Protein AF-0000000078393925 (afdb_homodimer)

Structure (mmCIF, N/CA/C/O backbone):
data_AF-0000000078393925-model_v1
#
loop_
_entity.id
_entity.type
_entity.pdbx_description
1 polymer 'Testosterone 17-beta-dehydrogenase 3 isoform B'
#
loop_
_atom_site.group_PDB
_atom_site.id
_atom_site.type_symbol
_atom_site.label_atom_id
_atom_site.label_alt_id
_atom_site.label_comp_id
_atom_site.label_asym_id
_atom_site.label_entity_id
_atom_site.label_seq_id
_atom_site.pdbx_PDB_ins_code
_atom_site.Cartn_x
_atom_site.Cartn_y
_atom_site.Cartn_z
_atom_site.occupancy
_atom_site.B_iso_or_equiv
_atom_site.auth_seq_id
_atom_site.auth_comp_id
_atom_site.auth_asym_id
_atom_site.auth_atom_id
_atom_site.pdbx_PDB_model_num
ATOM 1 N N . MET A 1 1 ? 9.898 -25.359 -15.914 1 74.38 1 MET A N 1
ATOM 2 C CA . MET A 1 1 ? 9.359 -24.562 -14.812 1 74.38 1 MET A CA 1
ATOM 3 C C . MET A 1 1 ? 9.359 -25.359 -13.516 1 74.38 1 MET A C 1
ATOM 5 O O . MET A 1 1 ? 9.523 -26.578 -13.523 1 74.38 1 MET A O 1
ATOM 9 N N . GLY A 1 2 ? 9.953 -25.047 -12.266 1 87.62 2 GLY A N 1
ATOM 10 C CA . GLY A 1 2 ? 9.953 -25.719 -10.969 1 87.62 2 GLY A CA 1
ATOM 11 C C . GLY A 1 2 ? 8.852 -26.75 -10.836 1 87.62 2 GLY A C 1
ATOM 12 O O . GLY A 1 2 ? 7.918 -26.781 -11.641 1 87.62 2 GLY A O 1
ATOM 13 N N . GLU A 1 3 ? 8.836 -27.703 -9.914 1 97 3 GLU A N 1
ATOM 14 C CA . GLU A 1 3 ? 7.914 -28.812 -9.711 1 97 3 GLU A CA 1
ATOM 15 C C . GLU A 1 3 ? 6.734 -28.406 -8.836 1 97 3 GLU A C 1
ATOM 17 O O . GLU A 1 3 ? 5.699 -29.078 -8.82 1 97 3 GLU A O 1
ATOM 22 N N . TRP A 1 4 ? 6.871 -27.328 -8.164 1 98.88 4 TRP A N 1
ATOM 23 C CA . TRP A 1 4 ? 5.867 -26.953 -7.172 1 98.88 4 TRP A CA 1
ATOM 24 C C . TRP A 1 4 ? 5.266 -25.594 -7.48 1 98.88 4 TRP A C 1
ATOM 26 O O . TRP A 1 4 ? 5.941 -24.719 -8.039 1 98.88 4 TRP A O 1
ATOM 36 N N . ALA A 1 5 ? 4.016 -25.406 -7.164 1 98.94 5 ALA A N 1
ATOM 37 C CA . ALA A 1 5 ? 3.334 -24.109 -7.094 1 98.94 5 ALA A CA 1
ATOM 38 C C . ALA A 1 5 ? 2.9 -23.797 -5.664 1 98.94 5 ALA A C 1
ATOM 40 O O . ALA A 1 5 ? 2.379 -24.672 -4.961 1 98.94 5 ALA A O 1
ATOM 41 N N . VAL A 1 6 ? 3.186 -22.641 -5.223 1 98.94 6 VAL A N 1
ATOM 42 C CA . VAL A 1 6 ? 2.766 -22.172 -3.908 1 98.94 6 VAL A CA 1
ATOM 43 C C . VAL A 1 6 ? 1.603 -21.188 -4.066 1 98.94 6 VAL A C 1
ATOM 45 O O . VAL A 1 6 ? 1.687 -20.234 -4.836 1 98.94 6 VAL A O 1
ATOM 48 N N . ILE A 1 7 ? 0.498 -21.422 -3.369 1 98.94 7 ILE A N 1
ATOM 49 C CA . ILE A 1 7 ? -0.679 -20.562 -3.449 1 98.94 7 ILE A CA 1
ATOM 50 C C . ILE A 1 7 ? -1.077 -20.094 -2.049 1 98.94 7 ILE A C 1
ATOM 52 O O . ILE A 1 7 ? -1.29 -20.922 -1.154 1 98.94 7 ILE A O 1
ATOM 56 N N . THR A 1 8 ? -1.124 -18.797 -1.815 1 98.94 8 THR A N 1
ATOM 57 C CA . THR A 1 8 ? -1.648 -18.25 -0.569 1 98.94 8 THR A CA 1
ATOM 58 C C . THR A 1 8 ? -3.154 -18.031 -0.67 1 98.94 8 THR A C 1
ATOM 60 O O . THR A 1 8 ? -3.67 -17.734 -1.749 1 98.94 8 THR A O 1
ATOM 63 N N . GLY A 1 9 ? -3.836 -18.078 0.514 1 98.44 9 GLY A N 1
ATOM 64 C CA . GLY A 1 9 ? -5.289 -18.031 0.451 1 98.44 9 GLY A CA 1
ATOM 65 C C . GLY A 1 9 ? -5.891 -19.156 -0.357 1 98.44 9 GLY A C 1
ATOM 66 O O . GLY A 1 9 ? -6.75 -18.938 -1.21 1 98.44 9 GLY A O 1
ATOM 67 N N . ALA A 1 10 ? -5.441 -20.328 -0.17 1 98.5 10 ALA A N 1
ATOM 68 C CA . ALA A 1 10 ? -5.664 -21.469 -1.066 1 98.5 10 ALA A CA 1
ATOM 69 C C . ALA A 1 10 ? -6.922 -22.234 -0.675 1 98.5 10 ALA A C 1
ATOM 71 O O . ALA A 1 10 ? -7.332 -23.172 -1.376 1 98.5 10 ALA A O 1
ATOM 72 N N . GLY A 1 11 ? -7.594 -21.891 0.364 1 96.56 11 GLY A N 1
ATOM 73 C CA . GLY A 1 11 ? -8.656 -22.719 0.921 1 96.56 11 GLY A CA 1
ATOM 74 C C . GLY A 1 11 ? -9.992 -22.516 0.23 1 96.56 11 GLY A C 1
ATOM 75 O O . GLY A 1 11 ? -10.891 -23.359 0.361 1 96.56 11 GLY A O 1
ATOM 76 N N . ASP A 1 12 ? -10.148 -21.406 -0.505 1 96.06 12 ASP A N 1
ATOM 77 C CA . ASP A 1 12 ? -11.422 -21.109 -1.162 1 96.06 12 ASP A CA 1
ATOM 78 C C . ASP A 1 12 ? -11.219 -20.172 -2.346 1 96.06 12 ASP A C 1
ATOM 80 O O . ASP A 1 12 ? -10.094 -19.734 -2.611 1 96.06 12 ASP A O 1
ATOM 84 N N . GLY A 1 13 ? -12.273 -20.031 -3.104 1 97.81 13 GLY A N 1
ATOM 85 C CA . GLY A 1 13 ? -12.336 -18.984 -4.117 1 97.81 13 GLY A CA 1
ATOM 86 C C . GLY A 1 13 ? -11.266 -19.141 -5.188 1 97.81 13 GLY A C 1
ATOM 87 O O . GLY A 1 13 ? -11.055 -20.234 -5.715 1 97.81 13 GLY A O 1
ATOM 88 N N . ILE A 1 14 ? -10.695 -18.031 -5.527 1 98.75 14 ILE A N 1
ATOM 89 C CA . ILE A 1 14 ? -9.719 -17.953 -6.605 1 98.75 14 ILE A CA 1
ATOM 90 C C . ILE A 1 14 ? -8.492 -18.797 -6.25 1 98.75 14 ILE A C 1
ATOM 92 O O . ILE A 1 14 ? -7.957 -19.516 -7.098 1 98.75 14 ILE A O 1
ATOM 96 N N . GLY A 1 15 ? -8.055 -18.781 -4.977 1 98.81 15 GLY A N 1
ATOM 97 C CA . GLY A 1 15 ? -6.906 -19.562 -4.531 1 98.81 15 GLY A CA 1
ATOM 98 C C . GLY A 1 15 ? -7.09 -21.047 -4.719 1 98.81 15 GLY A C 1
ATOM 99 O O . GLY A 1 15 ? -6.207 -21.734 -5.246 1 98.81 15 GLY A O 1
ATOM 100 N N . LYS A 1 16 ? -8.203 -21.5 -4.297 1 98.75 16 LYS A N 1
ATOM 101 C CA . LYS A 1 16 ? -8.539 -22.906 -4.477 1 98.75 16 LYS A CA 1
ATOM 102 C C . LYS A 1 16 ? -8.555 -23.281 -5.957 1 98.75 16 LYS A C 1
ATOM 104 O O . LYS A 1 16 ? -8.039 -24.344 -6.34 1 98.75 16 LYS A O 1
ATOM 109 N N . ALA A 1 17 ? -9.125 -22.422 -6.777 1 98.88 17 ALA A N 1
ATOM 110 C CA . ALA A 1 17 ? -9.195 -22.672 -8.219 1 98.88 17 ALA A CA 1
ATOM 111 C C . ALA A 1 17 ? -7.797 -22.75 -8.828 1 98.88 17 ALA A C 1
ATOM 113 O O . ALA A 1 17 ? -7.539 -23.578 -9.703 1 98.88 17 ALA A O 1
ATOM 114 N N . TYR A 1 18 ? -6.879 -21.891 -8.406 1 98.94 18 TYR A N 1
ATOM 115 C CA . TYR A 1 18 ? -5.5 -21.953 -8.875 1 98.94 18 TYR A CA 1
ATOM 116 C C . TYR A 1 18 ? -4.855 -23.281 -8.492 1 98.94 18 TYR A C 1
ATOM 118 O O . TYR A 1 18 ? -4.129 -23.875 -9.289 1 98.94 18 TYR A O 1
ATOM 126 N N . CYS A 1 19 ? -5.105 -23.75 -7.258 1 98.88 19 CYS A N 1
ATOM 127 C CA . CYS A 1 19 ? -4.547 -25.016 -6.816 1 98.88 19 CYS A CA 1
ATOM 128 C C . CYS A 1 19 ? -4.961 -26.156 -7.75 1 98.88 19 CYS A C 1
ATOM 130 O O . CYS A 1 19 ? -4.109 -26.906 -8.234 1 98.88 19 CYS A O 1
ATOM 132 N N . PHE A 1 20 ? -6.238 -26.25 -8.023 1 98.88 20 PHE A N 1
ATOM 133 C CA . PHE A 1 20 ? -6.762 -27.312 -8.875 1 98.88 20 PHE A CA 1
ATOM 134 C C . PHE A 1 20 ? -6.184 -27.203 -10.281 1 98.88 20 PHE A C 1
ATOM 136 O O . PHE A 1 20 ? -5.723 -28.203 -10.844 1 98.88 20 PHE A O 1
ATOM 143 N N . GLU A 1 21 ? -6.223 -26 -10.859 1 98.81 21 GLU A N 1
ATOM 144 C CA . GLU A 1 21 ? -5.824 -25.828 -12.25 1 98.81 21 GLU A CA 1
ATOM 145 C C . GLU A 1 21 ? -4.336 -26.094 -12.438 1 98.81 21 GLU A C 1
ATOM 147 O O . GLU A 1 21 ? -3.936 -26.75 -13.414 1 98.81 21 GLU A O 1
ATOM 152 N N . LEU A 1 22 ? -3.488 -25.641 -11.516 1 98.81 22 LEU A N 1
ATOM 153 C CA . LEU A 1 22 ? -2.049 -25.859 -11.633 1 98.81 22 LEU A CA 1
ATOM 154 C C . LEU A 1 22 ? -1.689 -27.312 -11.383 1 98.81 22 LEU A C 1
ATOM 156 O O . LEU A 1 22 ? -0.77 -27.844 -12.008 1 98.81 22 LEU A O 1
ATOM 160 N N . ALA A 1 23 ? -2.398 -27.984 -10.484 1 98.81 23 ALA A N 1
ATOM 161 C CA . ALA A 1 23 ? -2.211 -29.422 -10.289 1 98.81 23 ALA A CA 1
ATOM 162 C C . ALA A 1 23 ? -2.555 -30.188 -11.555 1 98.81 23 ALA A C 1
ATOM 164 O O . ALA A 1 23 ? -1.825 -31.109 -11.953 1 98.81 23 ALA A O 1
ATOM 165 N N . ARG A 1 24 ? -3.646 -29.812 -12.203 1 98.44 24 ARG A N 1
ATOM 166 C CA . ARG A 1 24 ? -4.062 -30.453 -13.445 1 98.44 24 ARG A CA 1
ATOM 167 C C . ARG A 1 24 ? -3.006 -30.281 -14.531 1 98.44 24 ARG A C 1
ATOM 169 O O . ARG A 1 24 ? -2.852 -31.156 -15.391 1 98.44 24 ARG A O 1
ATOM 176 N N . ARG A 1 25 ? -2.283 -29.25 -14.422 1 97.62 25 ARG A N 1
ATOM 177 C CA . ARG A 1 25 ? -1.238 -28.953 -15.406 1 97.62 25 ARG A CA 1
ATOM 178 C C . ARG A 1 25 ? 0.076 -29.625 -15.008 1 97.62 25 ARG A C 1
ATOM 180 O O . ARG A 1 25 ? 1.111 -29.375 -15.633 1 97.62 25 ARG A O 1
ATOM 187 N N . GLY A 1 26 ? 0.105 -30.312 -13.906 1 98 26 GLY A N 1
ATOM 188 C CA . GLY A 1 26 ? 1.214 -31.219 -13.641 1 98 26 GLY A CA 1
ATOM 189 C C . GLY A 1 26 ? 2.088 -30.766 -12.492 1 98 26 GLY A C 1
ATOM 190 O O . GLY A 1 26 ? 3.123 -31.375 -12.211 1 98 26 GLY A O 1
ATOM 191 N N . LEU A 1 27 ? 1.704 -29.703 -11.805 1 98.75 27 LEU A N 1
ATOM 192 C CA . LEU A 1 27 ? 2.529 -29.203 -10.711 1 98.75 27 LEU A CA 1
ATOM 193 C C . LEU A 1 27 ? 2.092 -29.797 -9.383 1 98.75 27 LEU A C 1
ATOM 195 O O . LEU A 1 27 ? 0.903 -30.047 -9.172 1 98.75 27 LEU A O 1
ATOM 199 N N . ASN A 1 28 ? 3.062 -30.031 -8.5 1 98.88 28 ASN A N 1
ATOM 200 C CA . ASN A 1 28 ? 2.734 -30.219 -7.094 1 98.88 28 ASN A CA 1
ATOM 201 C C . ASN A 1 28 ? 2.334 -28.906 -6.434 1 98.88 28 ASN A C 1
ATOM 203 O O . ASN A 1 28 ? 2.707 -27.828 -6.906 1 98.88 28 ASN A O 1
ATOM 207 N N . ILE A 1 29 ? 1.566 -29.031 -5.352 1 98.94 29 ILE A N 1
ATOM 208 C CA . ILE A 1 29 ? 0.944 -27.828 -4.828 1 98.94 29 ILE A CA 1
ATOM 209 C C . ILE A 1 29 ? 1.319 -27.656 -3.357 1 98.94 29 ILE A C 1
ATOM 211 O O . ILE A 1 29 ? 1.287 -28.609 -2.582 1 98.94 29 ILE A O 1
ATOM 215 N N . ALA A 1 30 ? 1.752 -26.5 -2.943 1 98.94 30 ALA A N 1
ATOM 216 C CA . ALA A 1 30 ? 1.816 -26.062 -1.551 1 98.94 30 ALA A CA 1
ATOM 217 C C . ALA A 1 30 ? 0.732 -25.031 -1.244 1 98.94 30 ALA A C 1
ATOM 219 O O . ALA A 1 30 ? 0.745 -23.938 -1.789 1 98.94 30 ALA A O 1
ATOM 220 N N . MET A 1 31 ? -0.218 -25.406 -0.393 1 98.88 31 MET A N 1
ATOM 221 C CA . MET A 1 31 ? -1.365 -24.578 -0.042 1 98.88 31 MET A CA 1
ATOM 222 C C . MET A 1 31 ? -1.141 -23.875 1.294 1 98.88 31 MET A C 1
ATOM 224 O O . MET A 1 31 ? -0.808 -24.516 2.289 1 98.88 31 MET A O 1
ATOM 228 N N . ILE A 1 32 ? -1.365 -22.609 1.315 1 98.94 32 ILE A N 1
ATOM 229 C CA . ILE A 1 32 ? -1.189 -21.859 2.555 1 98.94 32 ILE A CA 1
ATOM 230 C C . ILE A 1 32 ? -2.463 -21.078 2.871 1 98.94 32 ILE A C 1
ATOM 232 O O . ILE A 1 32 ? -2.926 -20.281 2.053 1 98.94 32 ILE A O 1
ATOM 236 N N . SER A 1 33 ? -3.049 -21.25 3.973 1 98.44 33 SER A N 1
ATOM 237 C CA . SER A 1 33 ? -4.195 -20.484 4.465 1 98.44 33 SER A CA 1
ATOM 238 C C . SER A 1 33 ? -4.406 -20.719 5.961 1 98.44 33 SER A C 1
ATOM 240 O O . SER A 1 33 ? -3.637 -21.438 6.598 1 98.44 33 SER A O 1
ATOM 242 N N . ARG A 1 34 ? -5.395 -20.125 6.582 1 97.25 34 ARG A N 1
ATOM 243 C CA . ARG A 1 34 ? -5.512 -20.078 8.039 1 97.25 34 ARG A CA 1
ATOM 244 C C . ARG A 1 34 ? -6.336 -21.266 8.547 1 97.25 34 ARG A C 1
ATOM 246 O O . ARG A 1 34 ? -6.184 -21.688 9.695 1 97.25 34 ARG A O 1
ATOM 253 N N . THR A 1 35 ? -7.223 -21.859 7.727 1 97.69 35 THR A N 1
ATOM 254 C CA . THR A 1 35 ? -8.117 -22.906 8.203 1 97.69 35 THR A CA 1
ATOM 255 C C . THR A 1 35 ? -7.609 -24.281 7.785 1 97.69 35 THR A C 1
ATOM 257 O O . THR A 1 35 ? -7.84 -24.703 6.652 1 97.69 35 THR A O 1
ATOM 260 N N . LEU A 1 36 ? -7.121 -25 8.75 1 97.88 36 LEU A N 1
ATOM 261 C CA . LEU A 1 36 ? -6.441 -26.266 8.477 1 97.88 36 LEU A CA 1
ATOM 262 C C . LEU A 1 36 ? -7.41 -27.281 7.898 1 97.88 36 LEU A C 1
ATOM 264 O O . LEU A 1 36 ? -7.098 -27.953 6.91 1 97.88 36 LEU A O 1
ATOM 268 N N . GLU A 1 37 ? -8.586 -27.375 8.469 1 97.69 37 GLU A N 1
ATOM 269 C CA . GLU A 1 37 ? -9.562 -28.359 8.031 1 97.69 37 GLU A CA 1
ATOM 270 C C . GLU A 1 37 ? -9.969 -28.141 6.578 1 97.69 37 GLU A C 1
ATOM 272 O O . GLU A 1 37 ? -10.102 -29.094 5.812 1 97.69 37 GLU A O 1
ATOM 277 N N . LYS A 1 38 ? -10.156 -26.922 6.234 1 96.88 38 LYS A N 1
ATOM 278 C CA . LYS A 1 38 ? -10.5 -26.578 4.859 1 96.88 38 LYS A CA 1
ATOM 279 C C . LYS A 1 38 ? -9.359 -26.922 3.904 1 96.88 38 LYS A C 1
ATOM 281 O O . LYS A 1 38 ? -9.602 -27.469 2.818 1 96.88 38 LYS A O 1
ATOM 286 N N . LEU A 1 39 ? -8.172 -26.672 4.312 1 98.56 39 LEU A N 1
ATOM 287 C CA . LEU A 1 39 ? -7 -26.969 3.498 1 98.56 39 LEU A CA 1
ATOM 288 C C . LEU A 1 39 ? -6.867 -28.469 3.264 1 98.56 39 LEU A C 1
ATOM 290 O O . LEU A 1 39 ? -6.621 -28.906 2.137 1 98.56 39 LEU A O 1
ATOM 294 N N . GLN A 1 40 ? -7.031 -29.203 4.301 1 98.44 40 GLN A N 1
ATOM 295 C CA . GLN A 1 40 ? -6.887 -30.656 4.215 1 98.44 40 GLN A CA 1
ATOM 296 C C . GLN A 1 40 ? -7.941 -31.25 3.293 1 98.44 40 GLN A C 1
ATOM 298 O O . GLN A 1 40 ? -7.645 -32.156 2.506 1 98.44 40 GLN A O 1
ATOM 303 N N . LYS A 1 41 ? -9.117 -30.75 3.439 1 98.31 41 LYS A N 1
ATOM 304 C CA . LYS A 1 41 ? -10.195 -31.219 2.568 1 98.31 41 LYS A CA 1
ATOM 305 C C . LYS A 1 41 ? -9.867 -30.953 1.103 1 98.31 41 LYS A C 1
ATOM 307 O O . LYS A 1 41 ? -9.969 -31.844 0.261 1 98.31 41 LYS A O 1
ATOM 312 N N . VAL A 1 42 ? -9.477 -29.719 0.785 1 98.44 42 VAL A N 1
ATOM 313 C CA . VAL A 1 42 ? -9.148 -29.328 -0.581 1 98.44 42 VAL A CA 1
ATOM 314 C C . VAL A 1 42 ? -7.934 -30.109 -1.072 1 98.44 42 VAL A C 1
ATOM 316 O O . VAL A 1 42 ? -7.887 -30.531 -2.229 1 98.44 42 VAL A O 1
ATOM 319 N N . ALA A 1 43 ? -6.961 -30.312 -0.186 1 98.81 43 ALA A N 1
ATOM 320 C CA . ALA A 1 43 ? -5.754 -31.062 -0.529 1 98.81 43 ALA A CA 1
ATOM 321 C C . ALA A 1 43 ? -6.094 -32.469 -0.966 1 98.81 43 ALA A C 1
ATOM 323 O O . ALA A 1 43 ? -5.59 -32.969 -1.982 1 98.81 43 ALA A O 1
ATOM 324 N N . THR A 1 44 ? -6.941 -33.125 -0.239 1 98.62 44 THR A N 1
ATOM 325 C CA . THR A 1 44 ? -7.367 -34.469 -0.551 1 98.62 44 THR A CA 1
ATOM 326 C C . THR A 1 44 ? -8.07 -34.531 -1.902 1 98.62 44 THR A C 1
ATOM 328 O O . THR A 1 44 ? -7.82 -35.438 -2.707 1 98.62 44 THR A O 1
ATOM 331 N N . GLU A 1 45 ? -8.906 -33.562 -2.109 1 98.56 45 GLU A N 1
ATOM 332 C CA . GLU A 1 45 ? -9.633 -33.5 -3.373 1 98.56 45 GLU A CA 1
ATOM 333 C C . GLU A 1 45 ? -8.68 -33.312 -4.551 1 98.56 45 GLU A C 1
ATOM 335 O O . GLU A 1 45 ? -8.852 -33.938 -5.598 1 98.56 45 GLU A O 1
ATOM 340 N N . ILE A 1 46 ? -7.676 -32.531 -4.414 1 98.69 46 ILE A N 1
ATOM 341 C CA . ILE A 1 46 ? -6.703 -32.25 -5.473 1 98.69 46 ILE A CA 1
ATOM 342 C C . ILE A 1 46 ? -5.887 -33.531 -5.75 1 98.69 46 ILE A C 1
ATOM 344 O O . ILE A 1 46 ? -5.703 -33.906 -6.91 1 98.69 46 ILE A O 1
ATOM 348 N N . GLU A 1 47 ? -5.406 -34.156 -4.707 1 98.75 47 GLU A N 1
ATOM 349 C CA . GLU A 1 47 ? -4.609 -35.375 -4.867 1 98.75 47 GLU A CA 1
ATOM 350 C C . GLU A 1 47 ? -5.402 -36.469 -5.57 1 98.75 47 GLU A C 1
ATOM 352 O O . GLU A 1 47 ? -4.879 -37.125 -6.457 1 98.75 47 GLU A O 1
ATOM 357 N N . GLN A 1 48 ? -6.633 -36.594 -5.184 1 98.56 48 GLN A N 1
ATOM 358 C CA . GLN A 1 48 ? -7.488 -37.594 -5.781 1 98.56 48 GLN A CA 1
ATOM 359 C C . GLN A 1 48 ? -7.781 -37.281 -7.242 1 98.56 48 GLN A C 1
ATOM 361 O O . GLN A 1 48 ? -7.801 -38.188 -8.086 1 98.56 48 GLN A O 1
ATOM 366 N N . ALA A 1 49 ? -7.949 -36.031 -7.523 1 98.19 49 ALA A N 1
ATOM 367 C CA . ALA A 1 49 ? -8.383 -35.625 -8.852 1 98.19 49 ALA A CA 1
ATOM 368 C C . ALA A 1 49 ? -7.207 -35.562 -9.82 1 98.19 49 ALA A C 1
ATOM 370 O O . ALA A 1 49 ? -7.383 -35.781 -11.031 1 98.19 49 ALA A O 1
ATOM 371 N N . THR A 1 50 ? -5.992 -35.344 -9.352 1 98.25 50 THR A N 1
ATOM 372 C CA . THR A 1 50 ? -4.914 -35.031 -10.289 1 98.25 50 THR A CA 1
ATOM 373 C C . THR A 1 50 ? -3.729 -35.969 -10.07 1 98.25 50 THR A C 1
ATOM 375 O O . THR A 1 50 ? -2.844 -36.062 -10.922 1 98.25 50 THR A O 1
ATOM 378 N N . GLY A 1 51 ? -3.613 -36.656 -8.906 1 98.31 51 GLY A N 1
ATOM 379 C CA . GLY A 1 51 ? -2.492 -37.531 -8.578 1 98.31 51 GLY A CA 1
ATOM 380 C C . GLY A 1 51 ? -1.254 -36.75 -8.141 1 98.31 51 GLY A C 1
ATOM 381 O O . GLY A 1 51 ? -0.219 -37.375 -7.852 1 98.31 51 GLY A O 1
ATOM 382 N N . ARG A 1 52 ? -1.295 -35.469 -8.094 1 98.56 52 ARG A N 1
ATOM 383 C CA . ARG A 1 52 ? -0.157 -34.625 -7.703 1 98.56 52 ARG A CA 1
ATOM 384 C C . ARG A 1 52 ? -0.035 -34.562 -6.188 1 98.56 52 ARG A C 1
ATOM 386 O O . ARG A 1 52 ? -1.006 -34.781 -5.469 1 98.56 52 ARG A O 1
ATOM 393 N N . LYS A 1 53 ? 1.104 -34.219 -5.688 1 98.69 53 LYS A N 1
ATOM 394 C CA . LYS A 1 53 ? 1.331 -34.062 -4.254 1 98.69 53 LYS A CA 1
ATOM 395 C C . LYS A 1 53 ? 0.858 -32.688 -3.785 1 98.69 53 LYS A C 1
ATOM 397 O O . LYS A 1 53 ? 1.022 -31.688 -4.496 1 98.69 53 LYS A O 1
ATOM 402 N N . VAL A 1 54 ? 0.273 -32.688 -2.633 1 98.88 54 VAL A N 1
ATOM 403 C CA . VAL A 1 54 ? -0.16 -31.422 -2.045 1 98.88 54 VAL A CA 1
ATOM 404 C C . VAL A 1 54 ? 0.435 -31.281 -0.646 1 98.88 54 VAL A C 1
ATOM 406 O O . VAL A 1 54 ? 0.334 -32.188 0.179 1 98.88 54 VAL A O 1
ATOM 409 N N . LYS A 1 55 ? 1.117 -30.219 -0.405 1 98.81 55 LYS A N 1
ATOM 410 C CA . LYS A 1 55 ? 1.604 -29.828 0.916 1 98.81 55 LYS A CA 1
ATOM 411 C C . LYS A 1 55 ? 0.727 -28.75 1.529 1 98.81 55 LYS A C 1
ATOM 413 O O . LYS A 1 55 ? 0.393 -27.766 0.866 1 98.81 55 LYS A O 1
ATOM 418 N N . VAL A 1 56 ? 0.364 -28.953 2.783 1 98.75 56 VAL A N 1
ATOM 419 C CA . VAL A 1 56 ? -0.499 -28 3.479 1 98.75 56 VAL A CA 1
ATOM 420 C C . VAL A 1 56 ? 0.312 -27.234 4.52 1 98.75 56 VAL A C 1
ATOM 422 O O . VAL A 1 56 ? 1.021 -27.828 5.328 1 98.75 56 VAL A O 1
ATOM 425 N N . ILE A 1 57 ? 0.215 -25.906 4.5 1 98.81 57 ILE A N 1
ATOM 426 C CA . ILE A 1 57 ? 0.855 -25.031 5.469 1 98.81 57 ILE A CA 1
ATOM 427 C C . ILE A 1 57 ? -0.187 -24.094 6.09 1 98.81 57 ILE A C 1
ATOM 429 O O . ILE A 1 57 ? -0.79 -23.281 5.391 1 98.81 57 ILE A O 1
ATOM 433 N N . GLN A 1 58 ? -0.426 -24.266 7.359 1 98.69 58 GLN A N 1
ATOM 434 C CA . GLN A 1 58 ? -1.369 -23.391 8.055 1 98.69 58 GLN A CA 1
ATOM 435 C C . GLN A 1 58 ? -0.709 -22.078 8.461 1 98.69 58 GLN A C 1
ATOM 437 O O . GLN A 1 58 ? 0.321 -22.078 9.141 1 98.69 58 GLN A O 1
ATOM 442 N N . ALA A 1 59 ? -1.241 -20.969 8.023 1 98.62 59 ALA A N 1
ATOM 443 C CA . ALA A 1 59 ? -0.723 -19.656 8.391 1 98.62 59 ALA A CA 1
ATOM 444 C C . ALA A 1 59 ? -1.816 -18.594 8.32 1 98.62 59 ALA A C 1
ATOM 446 O O . ALA A 1 59 ? -2.627 -18.594 7.391 1 98.62 59 ALA A O 1
ATOM 447 N N . ASP A 1 60 ? -1.934 -17.766 9.289 1 98.56 60 ASP A N 1
ATOM 448 C CA . ASP A 1 60 ? -2.805 -16.594 9.312 1 98.56 60 ASP A CA 1
ATOM 449 C C . ASP A 1 60 ? -2.047 -15.328 8.906 1 98.56 60 ASP A C 1
ATOM 451 O O . ASP A 1 60 ? -1.326 -14.742 9.711 1 98.56 60 ASP A O 1
ATOM 455 N N . PHE A 1 61 ? -2.314 -14.82 7.742 1 98.56 61 PHE A N 1
ATOM 456 C CA . PHE A 1 61 ? -1.522 -13.742 7.168 1 98.56 61 PHE A CA 1
ATOM 457 C C . PHE A 1 61 ? -1.899 -12.398 7.789 1 98.56 61 PHE A C 1
ATOM 459 O O . PHE A 1 61 ? -1.291 -11.375 7.48 1 98.56 61 PHE A O 1
ATOM 466 N N . THR A 1 62 ? -2.914 -12.383 8.641 1 98 62 THR A N 1
ATOM 467 C CA . THR A 1 62 ? -3.17 -11.164 9.398 1 98 62 THR A CA 1
ATOM 468 C C . THR A 1 62 ? -2.131 -10.984 10.5 1 98 62 THR A C 1
ATOM 470 O O . THR A 1 62 ? -2.035 -9.906 11.102 1 98 62 THR A O 1
ATOM 473 N N . LYS A 1 63 ? -1.356 -12.016 10.703 1 95.94 63 LYS A N 1
ATOM 474 C CA . LYS A 1 63 ? -0.279 -11.969 11.688 1 95.94 63 LYS A CA 1
ATOM 475 C C . LYS A 1 63 ? 1.069 -11.727 11.016 1 95.94 63 LYS A C 1
ATOM 477 O O . LYS A 1 63 ? 1.284 -12.148 9.875 1 95.94 63 LYS A O 1
ATOM 482 N N . ASP A 1 64 ? 1.983 -11.133 11.695 1 89.5 64 ASP A N 1
ATOM 483 C CA . ASP A 1 64 ? 3.242 -10.742 11.07 1 89.5 64 ASP A CA 1
ATOM 484 C C . ASP A 1 64 ? 4.363 -11.711 11.438 1 89.5 64 ASP A C 1
ATOM 486 O O . ASP A 1 64 ? 5.508 -11.531 11.023 1 89.5 64 ASP A O 1
ATOM 490 N N . TYR A 1 65 ? 4.109 -12.766 12.078 1 92.94 65 TYR A N 1
ATOM 491 C CA . TYR A 1 65 ? 5.172 -13.648 12.555 1 92.94 65 TYR A CA 1
ATOM 492 C C . TYR A 1 65 ? 5.145 -14.984 11.828 1 92.94 65 TYR A C 1
ATOM 494 O O . TYR A 1 65 ? 5.848 -15.922 12.211 1 92.94 65 TYR A O 1
ATOM 502 N N . VAL A 1 66 ? 4.445 -15.164 10.781 1 97.44 66 VAL A N 1
ATOM 503 C CA . VAL A 1 66 ? 4.156 -16.469 10.203 1 97.44 66 VAL A CA 1
ATOM 504 C C . VAL A 1 66 ? 5.227 -16.828 9.172 1 97.44 66 VAL A C 1
ATOM 506 O O . VAL A 1 66 ? 5.359 -17.984 8.789 1 97.44 66 VAL A O 1
ATOM 509 N N . TYR A 1 67 ? 6.102 -15.977 8.734 1 98.25 67 TYR A N 1
ATOM 510 C CA . TYR A 1 67 ? 6.871 -16.109 7.5 1 98.25 67 TYR A CA 1
ATOM 511 C C . TYR A 1 67 ? 8.086 -17.016 7.715 1 98.25 67 TYR A C 1
ATOM 513 O O . TYR A 1 67 ? 8.492 -17.75 6.812 1 98.25 67 TYR A O 1
ATOM 521 N N . GLU A 1 68 ? 8.68 -16.969 8.867 1 97.81 68 GLU A N 1
ATOM 522 C CA . GLU A 1 68 ? 9.789 -17.859 9.141 1 97.81 68 GLU A CA 1
ATOM 523 C C . GLU A 1 68 ? 9.359 -19.328 9.039 1 97.81 68 GLU A C 1
ATOM 525 O O . GLU A 1 68 ? 10.055 -20.141 8.43 1 97.81 68 GLU A O 1
ATOM 530 N N . ALA A 1 69 ? 8.281 -19.641 9.617 1 98.31 69 ALA A N 1
ATOM 531 C CA . ALA A 1 69 ? 7.75 -21 9.578 1 98.31 69 ALA A CA 1
ATOM 532 C C . ALA A 1 69 ? 7.371 -21.406 8.156 1 98.31 69 ALA A C 1
ATOM 534 O O . ALA A 1 69 ? 7.566 -22.562 7.754 1 98.31 69 ALA A O 1
ATOM 535 N N . ILE A 1 70 ? 6.816 -20.484 7.383 1 98.75 70 ILE A N 1
ATOM 536 C CA . ILE A 1 70 ? 6.461 -20.75 5.996 1 98.75 70 ILE A CA 1
ATOM 537 C C . ILE A 1 70 ? 7.719 -21.062 5.188 1 98.75 70 ILE A C 1
ATOM 539 O O . ILE A 1 70 ? 7.766 -22.047 4.449 1 98.75 70 ILE A O 1
ATOM 543 N N . GLU A 1 71 ? 8.711 -20.203 5.34 1 98.56 71 GLU A N 1
ATOM 544 C CA . GLU A 1 71 ? 9.961 -20.391 4.613 1 98.56 71 GLU A CA 1
ATOM 545 C C . GLU A 1 71 ? 10.594 -21.734 4.93 1 98.56 71 GLU A C 1
ATOM 547 O O . GLU A 1 71 ? 11.062 -22.438 4.031 1 98.56 71 GLU A O 1
ATOM 552 N N . GLU A 1 72 ? 10.555 -22.094 6.203 1 98.5 72 GLU A N 1
ATOM 553 C CA . GLU A 1 72 ? 11.094 -23.375 6.629 1 98.5 72 GLU A CA 1
ATOM 554 C C . GLU A 1 72 ? 10.312 -24.531 6 1 98.5 72 GLU A C 1
ATOM 556 O O . GLU A 1 72 ? 10.906 -25.516 5.551 1 98.5 72 GLU A O 1
ATOM 561 N N . SER A 1 73 ? 9.039 -24.422 5.938 1 98.56 73 SER A N 1
ATOM 562 C CA . SER A 1 73 ? 8.172 -25.469 5.398 1 98.56 73 SER A CA 1
ATOM 563 C C . SER A 1 73 ? 8.398 -25.656 3.898 1 98.56 73 SER A C 1
ATOM 565 O O . SER A 1 73 ? 8.164 -26.734 3.359 1 98.56 73 SER A O 1
ATOM 567 N N . LEU A 1 74 ? 8.836 -24.625 3.213 1 98.62 74 LEU A N 1
ATOM 568 C CA . LEU A 1 74 ? 8.977 -24.641 1.762 1 98.62 74 LEU A CA 1
ATOM 569 C C . LEU A 1 74 ? 10.398 -25.047 1.364 1 98.62 74 LEU A C 1
ATOM 571 O O . LEU A 1 74 ? 10.703 -25.172 0.175 1 98.62 74 LEU A O 1
ATOM 575 N N . GLN A 1 75 ? 11.234 -25.234 2.371 1 97.44 75 GLN A N 1
ATOM 576 C CA . GLN A 1 75 ? 12.625 -25.578 2.09 1 97.44 75 GLN A CA 1
ATOM 577 C C . GLN A 1 75 ? 12.727 -26.875 1.294 1 97.44 75 GLN A C 1
ATOM 579 O O . GLN A 1 75 ? 12.008 -27.828 1.571 1 97.44 75 GLN A O 1
ATOM 584 N N . GLY A 1 76 ? 13.578 -26.859 0.263 1 95.94 76 GLY A N 1
ATOM 585 C CA . GLY A 1 76 ? 13.852 -28.062 -0.52 1 95.94 76 GLY A CA 1
ATOM 586 C C . GLY A 1 76 ? 12.922 -28.219 -1.708 1 95.94 76 GLY A C 1
ATOM 587 O O . GLY A 1 76 ? 13.18 -29.031 -2.596 1 95.94 76 GLY A O 1
ATOM 588 N N . LEU A 1 77 ? 11.836 -27.516 -1.745 1 98.25 77 LEU A N 1
ATOM 589 C CA . LEU A 1 77 ? 10.922 -27.578 -2.877 1 98.25 77 LEU A CA 1
ATOM 590 C C . LEU A 1 77 ? 11.391 -26.672 -4.008 1 98.25 77 LEU A C 1
ATOM 592 O O . LEU A 1 77 ? 11.773 -25.516 -3.771 1 98.25 77 LEU A O 1
ATOM 596 N N . GLU A 1 78 ? 11.484 -27.141 -5.129 1 98.44 78 GLU A N 1
ATOM 597 C CA . GLU A 1 78 ? 11.734 -26.297 -6.293 1 98.44 78 GLU A CA 1
ATOM 598 C C . GLU A 1 78 ? 10.453 -25.625 -6.773 1 98.44 78 GLU A C 1
ATOM 600 O O . GLU A 1 78 ? 9.656 -26.234 -7.5 1 98.44 78 GLU A O 1
ATOM 605 N N . ILE A 1 79 ? 10.32 -24.406 -6.465 1 98.75 79 ILE A N 1
ATOM 606 C CA . ILE A 1 79 ? 9.07 -23.703 -6.691 1 98.75 79 ILE A CA 1
ATOM 607 C C . ILE A 1 79 ? 9.133 -22.969 -8.023 1 98.75 79 ILE A C 1
ATOM 609 O O . ILE A 1 79 ? 9.938 -22.047 -8.195 1 98.75 79 ILE A O 1
ATOM 613 N N . GLY A 1 80 ? 8.258 -23.312 -8.891 1 98.56 80 GLY A N 1
ATOM 614 C CA . GLY A 1 80 ? 8.203 -22.672 -10.195 1 98.56 80 GLY A CA 1
ATOM 615 C C . GLY A 1 80 ? 7.191 -21.547 -10.266 1 98.56 80 GLY A C 1
ATOM 616 O O . GLY A 1 80 ? 7.344 -20.625 -11.062 1 98.56 80 GLY A O 1
ATOM 617 N N . ILE A 1 81 ? 6.105 -21.672 -9.484 1 98.88 81 ILE A N 1
ATOM 618 C CA . ILE A 1 81 ? 5.027 -20.688 -9.555 1 98.88 81 ILE A CA 1
ATOM 619 C C . ILE A 1 81 ? 4.629 -20.25 -8.148 1 98.88 81 ILE A C 1
ATOM 621 O O . ILE A 1 81 ? 4.484 -21.078 -7.254 1 98.88 81 ILE A O 1
ATOM 625 N N . LEU A 1 82 ? 4.59 -19 -7.895 1 98.94 82 LEU A N 1
ATOM 626 C CA . LEU A 1 82 ? 3.992 -18.406 -6.703 1 98.94 82 LEU A CA 1
ATOM 627 C C . LEU A 1 82 ? 2.734 -17.625 -7.055 1 98.94 82 LEU A C 1
ATOM 629 O O . LEU A 1 82 ? 2.766 -16.766 -7.934 1 98.94 82 LEU A O 1
ATOM 633 N N . VAL A 1 83 ? 1.612 -17.969 -6.465 1 98.94 83 VAL A N 1
ATOM 634 C CA . VAL A 1 83 ? 0.378 -17.203 -6.582 1 98.94 83 VAL A CA 1
ATOM 635 C C . VAL A 1 83 ? 0.073 -16.516 -5.254 1 98.94 83 VAL A C 1
ATOM 637 O O . VAL A 1 83 ? -0.421 -17.156 -4.316 1 98.94 83 VAL A O 1
ATOM 640 N N . ASN A 1 84 ? 0.413 -15.266 -5.195 1 98.94 84 ASN A N 1
ATOM 641 C CA . ASN A 1 84 ? -0.019 -14.438 -4.07 1 98.94 84 ASN A CA 1
ATOM 642 C C . ASN A 1 84 ? -1.481 -14.023 -4.207 1 98.94 84 ASN A C 1
ATOM 644 O O . ASN A 1 84 ? -1.79 -13.023 -4.852 1 98.94 84 ASN A O 1
ATOM 648 N N . ASN A 1 85 ? -2.322 -14.734 -3.523 1 98.88 85 ASN A N 1
ATOM 649 C CA . ASN A 1 85 ? -3.76 -14.578 -3.717 1 98.88 85 ASN A CA 1
ATOM 650 C C . ASN A 1 85 ? -4.453 -14.125 -2.436 1 98.88 85 ASN A C 1
ATOM 652 O O . ASN A 1 85 ? -5.555 -13.57 -2.484 1 98.88 85 ASN A O 1
ATOM 656 N N . VAL A 1 86 ? -3.799 -14.359 -1.294 1 98.56 86 VAL A N 1
ATOM 657 C CA . VAL A 1 86 ? -4.469 -14.07 -0.03 1 98.56 86 VAL A CA 1
ATOM 658 C C . VAL A 1 86 ? -4.836 -12.586 0.031 1 98.56 86 VAL A C 1
ATOM 660 O O . VAL A 1 86 ? -4.07 -11.734 -0.423 1 98.56 86 VAL A O 1
ATOM 663 N N . GLY A 1 87 ? -5.949 -12.312 0.517 1 98 87 GLY A N 1
ATOM 664 C CA . GLY A 1 87 ? -6.438 -10.953 0.658 1 98 87 GLY A CA 1
ATOM 665 C C . GLY A 1 87 ? -7.754 -10.859 1.404 1 98 87 GLY A C 1
ATOM 666 O O . GLY A 1 87 ? -8.484 -11.852 1.508 1 98 87 GLY A O 1
ATOM 667 N N . MET A 1 88 ? -8.039 -9.688 1.902 1 98 88 MET A N 1
ATOM 668 C CA . MET A 1 88 ? -9.297 -9.477 2.607 1 98 88 MET A CA 1
ATOM 669 C C . MET A 1 88 ? -9.805 -8.055 2.395 1 98 88 MET A C 1
ATOM 671 O O . MET A 1 88 ? -9.039 -7.156 2.047 1 98 88 MET A O 1
ATOM 675 N N . LEU A 1 89 ? -11.109 -7.922 2.494 1 97.5 89 LEU A N 1
ATOM 676 C CA . LEU A 1 89 ? -11.773 -6.625 2.557 1 97.5 89 LEU A CA 1
ATOM 677 C C . LEU A 1 89 ? -11.773 -6.086 3.984 1 97.5 89 LEU A C 1
ATOM 679 O O . LEU A 1 89 ? -11.719 -6.859 4.945 1 97.5 89 LEU A O 1
ATOM 683 N N . HIS A 1 90 ? -11.781 -4.785 4.117 1 96.06 90 HIS A N 1
ATOM 684 C CA . HIS A 1 90 ? -11.914 -4.199 5.445 1 96.06 90 HIS A CA 1
ATOM 685 C C . HIS A 1 90 ? -13.312 -4.422 6.012 1 96.06 90 HIS A C 1
ATOM 687 O O . HIS A 1 90 ? -13.5 -4.457 7.23 1 96.06 90 HIS A O 1
ATOM 693 N N . ASN A 1 91 ? -14.281 -4.492 5.121 1 94.81 91 ASN A N 1
ATOM 694 C CA . ASN A 1 91 ? -15.695 -4.715 5.41 1 94.81 91 ASN A CA 1
ATOM 695 C C . ASN A 1 91 ? -16.406 -5.418 4.254 1 94.81 91 ASN A C 1
ATOM 697 O O . ASN A 1 91 ? -16.156 -5.109 3.088 1 94.81 91 ASN A O 1
ATOM 701 N N . PRO A 1 92 ? -17.234 -6.395 4.535 1 90.75 92 PRO A N 1
ATOM 702 C CA . PRO A 1 92 ? -17.891 -7.145 3.457 1 90.75 92 PRO A CA 1
ATOM 703 C C . PRO A 1 92 ? -18.734 -6.258 2.551 1 90.75 92 PRO A C 1
ATOM 705 O O . PRO A 1 92 ? -18.906 -6.559 1.364 1 90.75 92 PRO A O 1
ATOM 708 N N . VAL A 1 93 ? -19.328 -5.18 3.119 1 93.25 93 VAL A N 1
ATOM 709 C CA . VAL A 1 93 ? -20.141 -4.254 2.346 1 93.25 93 VAL A CA 1
ATOM 710 C C . VAL A 1 93 ? -19.469 -2.889 2.277 1 93.25 93 VAL A C 1
ATOM 712 O O . VAL A 1 93 ? -18.688 -2.533 3.162 1 93.25 93 VAL A O 1
ATOM 715 N N . PRO A 1 94 ? -19.75 -2.15 1.177 1 95.69 94 PRO A N 1
ATOM 716 C CA . PRO A 1 94 ? -19.141 -0.816 1.079 1 95.69 94 PRO A CA 1
ATOM 717 C C . PRO A 1 94 ? -19.469 0.069 2.279 1 95.69 94 PRO A C 1
ATOM 719 O O . PRO A 1 94 ? -20.594 0.019 2.797 1 95.69 94 PRO A O 1
ATOM 722 N N . CYS A 1 95 ? -18.531 0.807 2.766 1 96.75 95 CYS A N 1
ATOM 723 C CA . CYS A 1 95 ? -18.734 1.745 3.863 1 96.75 95 CYS A CA 1
ATOM 724 C C . CYS A 1 95 ? -17.656 2.818 3.873 1 96.75 95 CYS A C 1
ATOM 726 O O . CYS A 1 95 ? -16.562 2.617 3.328 1 96.75 95 CYS A O 1
ATOM 728 N N . ARG A 1 96 ? -17.953 3.936 4.43 1 97.5 96 ARG A N 1
ATOM 729 C CA . ARG A 1 96 ? -16.953 4.977 4.625 1 97.5 96 ARG A CA 1
ATOM 730 C C . ARG A 1 96 ? -15.898 4.535 5.633 1 97.5 96 ARG A C 1
ATOM 732 O O . ARG A 1 96 ? -16.172 3.703 6.5 1 97.5 96 ARG A O 1
ATOM 739 N N . PHE A 1 97 ? -14.789 5.137 5.625 1 98.38 97 PHE A N 1
ATOM 740 C CA . PHE A 1 97 ? -13.57 4.738 6.324 1 98.38 97 PHE A CA 1
ATOM 741 C C . PHE A 1 97 ? -13.812 4.641 7.824 1 98.38 97 PHE A C 1
ATOM 743 O O . PHE A 1 97 ? -13.5 3.619 8.445 1 98.38 97 PHE A O 1
ATOM 750 N N . LEU A 1 98 ? -14.453 5.609 8.445 1 98.12 98 LEU A N 1
ATOM 751 C CA . LEU A 1 98 ? -14.656 5.641 9.891 1 98.12 98 LEU A CA 1
ATOM 752 C C . LEU A 1 98 ? -15.836 4.762 10.289 1 98.12 98 LEU A C 1
ATOM 754 O O . LEU A 1 98 ? -15.984 4.41 11.461 1 98.12 98 LEU A O 1
ATOM 758 N N . ASN A 1 99 ? -16.672 4.426 9.328 1 96.69 99 ASN A N 1
ATOM 759 C CA . ASN A 1 99 ? -17.859 3.633 9.633 1 96.69 99 ASN A CA 1
ATOM 760 C C . ASN A 1 99 ? -17.547 2.139 9.617 1 96.69 99 ASN A C 1
ATOM 762 O O . ASN A 1 99 ? -18.359 1.329 10.055 1 96.69 99 ASN A O 1
ATOM 766 N N . GLY A 1 100 ? -16.422 1.765 9.102 1 96.25 100 GLY A N 1
ATOM 767 C CA . GLY A 1 100 ? -16.016 0.371 9.094 1 96.25 100 GLY A CA 1
ATOM 768 C C . GLY A 1 100 ? -15.242 -0.033 10.336 1 96.25 100 GLY A C 1
ATOM 769 O O . GLY A 1 100 ? -14.875 0.819 11.148 1 96.25 100 GLY A O 1
ATOM 770 N N . PRO A 1 101 ? -15.039 -1.357 10.469 1 96.44 101 PRO A N 1
ATOM 771 C CA . PRO A 1 101 ? -14.266 -1.831 11.625 1 96.44 101 PRO A CA 1
ATOM 772 C C . PRO A 1 101 ? -12.82 -1.329 11.609 1 96.44 101 PRO A C 1
ATOM 774 O O . PRO A 1 101 ? -12.289 -0.998 10.547 1 96.44 101 PRO A O 1
ATOM 777 N N . ASP A 1 102 ? -12.25 -1.219 12.797 1 95.88 102 ASP A N 1
ATOM 778 C CA . ASP A 1 102 ? -10.852 -0.827 12.922 1 95.88 102 ASP A CA 1
ATOM 779 C C . ASP A 1 102 ? -9.93 -2.033 12.766 1 95.88 102 ASP A C 1
ATOM 781 O O . ASP A 1 102 ? -9.32 -2.488 13.734 1 95.88 102 ASP A O 1
ATOM 785 N N . ILE A 1 103 ? -9.742 -2.492 11.5 1 96.94 103 ILE A N 1
ATOM 786 C CA . ILE A 1 103 ? -8.953 -3.695 11.234 1 96.94 103 ILE A CA 1
ATOM 787 C C . ILE A 1 103 ? -7.898 -3.398 10.18 1 96.94 103 ILE A C 1
ATOM 789 O O . ILE A 1 103 ? -7.543 -4.277 9.391 1 96.94 103 ILE A O 1
ATOM 793 N N . ALA A 1 104 ? -7.504 -2.152 10.086 1 97.19 104 ALA A N 1
ATOM 794 C CA . ALA A 1 104 ? -6.547 -1.727 9.062 1 97.19 104 ALA A CA 1
ATOM 795 C C . ALA A 1 104 ? -5.266 -2.551 9.133 1 97.19 104 ALA A C 1
ATOM 797 O O . ALA A 1 104 ? -4.723 -2.955 8.102 1 97.19 104 ALA A O 1
ATOM 798 N N . GLU A 1 105 ? -4.777 -2.781 10.336 1 97.38 1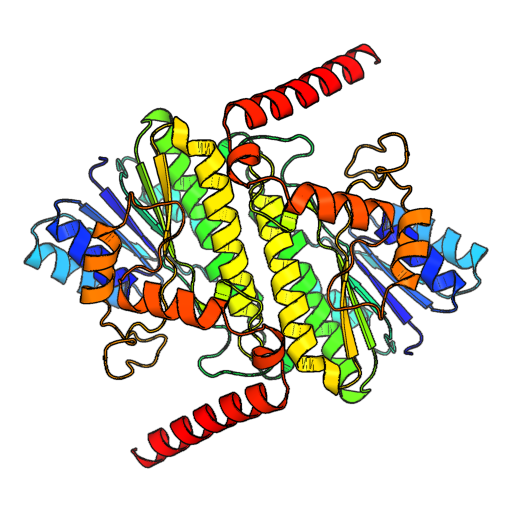05 GLU A N 1
ATOM 799 C CA . GLU A 1 105 ? -3.549 -3.551 10.5 1 97.38 105 GLU A CA 1
ATOM 800 C C . GLU A 1 105 ? -3.705 -4.965 9.945 1 97.38 105 GLU A C 1
ATOM 802 O O . GLU A 1 105 ? -2.814 -5.473 9.266 1 97.38 105 GLU A O 1
ATOM 807 N N . ASN A 1 106 ? -4.809 -5.605 10.297 1 98.12 106 ASN A N 1
ATOM 808 C CA . ASN A 1 106 ? -5.086 -6.938 9.766 1 98.12 106 ASN A CA 1
ATOM 809 C C . ASN A 1 106 ? -5.102 -6.941 8.242 1 98.12 106 ASN A C 1
ATOM 811 O O . ASN A 1 106 ? -4.512 -7.824 7.609 1 98.12 106 ASN A O 1
ATOM 815 N N . LEU A 1 107 ? -5.785 -5.973 7.652 1 98.56 107 LEU A N 1
ATOM 816 C CA . LEU A 1 107 ? -5.898 -5.902 6.199 1 98.56 107 LEU A CA 1
ATOM 817 C C . LEU A 1 107 ? -4.539 -5.656 5.559 1 98.56 107 LEU A C 1
ATOM 819 O O . LEU A 1 107 ? -4.184 -6.305 4.57 1 98.56 107 LEU A O 1
ATOM 823 N N . ILE A 1 108 ? -3.766 -4.723 6.094 1 98.69 108 ILE A N 1
ATOM 824 C CA . ILE A 1 108 ? -2.473 -4.379 5.512 1 98.69 108 ILE A CA 1
ATOM 825 C C . ILE A 1 108 ? -1.511 -5.555 5.664 1 98.69 108 ILE A C 1
ATOM 827 O O . ILE A 1 108 ? -0.723 -5.844 4.758 1 98.69 108 ILE A O 1
ATOM 831 N N . ASN A 1 109 ? -1.548 -6.238 6.797 1 98.5 109 ASN A N 1
ATOM 832 C CA . ASN A 1 109 ? -0.76 -7.457 6.938 1 98.5 109 ASN A CA 1
ATOM 833 C C . ASN A 1 109 ? -1.142 -8.492 5.887 1 98.5 109 ASN A C 1
ATOM 835 O O . ASN A 1 109 ? -0.274 -9.031 5.195 1 98.5 109 ASN A O 1
ATOM 839 N N . CYS A 1 110 ? -2.375 -8.672 5.754 1 98.69 110 CYS A N 1
ATOM 840 C CA . CYS A 1 110 ? -2.906 -9.734 4.902 1 98.69 110 CYS A CA 1
ATOM 841 C C . CYS A 1 110 ? -2.695 -9.398 3.428 1 98.69 110 CYS A C 1
ATOM 843 O O . CYS A 1 110 ? -2.338 -10.273 2.637 1 98.69 110 CYS A O 1
ATOM 845 N N . ASN A 1 111 ? -2.926 -8.164 3.045 1 98.88 111 ASN A N 1
ATOM 846 C CA . ASN A 1 111 ? -2.926 -7.801 1.631 1 98.88 111 ASN A CA 1
ATOM 847 C C . ASN A 1 111 ? -1.555 -7.305 1.179 1 98.88 111 ASN A C 1
ATOM 849 O O . ASN A 1 111 ? -1.187 -7.465 0.013 1 98.88 111 ASN A O 1
ATOM 853 N N . VAL A 1 112 ? -0.83 -6.648 2.057 1 98.88 112 VAL A N 1
ATOM 854 C CA . VAL A 1 112 ? 0.354 -5.914 1.627 1 98.88 112 VAL A CA 1
ATOM 855 C C . VAL A 1 112 ? 1.613 -6.648 2.082 1 98.88 112 VAL A C 1
ATOM 857 O O . VAL A 1 112 ? 2.428 -7.066 1.256 1 98.88 112 VAL A O 1
ATOM 860 N N . ILE A 1 113 ? 1.682 -6.902 3.385 1 98.75 113 ILE A N 1
ATOM 861 C CA . ILE A 1 113 ? 2.887 -7.539 3.908 1 98.75 113 ILE A CA 1
ATOM 862 C C . ILE A 1 113 ? 3.02 -8.945 3.326 1 98.75 113 ILE A C 1
ATOM 864 O O . ILE A 1 113 ? 4.117 -9.375 2.959 1 98.75 113 ILE A O 1
ATOM 868 N N . SER A 1 114 ? 1.948 -9.641 3.189 1 98.81 114 SER A N 1
ATOM 869 C CA . SER A 1 114 ? 1.959 -11.023 2.723 1 98.81 114 SER A CA 1
ATOM 870 C C . SER A 1 114 ? 2.586 -11.133 1.337 1 98.81 114 SER A C 1
ATOM 872 O O . SER A 1 114 ? 3.506 -11.93 1.127 1 98.81 114 SER A O 1
ATOM 874 N N . VAL A 1 115 ? 2.121 -10.312 0.359 1 98.88 115 VAL A N 1
ATOM 875 C CA . VAL A 1 115 ? 2.625 -10.398 -1.009 1 98.88 115 VAL A CA 1
ATOM 876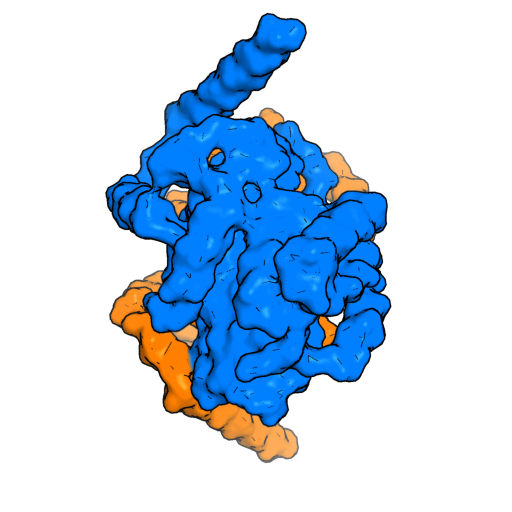 C C . VAL A 1 115 ? 4.109 -10.047 -1.035 1 98.88 115 VAL A C 1
ATOM 878 O O . VAL A 1 115 ? 4.887 -10.664 -1.772 1 98.88 115 VAL A O 1
ATOM 881 N N . THR A 1 116 ? 4.523 -9.094 -0.257 1 98.88 116 THR A N 1
ATOM 882 C CA . THR A 1 116 ? 5.906 -8.625 -0.236 1 98.88 116 THR A CA 1
ATOM 883 C C . THR A 1 116 ? 6.828 -9.711 0.322 1 98.88 116 THR A C 1
ATOM 885 O O . THR A 1 116 ? 7.84 -10.047 -0.296 1 98.88 116 THR A O 1
ATOM 888 N N . LYS A 1 117 ? 6.434 -10.266 1.464 1 98.75 117 LYS A N 1
ATOM 889 C CA . LYS A 1 117 ? 7.273 -11.242 2.148 1 98.75 117 LYS A CA 1
ATOM 890 C C . LYS A 1 117 ? 7.301 -12.562 1.396 1 98.75 117 LYS A C 1
ATOM 892 O O . LYS A 1 117 ? 8.359 -13.18 1.242 1 98.75 117 LYS A O 1
ATOM 897 N N . MET A 1 118 ? 6.16 -13.023 0.931 1 98.88 118 MET A N 1
ATOM 898 C CA . MET A 1 118 ? 6.105 -14.281 0.182 1 98.88 118 MET A CA 1
ATOM 899 C C . MET A 1 118 ? 6.918 -14.18 -1.104 1 98.88 118 MET A C 1
ATOM 901 O O . MET A 1 118 ? 7.605 -15.133 -1.483 1 98.88 118 MET A O 1
ATOM 905 N N . THR A 1 119 ? 6.805 -13.055 -1.788 1 98.94 119 THR A N 1
ATOM 906 C CA . THR A 1 119 ? 7.578 -12.828 -3.006 1 98.94 119 THR A CA 1
ATOM 907 C C . THR A 1 119 ? 9.078 -12.914 -2.719 1 98.94 119 THR A C 1
ATOM 909 O O . THR A 1 119 ? 9.82 -13.562 -3.461 1 98.94 119 THR A O 1
ATOM 912 N N . ARG A 1 120 ? 9.516 -12.266 -1.613 1 98.75 120 ARG A N 1
ATOM 913 C CA . ARG A 1 120 ? 10.93 -12.305 -1.263 1 98.75 120 ARG A CA 1
ATOM 914 C C . ARG A 1 120 ? 11.391 -13.742 -1.021 1 98.75 120 ARG A C 1
ATOM 916 O O . ARG A 1 120 ? 12.438 -14.156 -1.527 1 98.75 120 ARG A O 1
ATOM 923 N N . ILE A 1 121 ? 10.609 -14.508 -0.265 1 98.62 121 ILE A N 1
ATOM 924 C CA . ILE A 1 121 ? 10.938 -15.883 0.107 1 98.62 121 ILE A CA 1
ATOM 925 C C . ILE A 1 121 ? 11.133 -16.719 -1.151 1 98.62 121 ILE A C 1
ATOM 927 O O . ILE A 1 121 ? 12.117 -17.453 -1.264 1 98.62 121 ILE A O 1
ATOM 931 N N . ILE A 1 122 ? 10.281 -16.562 -2.123 1 98.81 122 ILE A N 1
ATOM 932 C CA . ILE A 1 122 ? 10.273 -17.453 -3.281 1 98.81 122 ILE A CA 1
ATOM 933 C C . ILE A 1 122 ? 11.273 -16.938 -4.32 1 98.81 122 ILE A C 1
ATOM 935 O O . ILE A 1 122 ? 11.938 -17.734 -4.988 1 98.81 122 ILE A O 1
ATOM 939 N N . LEU A 1 123 ? 11.367 -15.633 -4.469 1 98.5 123 LEU A N 1
ATOM 940 C CA . LEU A 1 123 ? 12.258 -15.023 -5.453 1 98.5 123 LEU A CA 1
ATOM 941 C C . LEU A 1 123 ? 13.703 -15.414 -5.199 1 98.5 123 LEU A C 1
ATOM 943 O O . LEU A 1 123 ? 14.492 -15.547 -6.141 1 98.5 123 LEU A O 1
ATOM 947 N N . LYS A 1 124 ? 14.055 -15.664 -3.92 1 98 124 LYS A N 1
ATOM 948 C CA . LYS A 1 124 ? 15.414 -16.031 -3.535 1 98 124 LYS A CA 1
ATOM 949 C C . LYS A 1 124 ? 15.875 -17.281 -4.281 1 98 124 LYS A C 1
ATOM 951 O O . LYS A 1 124 ? 17.047 -17.391 -4.648 1 98 124 LYS A O 1
ATOM 956 N N . GLN A 1 125 ? 14.969 -18.172 -4.469 1 97.69 125 GLN A N 1
ATOM 957 C CA . GLN A 1 125 ? 15.367 -19.406 -5.133 1 97.69 125 GLN A CA 1
ATOM 958 C C . GLN A 1 125 ? 15.102 -19.328 -6.633 1 97.69 125 GLN A C 1
ATOM 960 O O . GLN A 1 125 ? 15.734 -20.047 -7.414 1 97.69 125 GLN A O 1
ATOM 965 N N . MET A 1 126 ? 14.203 -18.5 -7.078 1 98.31 126 MET A N 1
ATOM 966 C CA . MET A 1 126 ? 13.922 -18.344 -8.5 1 98.31 126 MET A CA 1
ATOM 967 C C . MET A 1 126 ? 15.062 -17.625 -9.203 1 98.31 126 MET A C 1
ATOM 969 O O . MET A 1 126 ? 15.414 -17.953 -10.336 1 98.31 126 MET A O 1
ATOM 973 N N . GLU A 1 127 ? 15.602 -16.625 -8.539 1 97.88 127 GLU A N 1
ATOM 974 C CA . GLU A 1 127 ? 16.578 -15.758 -9.18 1 97.88 127 GLU A CA 1
ATOM 975 C C . GLU A 1 127 ? 17.797 -16.547 -9.648 1 97.88 127 GLU A C 1
ATOM 977 O O . GLU A 1 127 ? 18.188 -16.469 -10.812 1 97.88 127 GLU A O 1
ATOM 982 N N . PRO A 1 128 ? 18.391 -17.391 -8.758 1 97.31 128 PRO A N 1
ATOM 983 C CA . PRO A 1 128 ? 19.531 -18.156 -9.242 1 97.31 128 PRO A CA 1
ATOM 984 C C . PRO A 1 128 ? 19.156 -19.141 -10.344 1 97.31 128 PRO A C 1
ATOM 986 O O . PRO A 1 128 ? 19.984 -19.469 -11.203 1 97.31 128 PRO A O 1
ATOM 989 N N . ARG A 1 129 ? 17.938 -19.609 -10.398 1 97.25 129 ARG A N 1
ATOM 990 C CA . ARG A 1 129 ? 17.484 -20.562 -11.398 1 97.25 129 ARG A CA 1
ATOM 991 C C . ARG A 1 129 ? 17.109 -19.844 -12.695 1 97.25 129 ARG A C 1
ATOM 993 O O . ARG A 1 129 ? 16.984 -20.484 -13.742 1 97.25 129 ARG A O 1
ATOM 1000 N N . GLN A 1 130 ? 16.875 -18.562 -12.633 1 97.69 130 GLN A N 1
ATOM 1001 C CA . GLN A 1 130 ? 16.531 -17.703 -13.758 1 97.69 130 GLN A CA 1
ATOM 1002 C C . GLN A 1 130 ? 15.258 -18.172 -14.445 1 97.69 130 GLN A C 1
ATOM 1004 O O . GLN A 1 130 ? 15.203 -18.25 -15.672 1 97.69 130 GLN A O 1
ATOM 1009 N N . LYS A 1 131 ? 14.391 -18.547 -13.695 1 97.62 131 LYS A N 1
ATOM 1010 C CA . LYS A 1 131 ? 13.078 -18.969 -14.164 1 97.62 131 LYS A CA 1
ATOM 1011 C C . LYS A 1 131 ? 12.055 -18.922 -13.039 1 97.62 131 LYS A C 1
ATOM 1013 O O . LYS A 1 131 ? 12.367 -19.234 -11.891 1 97.62 131 LYS A O 1
ATOM 1018 N N . GLY A 1 132 ? 10.891 -18.594 -13.367 1 97.94 132 GLY A N 1
ATOM 1019 C CA . GLY A 1 132 ? 9.82 -18.547 -12.383 1 97.94 132 GLY A CA 1
ATOM 1020 C C . GLY A 1 132 ? 8.672 -17.641 -12.781 1 97.94 132 GLY A C 1
ATOM 1021 O O . GLY A 1 132 ? 8.836 -16.766 -13.641 1 97.94 132 GLY A O 1
ATOM 1022 N N . LEU A 1 133 ? 7.508 -17.938 -12.25 1 98.62 133 LEU A N 1
ATOM 1023 C CA . LEU A 1 133 ? 6.293 -17.156 -12.461 1 98.62 133 LEU A CA 1
ATOM 1024 C C . LEU A 1 133 ? 5.676 -16.75 -11.133 1 98.62 133 LEU A C 1
ATOM 1026 O O . LEU A 1 133 ? 5.426 -17.594 -10.273 1 98.62 133 LEU A O 1
ATOM 1030 N N . ILE A 1 134 ? 5.555 -15.508 -10.93 1 98.81 134 ILE A N 1
ATOM 1031 C CA . ILE A 1 134 ? 4.867 -14.977 -9.758 1 98.81 134 ILE A CA 1
ATOM 1032 C C . ILE A 1 134 ? 3.611 -14.227 -10.195 1 98.81 134 ILE A C 1
ATOM 1034 O O . ILE A 1 134 ? 3.686 -13.297 -11 1 98.81 134 ILE A O 1
ATOM 1038 N N . LEU A 1 135 ? 2.467 -14.664 -9.75 1 98.94 135 LEU A N 1
ATOM 1039 C CA . LEU A 1 135 ? 1.187 -14.008 -9.984 1 98.94 135 LEU A CA 1
ATOM 1040 C C . LEU A 1 135 ? 0.698 -13.305 -8.719 1 98.94 135 LEU A C 1
ATOM 1042 O O . LEU A 1 135 ? 0.452 -13.953 -7.699 1 98.94 135 LEU A O 1
ATOM 1046 N N . ASN A 1 136 ? 0.652 -12.023 -8.734 1 98.94 136 ASN A N 1
ATOM 1047 C CA . ASN A 1 136 ? 0.137 -11.234 -7.625 1 98.94 136 ASN A CA 1
ATOM 1048 C C . ASN A 1 136 ? -1.289 -10.758 -7.887 1 98.94 136 ASN A C 1
ATOM 1050 O O . ASN A 1 136 ? -1.527 -9.984 -8.812 1 98.94 136 ASN A O 1
ATOM 1054 N N . LEU A 1 137 ? -2.207 -11.219 -7.066 1 98.88 137 LEU A N 1
ATOM 1055 C CA . LEU A 1 137 ? -3.609 -10.867 -7.266 1 98.88 137 LEU A CA 1
ATOM 1056 C C . LEU A 1 137 ? -3.914 -9.492 -6.691 1 98.88 137 LEU A C 1
ATOM 1058 O O . LEU A 1 137 ? -3.773 -9.273 -5.484 1 98.88 137 LEU A O 1
ATOM 1062 N N . SER A 1 138 ? -4.242 -8.625 -7.512 1 98.69 138 SER A N 1
ATOM 1063 C CA . SER A 1 138 ? -4.785 -7.32 -7.145 1 98.69 138 SER A CA 1
ATOM 1064 C C . SER A 1 138 ? -6.301 -7.289 -7.301 1 98.69 138 SER A C 1
ATOM 1066 O O . SER A 1 138 ? -6.988 -8.25 -6.938 1 98.69 138 SER A O 1
ATOM 1068 N N . SER A 1 139 ? -6.844 -6.207 -7.754 1 98.44 139 SER A N 1
ATOM 1069 C CA . SER A 1 139 ? -8.273 -6.016 -7.965 1 98.44 139 SER A CA 1
ATOM 1070 C C . SER A 1 139 ? -8.547 -4.836 -8.898 1 98.44 139 SER A C 1
ATOM 1072 O O . SER A 1 139 ? -7.762 -3.887 -8.945 1 98.44 139 SER A O 1
ATOM 1074 N N . GLY A 1 140 ? -9.672 -4.938 -9.633 1 97.62 140 GLY A N 1
ATOM 1075 C CA . GLY A 1 140 ? -10.117 -3.779 -10.391 1 97.62 140 GLY A CA 1
ATOM 1076 C C . GLY A 1 140 ? -10.297 -2.543 -9.531 1 97.62 140 GLY A C 1
ATOM 1077 O O . GLY A 1 140 ? -10.109 -1.419 -10 1 97.62 140 GLY A O 1
ATOM 1078 N N . LEU A 1 141 ? -10.594 -2.713 -8.273 1 97.12 141 LEU A N 1
ATOM 1079 C CA . LEU A 1 141 ? -10.797 -1.613 -7.336 1 97.12 141 LEU A CA 1
ATOM 1080 C C . LEU A 1 141 ? -9.477 -0.966 -6.957 1 97.12 141 LEU A C 1
ATOM 1082 O O . LEU A 1 141 ? -9.453 0.1 -6.336 1 97.12 141 LEU A O 1
ATOM 1086 N N . GLY A 1 142 ? -8.383 -1.568 -7.332 1 97.5 142 GLY A N 1
ATOM 1087 C CA . GLY A 1 142 ? -7.062 -1.014 -7.055 1 97.5 142 GLY A CA 1
ATOM 1088 C C . GLY A 1 142 ? -6.527 -0.162 -8.188 1 97.5 142 GLY A C 1
ATOM 1089 O O . GLY A 1 142 ? -5.48 0.477 -8.055 1 97.5 142 GLY A O 1
ATOM 1090 N N . THR A 1 143 ? -7.238 -0.09 -9.32 1 96.38 143 THR A N 1
ATOM 1091 C CA . THR A 1 143 ? -6.75 0.608 -10.508 1 96.38 143 THR A CA 1
ATOM 1092 C C . THR A 1 143 ? -7.027 2.105 -10.406 1 96.38 143 THR A C 1
ATOM 1094 O O . THR A 1 143 ? -6.543 2.889 -11.219 1 96.38 143 THR A O 1
ATOM 1097 N N . PHE A 1 144 ? -7.77 2.545 -9.5 1 96.56 144 PHE A N 1
ATOM 1098 C CA . PHE A 1 144 ? -8.078 3.936 -9.188 1 96.56 144 PHE A CA 1
ATOM 1099 C C . PHE A 1 144 ? -8.453 4.09 -7.719 1 96.56 144 PHE A C 1
ATOM 1101 O O . PHE A 1 144 ? -8.828 3.113 -7.062 1 96.56 144 PHE A O 1
ATOM 1108 N N . PRO A 1 145 ? -8.258 5.316 -7.176 1 98.12 145 PRO A N 1
ATOM 1109 C CA . PRO A 1 145 ? -8.766 5.512 -5.812 1 98.12 145 PRO A CA 1
ATOM 1110 C C . PRO A 1 145 ? -10.266 5.285 -5.703 1 98.12 145 PRO A C 1
ATOM 1112 O O . PRO A 1 145 ? -11.055 6.02 -6.305 1 98.12 145 PRO A O 1
ATOM 1115 N N . CYS A 1 146 ? -10.68 4.285 -4.902 1 98.19 146 CYS A N 1
ATOM 1116 C CA . CYS A 1 146 ? -12.078 3.865 -4.852 1 98.19 146 CYS A CA 1
ATOM 1117 C C . CYS A 1 146 ? -12.68 4.141 -3.477 1 98.19 146 CYS A C 1
ATOM 1119 O O . CYS A 1 146 ? -12.516 3.344 -2.551 1 98.19 146 CYS A O 1
ATOM 1121 N N . PRO A 1 147 ? -13.484 5.266 -3.324 1 98.38 147 PRO A N 1
ATOM 1122 C CA . PRO A 1 147 ? -14.172 5.492 -2.051 1 98.38 147 PRO A CA 1
ATOM 1123 C C . PRO A 1 147 ? -15.086 4.332 -1.655 1 98.38 147 PRO A C 1
ATOM 1125 O O . PRO A 1 147 ? -15.531 3.572 -2.518 1 98.38 147 PRO A O 1
ATOM 1128 N N . LEU A 1 148 ? -15.367 4.164 -0.323 1 98.25 148 LEU A N 1
ATOM 1129 C CA . LEU A 1 148 ? -16.188 3.113 0.269 1 98.25 148 LEU A CA 1
ATOM 1130 C C . LEU A 1 148 ? -15.422 1.796 0.329 1 98.25 148 LEU A C 1
ATOM 1132 O O . LEU A 1 148 ? -15.828 0.866 1.027 1 98.25 148 LEU A O 1
ATOM 1136 N N . TYR A 1 149 ? -14.328 1.677 -0.396 1 98.19 149 TYR A N 1
ATOM 1137 C CA . TYR A 1 149 ? -13.359 0.589 -0.336 1 98.19 149 TYR A CA 1
ATOM 1138 C C . TYR A 1 149 ? -11.945 1.131 -0.198 1 98.19 149 TYR A C 1
ATOM 1140 O O . TYR A 1 149 ? -11 0.581 -0.776 1 98.19 149 TYR A O 1
ATOM 1148 N N . THR A 1 150 ? -11.836 2.186 0.5 1 98.62 150 THR A N 1
ATOM 1149 C CA . THR A 1 150 ? -10.648 3.025 0.55 1 98.62 150 THR A CA 1
ATOM 1150 C C . THR A 1 150 ? -9.422 2.197 0.922 1 98.62 150 THR A C 1
ATOM 1152 O O . THR A 1 150 ? -8.414 2.211 0.205 1 98.62 150 THR A O 1
ATOM 1155 N N . LEU A 1 151 ? -9.484 1.397 2.049 1 98.69 151 LEU A N 1
ATOM 1156 C CA . LEU A 1 151 ? -8.344 0.611 2.504 1 98.69 151 LEU A CA 1
ATOM 1157 C C . LEU A 1 151 ? -8.008 -0.491 1.505 1 98.69 151 LEU A C 1
ATOM 1159 O O . LEU A 1 151 ? -6.84 -0.701 1.176 1 98.69 151 LEU A O 1
ATOM 1163 N N . TYR A 1 152 ? -9.023 -1.167 1.059 1 98.75 152 TYR A N 1
ATOM 1164 C CA . TYR A 1 152 ? -8.852 -2.252 0.098 1 98.75 152 TYR A CA 1
ATOM 1165 C C . TYR A 1 152 ? -8.258 -1.736 -1.206 1 98.75 152 TYR A C 1
ATOM 1167 O O . TYR A 1 152 ? -7.289 -2.301 -1.719 1 98.75 152 TYR A O 1
ATOM 1175 N N . SER A 1 153 ? -8.836 -0.644 -1.737 1 98.75 153 SER A N 1
ATOM 1176 C CA . SER A 1 153 ? -8.359 -0.017 -2.965 1 98.75 153 SER A CA 1
ATOM 1177 C C . SER A 1 153 ? -6.891 0.369 -2.85 1 98.75 153 SER A C 1
ATOM 1179 O O . SER A 1 153 ? -6.098 0.097 -3.756 1 98.75 153 SER A O 1
ATOM 1181 N N . ALA A 1 154 ? -6.523 0.984 -1.766 1 98.94 154 ALA A N 1
ATOM 1182 C CA . ALA A 1 154 ? -5.145 1.402 -1.541 1 98.94 154 ALA A CA 1
ATOM 1183 C C . ALA A 1 154 ? -4.207 0.199 -1.487 1 98.94 154 ALA A C 1
ATOM 1185 O O . ALA A 1 154 ? -3.121 0.222 -2.072 1 98.94 154 ALA A O 1
ATOM 1186 N N . SER A 1 155 ? -4.59 -0.878 -0.798 1 98.94 155 SER A N 1
ATOM 1187 C CA . SER A 1 155 ? -3.762 -2.074 -0.684 1 98.94 155 SER A CA 1
ATOM 1188 C C . SER A 1 155 ? -3.533 -2.721 -2.045 1 98.94 155 SER A C 1
ATOM 1190 O O . SER A 1 155 ? -2.443 -3.221 -2.328 1 98.94 155 SER A O 1
ATOM 1192 N N . LYS A 1 156 ? -4.543 -2.709 -2.875 1 98.94 156 LYS A N 1
ATOM 1193 C CA . LYS A 1 156 ? -4.426 -3.338 -4.188 1 98.94 156 LYS A CA 1
ATOM 1194 C C . LYS A 1 156 ? -3.631 -2.461 -5.148 1 98.94 156 LYS A C 1
ATOM 1196 O O . LYS A 1 156 ? -2.928 -2.967 -6.027 1 98.94 156 LYS A O 1
ATOM 1201 N N . ALA A 1 157 ? -3.695 -1.15 -4.934 1 98.88 157 ALA A N 1
ATOM 1202 C CA . ALA A 1 157 ? -2.801 -0.26 -5.668 1 98.88 157 ALA A CA 1
ATOM 1203 C C . ALA A 1 157 ? -1.343 -0.532 -5.312 1 98.88 157 ALA A C 1
ATOM 1205 O O . ALA A 1 157 ? -0.467 -0.485 -6.18 1 98.88 157 ALA A O 1
ATOM 1206 N N . TYR A 1 158 ? -1.059 -0.765 -4.051 1 98.94 158 TYR A N 1
ATOM 1207 C CA . TYR A 1 158 ? 0.272 -1.177 -3.621 1 98.94 158 TYR A CA 1
ATOM 1208 C C . TYR A 1 158 ? 0.739 -2.406 -4.391 1 98.94 158 TYR A C 1
ATOM 1210 O O . TYR A 1 158 ? 1.846 -2.422 -4.938 1 98.94 158 TYR A O 1
ATOM 1218 N N . ILE A 1 159 ? -0.112 -3.414 -4.449 1 98.94 159 ILE A N 1
ATOM 1219 C CA . ILE A 1 159 ? 0.222 -4.688 -5.078 1 98.94 159 ILE A CA 1
ATOM 1220 C C . ILE A 1 159 ? 0.55 -4.461 -6.555 1 98.94 159 ILE A C 1
ATOM 1222 O O . ILE A 1 159 ? 1.527 -5.012 -7.07 1 98.94 159 ILE A O 1
ATOM 1226 N N . CYS A 1 160 ? -0.259 -3.668 -7.203 1 98.81 160 CYS A N 1
ATOM 1227 C CA . CYS A 1 160 ? -0.057 -3.387 -8.625 1 98.81 160 CYS A CA 1
ATOM 1228 C C . CYS A 1 160 ? 1.288 -2.709 -8.859 1 98.81 160 CYS A C 1
ATOM 1230 O O . CYS A 1 160 ? 2.08 -3.164 -9.688 1 98.81 160 CYS A O 1
ATOM 1232 N N . THR A 1 161 ? 1.592 -1.655 -8.102 1 98.88 161 THR A N 1
ATOM 1233 C CA . THR A 1 161 ? 2.83 -0.898 -8.25 1 98.88 161 THR A CA 1
ATOM 1234 C C . THR A 1 161 ? 4.039 -1.768 -7.91 1 98.88 161 THR A C 1
ATOM 1236 O O . THR A 1 161 ? 5.023 -1.786 -8.656 1 98.88 161 THR A O 1
ATOM 1239 N N . PHE A 1 162 ? 3.957 -2.551 -6.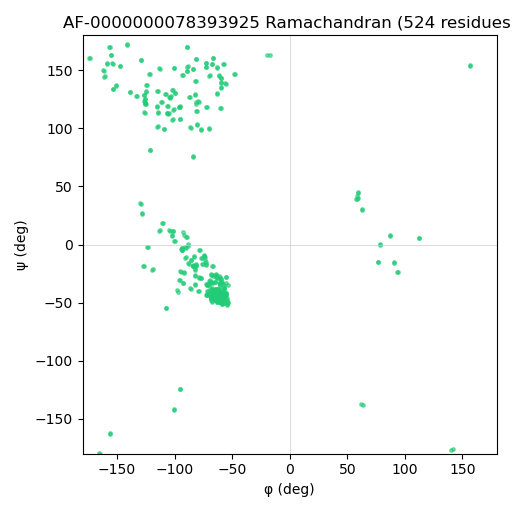809 1 98.94 162 PHE A N 1
ATOM 1240 C CA . PHE A 1 162 ? 5 -3.471 -6.371 1 98.94 162 PHE A CA 1
ATOM 1241 C C . PHE A 1 162 ? 5.34 -4.469 -7.469 1 98.94 162 PHE A C 1
ATOM 1243 O O . PHE A 1 162 ? 6.512 -4.664 -7.797 1 98.94 162 PHE A O 1
ATOM 1250 N N . SER A 1 163 ? 4.297 -5.02 -8.055 1 98.88 163 SER A N 1
ATOM 1251 C CA . SER A 1 163 ? 4.445 -6.086 -9.031 1 98.88 163 SER A CA 1
ATOM 1252 C C . SER A 1 163 ? 5.094 -5.57 -10.312 1 98.88 163 SER A C 1
ATOM 1254 O O . SER A 1 163 ? 6.031 -6.188 -10.828 1 98.88 163 SER A O 1
ATOM 1256 N N . LYS A 1 164 ? 4.625 -4.457 -10.789 1 98.62 164 LYS A N 1
ATOM 1257 C CA . LYS A 1 164 ? 5.141 -3.912 -12.047 1 98.62 164 LYS A CA 1
ATOM 1258 C C . LYS A 1 164 ? 6.59 -3.453 -11.891 1 98.62 164 LYS A C 1
ATOM 1260 O O . LYS A 1 164 ? 7.406 -3.645 -12.789 1 98.62 164 LYS A O 1
ATOM 1265 N N . ALA A 1 165 ? 6.906 -2.795 -10.734 1 98.69 165 ALA A N 1
ATOM 1266 C CA . ALA A 1 165 ? 8.289 -2.395 -10.477 1 98.69 165 ALA A CA 1
ATOM 1267 C C . ALA A 1 165 ? 9.203 -3.611 -10.383 1 98.69 165 ALA A C 1
ATOM 1269 O O . ALA A 1 165 ? 10.32 -3.602 -10.922 1 98.69 165 ALA A O 1
ATOM 1270 N N . LEU A 1 166 ? 8.711 -4.633 -9.734 1 98.62 166 LEU A N 1
ATOM 1271 C CA . LEU A 1 166 ? 9.492 -5.855 -9.57 1 98.62 166 LEU A CA 1
ATOM 1272 C C . LEU A 1 166 ? 9.719 -6.543 -10.914 1 98.62 166 LEU A C 1
ATOM 1274 O O . LEU A 1 166 ? 10.797 -7.082 -11.172 1 98.62 166 LEU A O 1
ATOM 1278 N N . GLN A 1 167 ? 8.664 -6.605 -11.719 1 98.62 167 GLN A N 1
ATOM 1279 C CA . GLN A 1 167 ? 8.805 -7.176 -13.055 1 98.62 167 GLN A CA 1
ATOM 1280 C C . GLN A 1 167 ? 9.906 -6.473 -13.844 1 98.62 167 GLN A C 1
ATOM 1282 O O . GLN A 1 167 ? 10.695 -7.121 -14.531 1 98.62 167 GLN A O 1
ATOM 1287 N N . ALA A 1 168 ? 9.984 -5.16 -13.75 1 98.38 168 ALA A N 1
ATOM 1288 C CA . ALA A 1 168 ? 11.023 -4.395 -14.438 1 98.38 168 ALA A CA 1
ATOM 1289 C C . ALA A 1 168 ? 12.414 -4.812 -13.961 1 98.38 168 ALA A C 1
ATOM 1291 O O . ALA A 1 168 ? 13.359 -4.824 -14.75 1 98.38 168 ALA A O 1
ATOM 1292 N N . GLU A 1 169 ? 12.547 -5.188 -12.703 1 98.19 169 GLU A N 1
ATOM 1293 C CA . GLU A 1 169 ? 13.836 -5.535 -12.117 1 98.19 169 GLU A CA 1
ATOM 1294 C C . GLU A 1 169 ? 14.258 -6.945 -12.516 1 98.19 169 GLU A C 1
ATOM 1296 O O . GLU A 1 169 ? 15.453 -7.23 -12.656 1 98.19 169 GLU A O 1
ATOM 1301 N N . TYR A 1 170 ? 13.242 -7.855 -12.781 1 97.88 170 TYR A N 1
ATOM 1302 C CA . TYR A 1 170 ? 13.633 -9.258 -12.805 1 97.88 170 TYR A CA 1
ATOM 1303 C C . TYR A 1 170 ? 13.258 -9.906 -14.133 1 97.88 170 TYR A C 1
ATOM 1305 O O . TYR A 1 170 ? 13.57 -11.07 -14.383 1 97.88 170 TYR A O 1
ATOM 1313 N N . LYS A 1 171 ? 12.625 -9.156 -15 1 96.31 171 LYS A N 1
ATOM 1314 C CA . LYS A 1 171 ? 12.211 -9.703 -16.297 1 96.31 171 LYS A CA 1
ATOM 1315 C C . LYS A 1 171 ? 13.398 -10.281 -17.047 1 96.31 171 LYS A C 1
ATOM 1317 O O . LYS A 1 171 ? 13.305 -11.375 -17.625 1 96.31 171 LYS A O 1
ATOM 1322 N N . LYS A 1 172 ? 14.5 -9.648 -17.047 1 95.5 172 LYS A N 1
ATOM 1323 C CA . LYS A 1 172 ? 15.672 -10.07 -17.812 1 95.5 172 LYS A CA 1
ATOM 1324 C C . LYS A 1 172 ? 16.328 -11.297 -17.188 1 95.5 172 LYS A C 1
ATOM 1326 O O . LYS A 1 172 ? 17.172 -11.938 -17.812 1 95.5 172 LYS A O 1
ATOM 1331 N N . LYS A 1 173 ? 15.945 -11.562 -15.977 1 95.44 173 LYS A N 1
ATOM 1332 C CA . LYS A 1 173 ? 16.484 -12.734 -15.289 1 95.44 173 LYS A CA 1
ATOM 1333 C C . LYS A 1 173 ? 15.625 -13.969 -15.547 1 95.44 173 LYS A C 1
ATOM 1335 O O . LYS A 1 173 ? 15.766 -14.984 -14.852 1 95.44 173 LYS A O 1
ATOM 1340 N N . GLY A 1 174 ? 14.664 -13.828 -16.422 1 96 174 GLY A N 1
ATOM 1341 C CA . GLY A 1 174 ? 13.867 -14.977 -16.812 1 96 174 GLY A CA 1
ATOM 1342 C C . GLY A 1 174 ? 12.672 -15.219 -15.906 1 96 174 GLY A C 1
ATOM 1343 O O . GLY A 1 174 ? 12.047 -16.281 -15.969 1 96 174 GLY A O 1
ATOM 1344 N N . ILE A 1 175 ? 12.414 -14.336 -15.016 1 97.75 175 ILE A N 1
ATOM 1345 C CA . ILE A 1 175 ? 11.305 -14.477 -14.086 1 97.75 175 ILE A CA 1
ATOM 1346 C C . ILE A 1 175 ? 10.148 -13.57 -14.523 1 97.75 175 ILE A C 1
ATOM 1348 O O . ILE A 1 175 ? 10.352 -12.383 -14.797 1 97.75 175 ILE A O 1
ATOM 1352 N N . ILE A 1 176 ? 8.953 -14.102 -14.648 1 98.12 176 ILE A N 1
ATOM 1353 C CA . ILE A 1 176 ? 7.762 -13.336 -14.984 1 98.12 176 ILE A CA 1
ATOM 1354 C C . ILE A 1 176 ? 7.004 -12.977 -13.703 1 98.12 176 ILE A C 1
ATOM 1356 O O . ILE A 1 176 ? 6.648 -13.852 -12.922 1 98.12 176 ILE A O 1
ATOM 1360 N N . ILE A 1 177 ? 6.855 -11.766 -13.422 1 98.69 177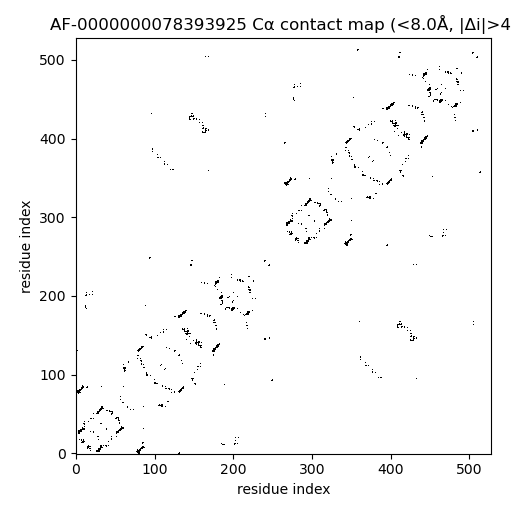 ILE A N 1
ATOM 1361 C CA . ILE A 1 177 ? 6.027 -11.258 -12.336 1 98.69 177 ILE A CA 1
ATOM 1362 C C . ILE A 1 177 ? 4.852 -10.461 -12.914 1 98.69 177 ILE A C 1
ATOM 1364 O O . ILE A 1 177 ? 5.051 -9.43 -13.555 1 98.69 177 ILE A O 1
ATOM 1368 N N . GLN A 1 178 ? 3.65 -10.969 -12.727 1 98.75 178 GLN A N 1
ATOM 1369 C CA . GLN A 1 178 ? 2.463 -10.398 -13.352 1 98.75 178 GLN A CA 1
ATOM 1370 C C . GLN A 1 178 ? 1.404 -10.055 -12.305 1 98.75 178 GLN A C 1
ATOM 1372 O O . GLN A 1 178 ? 1.193 -10.812 -11.359 1 98.75 178 GLN A O 1
ATOM 1377 N N . VAL A 1 179 ? 0.795 -8.922 -12.461 1 98.69 179 VAL A N 1
ATOM 1378 C CA . VAL A 1 179 ? -0.372 -8.562 -11.656 1 98.69 179 VAL A CA 1
ATOM 1379 C C . VAL A 1 179 ? -1.639 -9.094 -12.328 1 98.69 179 VAL A C 1
ATOM 1381 O O . VAL A 1 179 ? -1.846 -8.891 -13.523 1 98.69 179 VAL A O 1
ATOM 1384 N N . VAL A 1 180 ? -2.42 -9.805 -11.609 1 98.81 180 VAL A N 1
ATOM 1385 C CA . VAL A 1 180 ? -3.729 -10.273 -12.055 1 98.81 180 VAL A CA 1
ATOM 1386 C C . VAL A 1 180 ? -4.828 -9.484 -11.352 1 98.81 180 VAL A C 1
ATOM 1388 O O . VAL A 1 180 ? -4.93 -9.508 -10.117 1 98.81 180 VAL A O 1
ATOM 1391 N N . THR A 1 181 ? -5.629 -8.797 -12.078 1 98.56 181 THR A N 1
ATOM 1392 C CA . THR A 1 181 ? -6.531 -7.773 -11.547 1 98.56 181 THR A CA 1
ATOM 1393 C C . THR A 1 181 ? -7.98 -8.117 -11.875 1 98.56 181 THR A C 1
ATOM 1395 O O . THR A 1 181 ? -8.586 -7.504 -12.758 1 98.56 181 THR A O 1
ATOM 1398 N N . PRO A 1 182 ? -8.562 -8.969 -11.102 1 98.38 182 PRO A N 1
ATOM 1399 C CA . PRO A 1 182 ? -9.945 -9.367 -11.367 1 98.38 182 PRO A CA 1
ATOM 1400 C C . PRO A 1 182 ? -10.953 -8.273 -11.023 1 98.38 182 PRO A C 1
ATOM 1402 O O . PRO A 1 182 ? -10.656 -7.395 -10.211 1 98.38 182 PRO A O 1
ATOM 1405 N N . TYR A 1 183 ? -12.086 -8.297 -11.719 1 97.81 183 TYR A N 1
ATOM 1406 C CA . TYR A 1 183 ? -13.32 -7.688 -11.227 1 97.81 183 TYR A CA 1
ATOM 1407 C C . TYR A 1 183 ? -14.195 -8.719 -10.523 1 97.81 183 TYR A C 1
ATOM 1409 O O . TYR A 1 183 ? -13.766 -9.352 -9.555 1 97.81 183 TYR A O 1
ATOM 1417 N N . GLY A 1 184 ? -15.422 -8.891 -10.93 1 96.69 184 GLY A N 1
ATOM 1418 C CA . GLY A 1 184 ? -16.312 -9.789 -10.211 1 96.69 184 GLY A CA 1
ATOM 1419 C C . GLY A 1 184 ? -15.977 -11.25 -10.422 1 96.69 184 GLY A C 1
ATOM 1420 O O . GLY A 1 184 ? -15.977 -11.742 -11.555 1 96.69 184 GLY A O 1
ATOM 1421 N N . VAL A 1 185 ? -15.633 -11.992 -9.359 1 98.19 185 VAL A N 1
ATOM 1422 C CA . VAL A 1 185 ? -15.5 -13.445 -9.328 1 98.19 185 VAL A CA 1
ATOM 1423 C C . VAL A 1 185 ? -16.344 -14.023 -8.195 1 98.19 185 VAL A C 1
ATOM 1425 O O . VAL A 1 185 ? -16.312 -13.523 -7.07 1 98.19 185 VAL A O 1
ATOM 1428 N N . SER A 1 186 ? -17.156 -14.992 -8.516 1 97.75 186 SER A N 1
ATOM 1429 C CA . SER A 1 186 ? -18.062 -15.594 -7.531 1 97.75 186 SER A CA 1
ATOM 1430 C C . SER A 1 186 ? -17.281 -16.422 -6.512 1 97.75 186 SER A C 1
ATOM 1432 O O . SER A 1 186 ? -16.922 -17.562 -6.785 1 97.75 186 SER A O 1
ATOM 1434 N N . THR A 1 187 ? -17.031 -15.898 -5.379 1 97.31 187 THR A N 1
ATOM 1435 C CA . THR A 1 187 ? -16.266 -16.453 -4.266 1 97.31 187 THR A CA 1
ATOM 1436 C C . THR A 1 187 ? -16.922 -16.094 -2.934 1 97.31 187 THR A C 1
ATOM 1438 O O . THR A 1 187 ? -17.875 -15.32 -2.893 1 97.31 187 THR A O 1
ATOM 1441 N N . PRO A 1 188 ? -16.422 -16.672 -1.816 1 94.31 188 PRO A N 1
ATOM 1442 C CA . PRO A 1 188 ? -16.938 -16.219 -0.52 1 94.31 188 PRO A CA 1
ATOM 1443 C C . PRO A 1 188 ? -16.797 -14.711 -0.323 1 94.31 188 PRO A C 1
ATOM 1445 O O . PRO A 1 188 ? -17.672 -14.086 0.281 1 94.31 188 PRO A O 1
ATOM 1448 N N . MET A 1 189 ? -15.781 -14.016 -0.83 1 93.25 189 MET A N 1
ATOM 1449 C CA . MET A 1 189 ? -15.531 -12.586 -0.691 1 93.25 189 MET A CA 1
ATOM 1450 C C . MET A 1 189 ? -16.688 -11.781 -1.295 1 93.25 189 MET A C 1
ATOM 1452 O O . MET A 1 189 ? -17.031 -10.719 -0.781 1 93.25 189 MET A O 1
ATOM 1456 N N . THR A 1 190 ? -17.266 -12.297 -2.383 1 93.38 190 THR A N 1
ATOM 1457 C CA . THR A 1 190 ? -18.359 -11.609 -3.061 1 93.38 190 THR A CA 1
ATOM 1458 C C . THR A 1 190 ? -19.703 -12.242 -2.699 1 93.38 190 THR A C 1
ATOM 1460 O O . THR A 1 190 ? -20.672 -12.094 -3.432 1 93.38 190 THR A O 1
ATOM 1463 N N . LYS A 1 191 ? -19.719 -13.117 -1.685 1 91.38 191 LYS A N 1
ATOM 1464 C CA . LYS A 1 191 ? -20.922 -13.781 -1.178 1 91.38 191 LYS A CA 1
ATOM 1465 C C . LYS A 1 191 ? -21.562 -14.664 -2.248 1 91.38 191 LYS A C 1
ATOM 1467 O O . LYS A 1 191 ? -22.781 -14.695 -2.381 1 91.38 191 LYS A O 1
ATOM 1472 N N . TYR A 1 192 ? -20.734 -15.18 -3.117 1 94.12 192 TYR A N 1
ATOM 1473 C CA . TYR A 1 192 ? -21.125 -16.125 -4.156 1 94.12 192 TYR A CA 1
ATOM 1474 C C . TYR A 1 192 ? -22.219 -15.531 -5.047 1 94.12 192 TYR A C 1
ATOM 1476 O O . TYR A 1 192 ? -23.203 -16.203 -5.359 1 94.12 192 TYR A O 1
ATOM 1484 N N . GLN A 1 193 ? -22.062 -14.266 -5.324 1 91.62 193 GLN A N 1
ATOM 1485 C CA . GLN A 1 193 ? -22.969 -13.656 -6.289 1 91.62 193 GLN A CA 1
ATOM 1486 C C . GLN A 1 193 ? -23.109 -14.523 -7.539 1 91.62 193 GLN A C 1
ATOM 1488 O O . GLN A 1 193 ? -22.125 -15.141 -7.973 1 91.62 193 GLN A O 1
ATOM 1493 N N . LYS A 1 194 ? -24.25 -14.523 -8.125 1 94.81 194 LYS A N 1
ATOM 1494 C CA . LYS A 1 194 ? -24.562 -15.398 -9.258 1 94.81 194 LYS A CA 1
ATOM 1495 C C . LYS A 1 194 ? -23.672 -15.07 -10.453 1 94.81 194 LYS A C 1
ATOM 1497 O O . LYS A 1 194 ? -23.562 -13.914 -10.852 1 94.81 194 LYS A O 1
ATOM 1502 N N . PRO A 1 195 ? -23.062 -16.094 -11.023 1 96.56 195 PRO A N 1
ATOM 1503 C CA . PRO A 1 195 ? -22.188 -15.875 -12.172 1 96.56 195 PRO A CA 1
ATOM 1504 C C . PRO A 1 195 ? -22.906 -15.289 -13.375 1 96.56 195 PRO A C 1
ATOM 1506 O O . PRO A 1 195 ? -24.078 -15.594 -13.602 1 96.56 195 PRO A O 1
ATOM 1509 N N . ASN A 1 196 ? -22.281 -14.477 -14.117 1 95.75 196 ASN A N 1
ATOM 1510 C CA . ASN A 1 196 ? -22.703 -13.883 -15.383 1 95.75 196 ASN A CA 1
ATOM 1511 C C . ASN A 1 196 ? -21.5 -13.445 -16.219 1 95.75 196 ASN A C 1
ATOM 1513 O O . ASN A 1 196 ? -20.406 -13.984 -16.062 1 95.75 196 ASN A O 1
ATOM 1517 N N . VAL A 1 197 ? -21.688 -12.602 -17.188 1 93.62 197 VAL A N 1
ATOM 1518 C CA . VAL A 1 197 ? -20.609 -12.227 -18.109 1 93.62 197 VAL A CA 1
ATOM 1519 C C . VAL A 1 197 ? -19.516 -11.484 -17.359 1 93.62 197 VAL A C 1
ATOM 1521 O O . VAL A 1 197 ? -18.328 -11.633 -17.672 1 93.62 197 VAL A O 1
ATOM 1524 N N . ILE A 1 198 ? -19.859 -10.773 -16.375 1 94.62 198 ILE A N 1
ATOM 1525 C CA . ILE A 1 198 ? -18.906 -9.977 -15.602 1 94.62 198 ILE A CA 1
ATOM 1526 C C . ILE A 1 198 ? -18.5 -10.734 -14.336 1 94.62 198 ILE A C 1
ATOM 1528 O O . ILE A 1 198 ? -17.328 -10.742 -13.961 1 94.62 198 ILE A O 1
ATOM 1532 N N . MET A 1 199 ? -19.484 -11.406 -13.711 1 97.12 199 MET A N 1
ATOM 1533 C CA . MET A 1 199 ? -19.219 -12.234 -12.531 1 97.12 199 MET A CA 1
ATOM 1534 C C . MET A 1 199 ? -18.812 -13.648 -12.945 1 97.12 199 MET A C 1
ATOM 1536 O O . MET A 1 199 ? -19.656 -14.5 -13.195 1 97.12 199 MET A O 1
ATOM 1540 N N . LYS A 1 200 ? -17.531 -13.93 -12.914 1 98.19 200 LYS A N 1
ATOM 1541 C CA . LYS A 1 200 ? -17.016 -15.227 -13.344 1 98.19 200 LYS A CA 1
ATOM 1542 C C . LYS A 1 200 ? -16.969 -16.219 -12.188 1 98.19 200 LYS A C 1
ATOM 1544 O O . LYS A 1 200 ? -16.906 -15.82 -11.023 1 98.19 200 LYS A O 1
ATOM 1549 N N . THR A 1 201 ? -17.141 -17.484 -12.516 1 98.31 201 THR A N 1
ATOM 1550 C CA . THR A 1 201 ? -16.766 -18.469 -11.5 1 98.31 201 THR A CA 1
ATOM 1551 C C . THR A 1 201 ? -15.258 -18.469 -11.273 1 98.31 201 THR A C 1
ATOM 1553 O O . THR A 1 201 ? -14.484 -18.094 -12.164 1 98.31 201 THR A O 1
ATOM 1556 N N . ALA A 1 202 ? -14.828 -18.891 -10.141 1 98.56 202 ALA A N 1
ATOM 1557 C CA . ALA A 1 202 ? -13.406 -18.938 -9.836 1 98.56 202 ALA A CA 1
ATOM 1558 C C . ALA A 1 202 ? -12.656 -19.844 -10.812 1 98.56 202 ALA A C 1
ATOM 1560 O O . ALA A 1 202 ? -11.57 -19.484 -11.281 1 98.56 202 ALA A O 1
ATOM 1561 N N . GLU A 1 203 ? -13.195 -20.984 -11.156 1 98.25 203 GLU A N 1
ATOM 1562 C CA . GLU A 1 203 ? -12.57 -21.953 -12.047 1 98.25 203 GLU A CA 1
ATOM 1563 C C . GLU A 1 203 ? -12.383 -21.391 -13.453 1 98.25 203 GLU A C 1
ATOM 1565 O O . GLU A 1 203 ? -11.297 -21.484 -14.031 1 98.25 203 GLU A O 1
ATOM 1570 N N . GLU A 1 204 ? -13.445 -20.766 -13.969 1 98.19 204 GLU A N 1
ATOM 1571 C CA . GLU A 1 204 ? -13.375 -20.188 -15.305 1 98.19 204 GLU A CA 1
ATOM 1572 C C . GLU A 1 204 ? -12.375 -19.031 -15.352 1 98.19 204 GLU A C 1
ATOM 1574 O O . GLU A 1 204 ? -11.609 -18.906 -16.312 1 98.19 204 GLU A O 1
ATOM 1579 N N . TYR A 1 205 ? -12.422 -18.234 -14.352 1 98.69 205 TYR A N 1
ATOM 1580 C CA . TYR A 1 205 ? -11.531 -17.078 -14.289 1 98.69 205 TYR A CA 1
ATOM 1581 C C . TYR A 1 205 ? -10.07 -17.516 -14.289 1 98.69 205 TYR A C 1
ATOM 1583 O O . TYR A 1 205 ? -9.258 -16.984 -15.062 1 98.69 205 TYR A O 1
ATOM 1591 N N . VAL A 1 206 ? -9.727 -18.484 -13.453 1 98.81 206 VAL A N 1
ATOM 1592 C CA . VAL A 1 206 ? -8.344 -18.938 -13.281 1 98.81 206 VAL A CA 1
ATOM 1593 C C . VAL A 1 206 ? -7.859 -19.594 -14.57 1 98.81 206 VAL A C 1
ATOM 1595 O O . VAL A 1 206 ? -6.75 -19.328 -15.039 1 98.81 206 VAL A O 1
ATOM 1598 N N . LYS A 1 207 ? -8.664 -20.469 -15.133 1 98.38 207 LYS A N 1
ATOM 1599 C CA . LYS A 1 207 ? -8.297 -21.125 -16.375 1 98.38 207 LYS A CA 1
ATOM 1600 C C . LYS A 1 207 ? -7.949 -20.109 -17.469 1 98.38 207 LYS A C 1
ATOM 1602 O O . LYS A 1 207 ? -6.918 -20.234 -18.125 1 98.38 207 LYS A O 1
ATOM 1607 N N . GLU A 1 208 ? -8.773 -19.109 -17.609 1 98.19 208 GLU A N 1
ATOM 1608 C CA . GLU A 1 208 ? -8.539 -18.078 -18.625 1 98.19 208 GLU A CA 1
ATOM 1609 C C . GLU A 1 208 ? -7.328 -17.219 -18.266 1 98.19 208 GLU A C 1
ATOM 1611 O O . GLU A 1 208 ? -6.535 -16.859 -19.141 1 98.19 208 GLU A O 1
ATOM 1616 N N . SER A 1 209 ? -7.215 -16.812 -16.984 1 98.56 209 SER A N 1
ATOM 1617 C CA . SER A 1 209 ? -6.117 -15.953 -16.578 1 98.56 209 SER A CA 1
ATOM 1618 C C . SER A 1 209 ? -4.766 -16.594 -16.875 1 98.56 209 SER A C 1
ATOM 1620 O O . SER A 1 209 ? -3.814 -15.891 -17.25 1 98.56 209 SER A O 1
ATOM 1622 N N . LEU A 1 210 ? -4.652 -17.906 -16.766 1 98.12 210 LEU A N 1
ATOM 1623 C CA . LEU A 1 210 ? -3.393 -18.609 -16.984 1 98.12 210 LEU A CA 1
ATOM 1624 C C . LEU A 1 210 ? -3.031 -18.641 -18.469 1 98.12 210 LEU A C 1
ATOM 1626 O O . LEU A 1 210 ? -1.87 -18.859 -18.828 1 98.12 210 LEU A O 1
ATOM 1630 N N . GLU A 1 211 ? -3.996 -18.391 -19.312 1 96.94 211 GLU A N 1
ATOM 1631 C CA . GLU A 1 211 ? -3.725 -18.281 -20.75 1 96.94 211 GLU A CA 1
ATOM 1632 C C . GLU A 1 211 ? -3.062 -16.953 -21.078 1 96.94 211 GLU A C 1
ATOM 1634 O O . GLU A 1 211 ? -2.467 -16.797 -22.156 1 96.94 211 GLU A O 1
ATOM 1639 N N . TYR A 1 212 ? -3.133 -15.984 -20.172 1 95.62 212 TYR A N 1
ATOM 1640 C CA . TYR A 1 212 ? -2.672 -14.633 -20.469 1 95.62 212 TYR A CA 1
ATOM 1641 C C . TYR A 1 212 ? -1.407 -14.305 -19.688 1 95.62 212 TYR A C 1
ATOM 1643 O O . TYR A 1 212 ? -1.028 -13.133 -19.578 1 95.62 212 TYR A O 1
ATOM 1651 N N . VAL A 1 213 ? -0.681 -15.234 -19.172 1 93.38 213 VAL A N 1
ATOM 1652 C CA . VAL A 1 213 ? 0.454 -15.047 -18.281 1 93.38 213 VAL A CA 1
ATOM 1653 C C . VAL A 1 213 ? 1.562 -14.281 -19 1 93.38 213 VAL A C 1
ATOM 1655 O O . VAL A 1 213 ? 2.291 -13.508 -18.375 1 93.38 213 VAL A O 1
ATOM 1658 N N . THR A 1 214 ? 1.679 -14.398 -20.328 1 89.88 214 THR A N 1
ATOM 1659 C CA . THR A 1 214 ? 2.775 -13.773 -21.047 1 89.88 214 THR A CA 1
ATOM 1660 C C . THR A 1 214 ? 2.297 -12.516 -21.781 1 89.88 214 THR A C 1
ATOM 1662 O O . THR A 1 214 ? 3.006 -11.984 -22.641 1 89.88 214 THR A O 1
ATOM 1665 N N . PHE A 1 215 ? 1.098 -12.023 -21.5 1 90.69 215 PHE A N 1
ATOM 1666 C CA . PHE A 1 215 ? 0.497 -10.953 -22.281 1 90.69 215 PHE A CA 1
ATOM 1667 C C . PHE A 1 215 ? 0.824 -9.594 -21.688 1 90.69 215 PHE A C 1
ATOM 1669 O O . PHE A 1 215 ? 0.363 -8.562 -22.188 1 90.69 215 PHE A O 1
ATOM 1676 N N . GLY A 1 216 ? 1.687 -9.5 -20.719 1 90.94 216 GLY A N 1
ATOM 1677 C CA . GLY A 1 216 ? 2.029 -8.203 -20.156 1 90.94 216 GLY A CA 1
ATOM 1678 C C . GLY A 1 216 ? 2.227 -8.242 -18.656 1 90.94 216 GLY A C 1
ATOM 1679 O O . GLY A 1 216 ? 2.043 -9.281 -18.016 1 90.94 216 GLY A O 1
ATOM 1680 N N . ASP A 1 217 ? 2.459 -7.035 -18.109 1 95.38 217 ASP A N 1
ATOM 1681 C CA . ASP A 1 217 ? 2.783 -6.93 -16.688 1 95.38 217 ASP A CA 1
ATOM 1682 C C . ASP A 1 217 ? 1.518 -6.949 -15.836 1 95.38 217 ASP A C 1
ATOM 1684 O O . ASP A 1 217 ? 1.578 -7.219 -14.641 1 95.38 217 ASP A O 1
ATOM 1688 N N . GLU A 1 218 ? 0.44 -6.602 -16.469 1 97.25 218 GLU A N 1
ATOM 1689 C CA . GLU A 1 218 ? -0.862 -6.605 -15.812 1 97.25 218 GLU A CA 1
ATOM 1690 C C . GLU A 1 218 ? -1.945 -7.16 -16.734 1 97.25 218 GLU A C 1
ATOM 1692 O O . GLU A 1 218 ? -2.033 -6.773 -17.906 1 97.25 218 GLU A O 1
ATOM 1697 N N . ILE A 1 219 ? -2.721 -8.062 -16.219 1 98.19 219 ILE A N 1
ATOM 1698 C CA . ILE A 1 219 ? -3.883 -8.57 -16.938 1 98.19 219 ILE A CA 1
ATOM 1699 C C . ILE A 1 219 ? -5.117 -8.508 -16.047 1 98.19 219 ILE A C 1
ATOM 1701 O O . ILE A 1 219 ? -5 -8.531 -14.82 1 98.19 219 ILE A O 1
ATOM 1705 N N . PHE A 1 220 ? -6.246 -8.523 -16.703 1 98.31 220 PHE A N 1
ATOM 1706 C CA . PHE A 1 220 ? -7.484 -8.531 -15.93 1 98.31 220 PHE A CA 1
ATOM 1707 C C . PHE A 1 220 ? -8.062 -9.938 -15.852 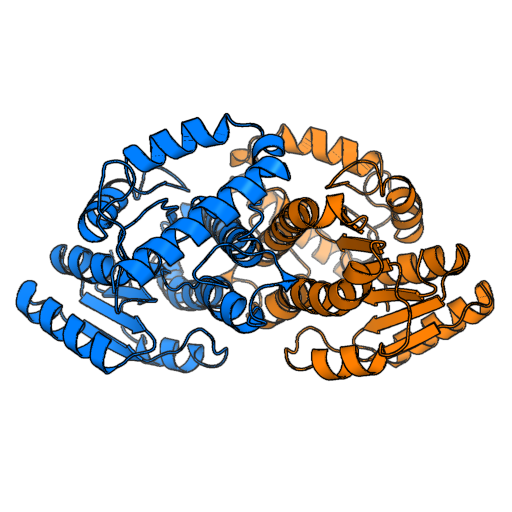1 98.31 220 PHE A C 1
ATOM 1709 O O . PHE A 1 220 ? -9.133 -10.148 -15.281 1 98.31 220 PHE A O 1
ATOM 1716 N N . GLY A 1 221 ? -7.434 -10.922 -16.375 1 97.56 221 GLY A N 1
ATOM 1717 C CA . GLY A 1 221 ? -7.625 -12.336 -16.125 1 97.56 221 GLY A CA 1
ATOM 1718 C C . GLY A 1 221 ? -8.578 -12.992 -17.109 1 97.56 221 GLY A C 1
ATOM 1719 O O . GLY A 1 221 ? -8.547 -14.211 -17.297 1 97.56 221 GLY A O 1
ATOM 1720 N N . CYS A 1 222 ? -9.469 -12.219 -17.734 1 97.62 222 CYS A N 1
ATOM 1721 C CA . CYS A 1 222 ? -10.391 -12.719 -18.734 1 97.62 222 CYS A CA 1
ATOM 1722 C C . CYS A 1 222 ? -10.836 -11.602 -19.672 1 97.62 222 CYS A C 1
ATOM 1724 O O . CYS A 1 222 ? -10.68 -10.422 -19.359 1 97.62 222 CYS A O 1
ATOM 1726 N N . LEU A 1 223 ? -11.367 -11.938 -20.781 1 96.88 223 LEU A N 1
ATOM 1727 C CA . LEU A 1 223 ? -11.727 -10.977 -21.828 1 96.88 223 LEU A CA 1
ATOM 1728 C C . LEU A 1 223 ? -12.797 -10.008 -21.328 1 96.88 223 LEU A C 1
ATOM 1730 O O . LEU A 1 223 ? -12.711 -8.805 -21.562 1 96.88 223 LEU A O 1
ATOM 1734 N N . SER A 1 224 ? -13.82 -10.531 -20.625 1 97.81 224 SER A N 1
ATOM 1735 C CA . SER A 1 224 ? -14.891 -9.68 -20.125 1 97.81 224 SER A CA 1
ATOM 1736 C C . SER A 1 224 ? -14.359 -8.625 -19.172 1 97.81 224 SER A C 1
ATOM 1738 O O . SER A 1 224 ? -14.789 -7.473 -19.203 1 97.81 224 SER A O 1
ATOM 1740 N N . HIS A 1 225 ? -13.461 -9.039 -18.25 1 98.38 225 HIS A N 1
ATOM 1741 C CA . HIS A 1 225 ? -12.875 -8.086 -17.312 1 98.38 225 HIS A CA 1
ATOM 1742 C C . HIS A 1 225 ? -11.984 -7.082 -18.047 1 98.38 225 HIS A C 1
ATOM 1744 O O . HIS A 1 225 ? -11.898 -5.922 -17.641 1 98.38 225 HIS A O 1
ATOM 1750 N N . GLU A 1 226 ? -11.297 -7.508 -19.172 1 97.81 226 GLU A N 1
ATOM 1751 C CA . GLU A 1 226 ? -10.5 -6.586 -19.969 1 97.81 226 GLU A CA 1
ATOM 1752 C C . GLU A 1 226 ? -11.383 -5.508 -20.594 1 97.81 226 GLU A C 1
ATOM 1754 O O . GLU A 1 226 ? -11.031 -4.328 -20.578 1 97.81 226 GLU A O 1
ATOM 1759 N N . ILE A 1 227 ? -12.492 -5.898 -21.156 1 97.94 227 ILE A N 1
ATOM 1760 C CA . ILE A 1 227 ? -13.422 -4.969 -21.781 1 97.94 227 ILE A CA 1
ATOM 1761 C C . ILE A 1 227 ? -13.984 -4.02 -20.719 1 97.94 227 ILE A C 1
ATOM 1763 O O . ILE A 1 227 ? -14.055 -2.807 -20.938 1 97.94 227 ILE A O 1
ATOM 1767 N N . LEU A 1 228 ? -14.391 -4.637 -19.562 1 97.75 228 LEU A N 1
ATOM 1768 C CA . LEU A 1 228 ? -14.914 -3.83 -18.453 1 97.75 228 LEU A CA 1
ATOM 1769 C C . LEU A 1 228 ? -13.891 -2.785 -18.016 1 97.75 228 LEU A C 1
ATOM 1771 O O . LEU A 1 228 ? -14.242 -1.624 -17.797 1 97.75 228 LEU A O 1
ATOM 1775 N N . ALA A 1 229 ? -12.664 -3.191 -17.875 1 97.62 229 ALA A N 1
ATOM 1776 C CA . ALA A 1 229 ? -11.594 -2.277 -17.484 1 97.62 229 ALA A CA 1
ATOM 1777 C C . ALA A 1 229 ? -11.477 -1.118 -18.469 1 97.62 229 ALA A C 1
ATOM 1779 O O . ALA A 1 229 ? -11.344 0.039 -18.062 1 97.62 229 ALA A O 1
ATOM 1780 N N . CYS A 1 230 ? -11.539 -1.39 -19.812 1 97.19 230 CYS A N 1
ATOM 1781 C CA . CYS A 1 230 ? -11.469 -0.372 -20.859 1 97.19 230 CYS A CA 1
ATOM 1782 C C . CYS A 1 230 ? -12.602 0.634 -20.719 1 97.19 230 CYS A C 1
ATOM 1784 O O . CYS A 1 230 ? -12.391 1.842 -20.828 1 97.19 230 CYS A O 1
ATOM 1786 N N . VAL A 1 231 ? -13.789 0.154 -20.438 1 96.69 231 VAL A N 1
ATOM 1787 C CA . VAL A 1 231 ? -14.977 0.997 -20.312 1 96.69 231 VAL A CA 1
ATOM 1788 C C . VAL A 1 231 ? -14.852 1.873 -19.062 1 96.69 231 VAL A C 1
ATOM 1790 O O . VAL A 1 231 ? -15.094 3.08 -19.125 1 96.69 231 VAL A O 1
ATOM 1793 N N . LEU A 1 232 ? -14.438 1.25 -17.984 1 95.5 232 LEU A N 1
ATOM 1794 C CA . LEU A 1 232 ? -14.367 1.967 -16.719 1 95.5 232 LEU A CA 1
ATOM 1795 C C . LEU A 1 232 ? -13.266 3.016 -16.734 1 95.5 232 LEU A C 1
ATOM 1797 O O . LEU A 1 232 ? -13.375 4.055 -16.094 1 95.5 232 LEU A O 1
ATOM 1801 N N . GLN A 1 233 ? -12.195 2.719 -17.469 1 93.38 233 GLN A N 1
ATOM 1802 C CA . GLN A 1 233 ? -11.086 3.652 -17.562 1 93.38 233 GLN A CA 1
ATOM 1803 C C . GLN A 1 233 ? -11.484 4.918 -18.312 1 93.38 233 GLN A C 1
ATOM 1805 O O . GLN A 1 233 ? -10.82 5.949 -18.203 1 93.38 233 GLN A O 1
ATOM 1810 N N . LEU A 1 234 ? -12.562 4.875 -19.062 1 95.44 234 LEU A N 1
ATOM 1811 C CA . LEU A 1 234 ? -13.047 6.023 -19.828 1 95.44 234 LEU A CA 1
ATOM 1812 C C . LEU A 1 234 ? -13.906 6.93 -18.953 1 95.44 234 LEU A C 1
ATOM 1814 O O . LEU A 1 234 ? -14.172 8.078 -19.312 1 95.44 234 LEU A O 1
ATOM 1818 N N . ILE A 1 235 ? -14.398 6.461 -17.859 1 95.12 235 ILE A N 1
ATOM 1819 C CA . ILE A 1 235 ? -15.234 7.23 -16.953 1 95.12 235 ILE A CA 1
ATOM 1820 C C . ILE A 1 235 ? -14.367 8.141 -16.094 1 95.12 235 ILE A C 1
ATOM 1822 O O . ILE A 1 235 ? -13.484 7.66 -15.367 1 95.12 235 ILE A O 1
ATOM 1826 N N . PRO A 1 236 ? -14.625 9.414 -16.156 1 95.69 236 PRO A N 1
ATOM 1827 C CA . PRO A 1 236 ? -13.828 10.32 -15.32 1 95.69 236 PRO A CA 1
ATOM 1828 C C . PRO A 1 236 ? -13.945 10.008 -13.828 1 95.69 236 PRO A C 1
ATOM 1830 O O . PRO A 1 236 ? -15.023 9.664 -13.344 1 95.69 236 PRO A O 1
ATOM 1833 N N . LEU A 1 237 ? -12.867 10.164 -13.148 1 94.69 237 LEU A N 1
ATOM 1834 C CA . LEU A 1 237 ? -12.75 9.805 -11.742 1 94.69 237 LEU A CA 1
ATOM 1835 C C . LEU A 1 237 ? -13.758 10.578 -10.891 1 94.69 237 LEU A C 1
ATOM 1837 O O . LEU A 1 237 ? -14.266 10.062 -9.898 1 94.69 237 LEU A O 1
ATOM 1841 N N . TRP A 1 238 ? -14.078 11.828 -11.266 1 95.19 238 TRP A N 1
ATOM 1842 C CA . TRP A 1 238 ? -14.953 12.68 -10.453 1 95.19 238 TRP A CA 1
ATOM 1843 C C . TRP A 1 238 ? -16.359 12.086 -10.367 1 95.19 238 TRP A C 1
ATOM 1845 O O . TRP A 1 238 ? -17.109 12.383 -9.438 1 95.19 238 TRP A O 1
ATOM 1855 N N . ILE A 1 239 ? -16.734 11.281 -11.359 1 95.62 239 ILE A N 1
ATOM 1856 C CA . ILE A 1 239 ? -18.031 10.633 -11.328 1 95.62 239 ILE A CA 1
ATOM 1857 C C . ILE A 1 239 ? -18.078 9.617 -10.188 1 95.62 239 ILE A C 1
ATOM 1859 O O . ILE A 1 239 ? -19 9.617 -9.375 1 95.62 239 ILE A O 1
ATOM 1863 N N . PHE A 1 240 ? -16.969 8.797 -10.047 1 94.38 240 PHE A N 1
ATOM 1864 C CA . PHE A 1 240 ? -16.875 7.793 -8.984 1 94.38 240 PHE A CA 1
ATOM 1865 C C . PHE A 1 240 ? -16.75 8.461 -7.621 1 94.38 240 PHE A C 1
ATOM 1867 O O . PHE A 1 240 ? -17.172 7.902 -6.609 1 94.38 240 PHE A O 1
ATOM 1874 N N . HIS A 1 241 ? -16.219 9.672 -7.648 1 97.06 241 HIS A N 1
ATOM 1875 C CA . HIS A 1 241 ? -15.898 10.352 -6.402 1 97.06 241 HIS A CA 1
ATOM 1876 C C . HIS A 1 241 ? -17.047 11.25 -5.957 1 97.06 241 HIS A C 1
ATOM 1878 O O . HIS A 1 241 ? -17 11.812 -4.855 1 97.06 241 HIS A O 1
ATOM 1884 N N . SER A 1 242 ? -18.094 11.336 -6.82 1 96.75 242 SER A N 1
ATOM 1885 C CA . SER A 1 242 ? -19.219 12.195 -6.465 1 96.75 242 SER A CA 1
ATOM 1886 C C . SER A 1 242 ? -20 11.617 -5.293 1 96.75 242 SER A C 1
ATOM 1888 O O . SER A 1 242 ? -20.125 10.398 -5.156 1 96.75 242 SER A O 1
ATOM 1890 N N . GLU A 1 243 ? -20.516 12.5 -4.477 1 95.69 243 GLU A N 1
ATOM 1891 C CA . GLU A 1 243 ? -21.312 12.086 -3.33 1 95.69 243 GLU A CA 1
ATOM 1892 C C . GLU A 1 243 ? -22.562 11.312 -3.775 1 95.69 243 GLU A C 1
ATOM 1894 O O . GLU A 1 243 ? -22.953 10.336 -3.129 1 95.69 243 GLU A O 1
ATOM 1899 N N . ARG A 1 244 ? -23.156 11.781 -4.812 1 96 244 ARG A N 1
ATOM 1900 C CA . ARG A 1 244 ? -24.359 11.133 -5.332 1 96 244 ARG A CA 1
ATOM 1901 C C . ARG A 1 244 ? -24.078 9.68 -5.703 1 96 244 ARG A C 1
ATOM 1903 O O . ARG A 1 244 ? -24.844 8.781 -5.34 1 96 244 ARG A O 1
ATOM 1910 N N . PHE A 1 245 ? -23.016 9.484 -6.402 1 96.31 245 PHE A N 1
ATOM 1911 C CA . PHE A 1 245 ? -22.656 8.125 -6.801 1 96.31 245 PHE A CA 1
ATOM 1912 C C . PHE A 1 245 ? -22.406 7.25 -5.582 1 96.31 245 PHE A C 1
ATOM 1914 O O . PHE A 1 245 ? -22.844 6.102 -5.527 1 96.31 245 PHE A O 1
ATOM 1921 N N . GLN A 1 246 ? -21.656 7.766 -4.613 1 96.69 246 GLN A N 1
ATOM 1922 C CA . GLN A 1 246 ? -21.359 7.02 -3.396 1 96.69 246 GLN A CA 1
ATOM 1923 C C . GLN A 1 246 ? -22.641 6.625 -2.666 1 96.69 246 GLN A C 1
ATOM 1925 O O . GLN A 1 246 ? -22.766 5.492 -2.193 1 96.69 246 GLN A O 1
ATOM 1930 N N . GLU A 1 247 ? -23.547 7.543 -2.619 1 95.88 247 GLU A N 1
ATOM 1931 C CA . GLU A 1 247 ? -24.812 7.273 -1.954 1 95.88 247 GLU A CA 1
ATOM 1932 C C . GLU A 1 247 ? -25.609 6.199 -2.693 1 95.88 247 GLU A C 1
ATOM 1934 O O . GLU A 1 247 ? -26.266 5.367 -2.068 1 95.88 247 GLU A O 1
ATOM 1939 N N . VAL A 1 248 ? -25.578 6.25 -3.969 1 95.19 248 VAL A N 1
ATOM 1940 C CA . VAL A 1 248 ? -26.266 5.246 -4.777 1 95.19 248 VAL A CA 1
ATOM 1941 C C . VAL A 1 248 ? -25.688 3.863 -4.48 1 95.19 248 VAL A C 1
ATOM 1943 O O . VAL A 1 248 ? -26.438 2.895 -4.316 1 95.19 248 VAL A O 1
ATOM 1946 N N . VAL A 1 249 ? -24.391 3.789 -4.402 1 94.38 249 VAL A N 1
ATOM 1947 C CA . VAL A 1 249 ? -23.719 2.525 -4.117 1 94.38 249 VAL A CA 1
ATOM 1948 C C . VAL A 1 249 ? -24.109 2.039 -2.723 1 94.38 249 VAL A C 1
ATOM 1950 O O . VAL A 1 249 ? -24.453 0.87 -2.543 1 94.38 249 VAL A O 1
ATOM 1953 N N . LEU A 1 250 ? -24.062 2.875 -1.744 1 94.19 250 LEU A N 1
ATOM 1954 C CA . LEU A 1 250 ? -24.391 2.521 -0.368 1 94.19 250 LEU A CA 1
ATOM 1955 C C . LEU A 1 250 ? -25.828 2.037 -0.263 1 94.19 250 LEU A C 1
ATOM 1957 O O . LEU A 1 250 ? -26.109 1.044 0.414 1 94.19 250 LEU A O 1
ATOM 1961 N N . HIS A 1 251 ? -26.672 2.674 -0.982 1 91.75 251 HIS A N 1
ATOM 1962 C CA . HIS A 1 251 ? -28.094 2.318 -0.947 1 91.75 251 HIS A CA 1
ATOM 1963 C C . HIS A 1 251 ? -28.344 0.992 -1.657 1 91.75 251 HIS A C 1
ATOM 1965 O O . HIS A 1 251 ? -29.188 0.199 -1.222 1 91.75 251 HIS A O 1
ATOM 1971 N N . ALA A 1 252 ? -27.703 0.854 -2.779 1 88.62 252 ALA A N 1
ATOM 1972 C CA . ALA A 1 252 ? -27.859 -0.389 -3.531 1 88.62 252 ALA A CA 1
ATOM 1973 C C . ALA A 1 252 ? -27.469 -1.596 -2.684 1 88.62 252 ALA A C 1
ATOM 1975 O O . ALA A 1 252 ? -28.109 -2.645 -2.748 1 88.62 252 ALA A O 1
ATOM 1976 N N . PHE A 1 253 ? -26.469 -1.468 -1.908 1 85.38 253 PHE A N 1
ATOM 1977 C CA . PHE A 1 253 ? -25.984 -2.59 -1.106 1 85.38 253 PHE A CA 1
ATOM 1978 C C . PHE A 1 253 ? -26.859 -2.77 0.136 1 85.38 253 PHE A C 1
ATOM 1980 O O . PHE A 1 253 ? -27.094 -3.896 0.574 1 85.38 253 PHE A O 1
ATOM 1987 N N . THR A 1 254 ? -27.25 -1.729 0.732 1 78.5 254 THR A N 1
ATOM 1988 C CA . THR A 1 254 ? -28.172 -1.832 1.862 1 78.5 254 THR A CA 1
ATOM 1989 C C . THR A 1 254 ? -29.469 -2.527 1.448 1 78.5 254 THR A C 1
ATOM 1991 O O . THR A 1 254 ? -29.969 -3.379 2.178 1 78.5 254 THR A O 1
ATOM 1994 N N . SER A 1 255 ? -29.906 -2.152 0.337 1 75.56 255 SER A N 1
ATOM 1995 C CA . SER A 1 255 ? -31.141 -2.762 -0.176 1 75.56 255 SER A CA 1
ATOM 1996 C C . SER A 1 255 ? -30.938 -4.242 -0.475 1 75.56 255 SER A C 1
ATOM 1998 O O . SER A 1 255 ? -31.812 -5.062 -0.202 1 75.56 255 SER A O 1
ATOM 2000 N N . TYR A 1 256 ? -29.844 -4.48 -0.985 1 67.69 256 TYR A N 1
ATOM 2001 C CA . TYR A 1 256 ? -29.5 -5.867 -1.289 1 67.69 256 TYR A CA 1
ATOM 2002 C C . TYR A 1 256 ? -29.453 -6.711 -0.021 1 67.69 256 TYR A C 1
ATOM 2004 O O . TYR A 1 256 ? -29.984 -7.82 0.011 1 67.69 256 TYR A O 1
ATOM 2012 N N . LEU A 1 257 ? -28.828 -6.184 1.026 1 66.06 257 LEU A N 1
ATOM 2013 C CA . LEU A 1 257 ? -28.719 -6.875 2.307 1 66.06 257 LEU A CA 1
ATOM 2014 C C . LEU A 1 257 ? -30.109 -7.051 2.938 1 66.06 257 LEU A C 1
ATOM 2016 O O . LEU A 1 257 ? -30.406 -8.102 3.508 1 66.06 257 LEU A O 1
ATOM 2020 N N . LYS A 1 258 ? -30.891 -6.027 2.834 1 64.44 258 LYS A N 1
ATOM 2021 C CA . LYS A 1 258 ? -32.25 -6.109 3.357 1 64.44 258 LYS A CA 1
ATOM 2022 C C . LYS A 1 258 ? -33.062 -7.184 2.631 1 64.44 258 LYS A C 1
ATOM 2024 O O . LYS A 1 258 ? -33.812 -7.93 3.256 1 64.44 258 LYS A O 1
ATOM 2029 N N . ASN A 1 259 ? -32.844 -7.23 1.392 1 63.91 259 ASN A N 1
ATOM 2030 C CA . ASN A 1 259 ? -33.562 -8.219 0.593 1 63.91 259 ASN A CA 1
ATOM 2031 C C . ASN A 1 259 ? -33.031 -9.633 0.844 1 63.91 259 ASN A C 1
ATOM 2033 O O . ASN A 1 259 ? -33.781 -10.602 0.787 1 63.91 259 ASN A O 1
ATOM 2037 N N . SER A 1 260 ? -31.781 -9.656 1.074 1 57.56 260 SER A N 1
ATOM 2038 C CA . SER A 1 260 ? -31.203 -10.969 1.377 1 57.56 260 SER A CA 1
ATOM 2039 C C . SER A 1 260 ? -31.656 -11.453 2.75 1 57.56 260 SER A C 1
ATOM 2041 O O . SER A 1 260 ? -31.781 -12.664 2.975 1 57.56 260 SER A O 1
ATOM 2043 N N . TRP A 1 261 ? -31.812 -10.57 3.736 1 50.88 261 TRP A N 1
ATOM 2044 C CA . TRP A 1 261 ? -32.344 -10.922 5.051 1 50.88 261 TRP A CA 1
ATOM 2045 C C . TRP A 1 261 ? -33.812 -11.312 4.965 1 50.88 261 TRP A C 1
ATOM 2047 O O . TRP A 1 261 ? -34.25 -12.219 5.664 1 50.88 261 TRP A O 1
ATOM 2057 N N . ARG A 1 262 ? -34.594 -10.539 4.102 1 47.81 262 ARG A N 1
ATOM 2058 C CA . ARG A 1 262 ? -36 -10.906 3.945 1 47.81 262 ARG A CA 1
ATOM 2059 C C . ARG A 1 262 ? -36.125 -12.312 3.363 1 47.81 262 ARG A C 1
ATOM 2061 O O . ARG A 1 262 ? -37.188 -12.922 3.438 1 47.81 262 ARG A O 1
ATOM 2068 N N . SER A 1 263 ? -35.125 -12.578 2.631 1 42.22 263 SER A N 1
ATOM 2069 C CA . SER A 1 263 ? -35.188 -13.898 2.021 1 42.22 263 SER A CA 1
ATOM 2070 C C . SER A 1 263 ? -34.844 -14.992 3.029 1 42.22 263 SER A C 1
ATOM 2072 O O . SER A 1 263 ? -34.875 -16.188 2.695 1 42.22 263 SER A O 1
ATOM 2074 N N . TYR A 1 264 ? -34.312 -14.57 4.215 1 36.66 264 TYR A N 1
ATOM 2075 C CA . TYR A 1 264 ? -34.281 -15.578 5.27 1 36.66 264 TYR A CA 1
ATOM 2076 C C . TYR A 1 264 ? -35.438 -15.375 6.25 1 36.66 264 TYR A C 1
ATOM 2078 O O . TYR A 1 264 ? -35.781 -14.242 6.578 1 36.66 264 TYR A O 1
ATOM 2086 N N . MET B 1 1 ? -10.047 26.859 12.133 1 74.69 1 MET B N 1
ATOM 2087 C CA . MET B 1 1 ? -9.289 25.625 12.039 1 74.69 1 MET B CA 1
ATOM 2088 C C . MET B 1 1 ? -8.75 25.203 13.406 1 74.69 1 MET B C 1
ATOM 2090 O O . MET B 1 1 ? -8.742 26 14.344 1 74.69 1 MET B O 1
ATOM 2094 N N . GLY B 1 2 ? -8.922 23.969 14.102 1 87.56 2 GLY B N 1
ATOM 2095 C CA . GLY B 1 2 ? -8.406 23.469 15.367 1 87.56 2 GLY B CA 1
ATOM 2096 C C . GLY B 1 2 ? -7.176 24.219 15.844 1 87.56 2 GLY B C 1
ATOM 2097 O O . GLY B 1 2 ? -6.562 24.969 15.078 1 87.56 2 GLY B O 1
ATOM 2098 N N . GLU B 1 3 ? -6.715 24.188 17.078 1 97 3 GLU B N 1
ATOM 2099 C CA . GLU B 1 3 ? -5.621 24.906 17.719 1 97 3 GLU B CA 1
ATOM 2100 C C . GLU B 1 3 ? -4.297 24.172 17.562 1 97 3 GLU B C 1
ATOM 2102 O O . GLU B 1 3 ? -3.227 24.766 17.719 1 97 3 GLU B O 1
ATOM 2107 N N . TRP B 1 4 ? -4.363 22.953 17.219 1 98.81 4 TRP B N 1
ATOM 2108 C CA . TRP B 1 4 ? -3.16 22.125 17.203 1 98.81 4 TRP B CA 1
ATOM 2109 C C . TRP B 1 4 ? -2.908 21.531 15.82 1 98.81 4 TRP B C 1
ATOM 2111 O O . TRP B 1 4 ? -3.852 21.266 15.07 1 98.81 4 TRP B O 1
ATOM 2121 N N . ALA B 1 5 ? -1.664 21.375 15.461 1 98.94 5 ALA B N 1
ATOM 2122 C CA . ALA B 1 5 ? -1.198 20.562 14.336 1 98.94 5 ALA B CA 1
ATOM 2123 C C . ALA B 1 5 ? -0.375 19.375 14.82 1 98.94 5 ALA B C 1
ATOM 2125 O O . ALA B 1 5 ? 0.469 19.516 15.703 1 98.94 5 ALA B O 1
ATOM 2126 N N . VAL B 1 6 ? -0.667 18.234 14.328 1 98.94 6 VAL B N 1
ATOM 2127 C CA . VAL B 1 6 ? 0.079 17.016 14.617 1 98.94 6 VAL B CA 1
ATOM 2128 C C . VAL B 1 6 ? 0.965 16.656 13.43 1 98.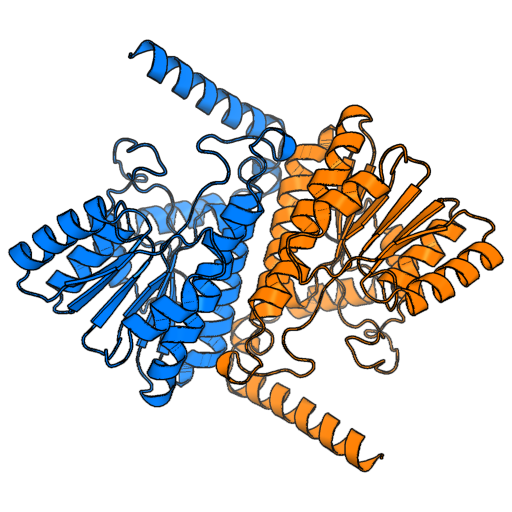94 6 VAL B C 1
ATOM 2130 O O . VAL B 1 6 ? 0.489 16.578 12.297 1 98.94 6 VAL B O 1
ATOM 2133 N N . ILE B 1 7 ? 2.252 16.469 13.648 1 98.94 7 ILE B N 1
ATOM 2134 C CA . ILE B 1 7 ? 3.193 16.125 12.586 1 98.94 7 ILE B CA 1
ATOM 2135 C C . ILE B 1 7 ? 3.953 14.852 12.953 1 98.94 7 ILE B C 1
ATOM 2137 O O . ILE B 1 7 ? 4.57 14.781 14.016 1 98.94 7 ILE B O 1
ATOM 2141 N N . THR B 1 8 ? 3.877 13.836 12.133 1 98.94 8 THR B N 1
ATOM 2142 C CA . THR B 1 8 ? 4.691 12.633 12.305 1 98.94 8 THR B CA 1
ATOM 2143 C C . THR B 1 8 ? 6.027 12.781 11.578 1 98.94 8 THR B C 1
ATOM 2145 O O . THR B 1 8 ? 6.109 13.453 10.547 1 98.94 8 THR B O 1
ATOM 2148 N N . GLY B 1 9 ? 7.055 12.055 12.102 1 98.5 9 GLY B N 1
ATOM 2149 C CA . GLY B 1 9 ? 8.383 12.289 11.547 1 98.5 9 GLY B CA 1
ATOM 2150 C C . GLY B 1 9 ? 8.844 13.727 11.695 1 98.5 9 GLY B C 1
ATOM 2151 O O . GLY B 1 9 ? 9.336 14.328 10.734 1 98.5 9 GLY B O 1
ATOM 2152 N N . ALA B 1 10 ? 8.664 14.289 12.812 1 98.5 10 ALA B N 1
ATOM 2153 C CA . ALA B 1 10 ? 8.75 15.734 13.031 1 98.5 10 ALA B CA 1
ATOM 2154 C C . ALA B 1 10 ? 10.172 16.141 13.422 1 98.5 10 ALA B C 1
ATOM 2156 O O . ALA B 1 10 ? 10.461 17.344 13.539 1 98.5 10 ALA B O 1
ATOM 2157 N N . GLY B 1 11 ? 11.094 15.25 13.562 1 96.56 11 GLY B N 1
ATOM 2158 C CA . GLY B 1 11 ? 12.383 15.547 14.148 1 96.56 11 GLY B CA 1
ATOM 2159 C C . GLY B 1 11 ? 13.375 16.125 13.156 1 96.56 11 GLY B C 1
ATOM 2160 O O . GLY B 1 11 ? 14.383 16.719 13.555 1 96.56 11 GLY B O 1
ATOM 2161 N N . ASP B 1 12 ? 13.117 15.945 11.852 1 96.12 12 ASP B N 1
ATOM 2162 C CA . ASP B 1 12 ? 14.047 16.422 10.828 1 96.12 12 ASP B CA 1
ATOM 2163 C C . ASP B 1 12 ? 13.328 16.641 9.5 1 96.12 12 ASP B C 1
ATOM 2165 O O . ASP B 1 12 ? 12.133 16.359 9.383 1 96.12 12 ASP B O 1
ATOM 2169 N N . GLY B 1 13 ? 14.039 17.266 8.594 1 97.81 13 GLY B N 1
ATOM 2170 C CA . GLY B 1 13 ? 13.609 17.312 7.211 1 97.81 13 GLY B CA 1
ATOM 2171 C C . GLY B 1 13 ? 12.289 18.047 7.027 1 97.81 13 GLY B C 1
ATOM 2172 O O . GLY B 1 13 ? 12.086 19.125 7.582 1 97.81 13 GLY B O 1
ATOM 2173 N N . ILE B 1 14 ? 11.477 17.469 6.199 1 98.75 14 ILE B N 1
ATOM 2174 C CA . ILE B 1 14 ? 10.195 18.062 5.824 1 98.75 14 ILE B CA 1
ATOM 2175 C C . ILE B 1 14 ? 9.297 18.188 7.055 1 98.75 14 ILE B C 1
ATOM 2177 O O . ILE B 1 14 ? 8.625 19.188 7.246 1 98.75 14 ILE B O 1
ATOM 2181 N N . GLY B 1 15 ? 9.297 17.172 7.949 1 98.81 15 GLY B N 1
ATOM 2182 C CA . GLY B 1 15 ? 8.492 17.188 9.164 1 98.81 15 GLY B CA 1
ATOM 2183 C C . GLY B 1 15 ? 8.828 18.344 10.078 1 98.81 15 GLY B C 1
ATOM 2184 O O . GLY B 1 15 ? 7.938 19.062 10.555 1 98.81 15 GLY B O 1
ATOM 2185 N N . LYS B 1 16 ? 10.078 18.5 10.297 1 98.75 16 LYS B N 1
ATOM 2186 C CA . LYS B 1 16 ? 10.539 19.625 11.109 1 98.75 16 LYS B CA 1
ATOM 2187 C C . LYS B 1 16 ? 10.125 20.953 10.5 1 98.75 16 LYS B C 1
ATOM 2189 O O . LYS B 1 16 ? 9.688 21.859 11.211 1 98.75 16 LYS B O 1
ATOM 2194 N N . ALA B 1 17 ? 10.266 21.078 9.195 1 98.88 17 ALA B N 1
ATOM 2195 C CA . ALA B 1 17 ? 9.891 22.297 8.492 1 98.88 17 ALA B CA 1
ATOM 2196 C C . ALA B 1 17 ? 8.398 22.594 8.641 1 98.88 17 ALA B C 1
ATOM 2198 O O . ALA B 1 17 ? 7.992 23.75 8.805 1 98.88 17 ALA B O 1
ATOM 2199 N N . TYR B 1 18 ? 7.551 21.562 8.562 1 98.94 18 TYR B N 1
ATOM 2200 C CA . TYR B 1 18 ? 6.121 21.75 8.789 1 98.94 18 TYR B CA 1
ATOM 2201 C C . TYR B 1 18 ? 5.848 22.25 10.203 1 98.94 18 TYR B C 1
ATOM 2203 O O . TYR B 1 18 ? 5 23.125 10.406 1 98.94 18 TYR B O 1
ATOM 2211 N N . CYS B 1 19 ? 6.559 21.703 11.195 1 98.88 19 CYS B N 1
ATOM 2212 C CA . CYS B 1 19 ? 6.375 22.141 12.578 1 98.88 19 CYS B CA 1
ATOM 2213 C C . CYS B 1 19 ? 6.621 23.641 12.711 1 98.88 19 CYS B C 1
ATOM 2215 O O . CYS B 1 19 ? 5.785 24.359 13.25 1 98.88 19 CYS B O 1
ATOM 2217 N N . PHE B 1 20 ? 7.738 24.094 12.195 1 98.88 20 PHE B N 1
ATOM 2218 C CA . PHE B 1 20 ? 8.102 25.5 12.297 1 98.88 20 PHE B CA 1
ATOM 2219 C C . PHE B 1 20 ? 7.086 26.375 11.57 1 98.88 20 PHE B C 1
ATOM 2221 O O . PHE B 1 20 ? 6.621 27.375 12.109 1 98.88 20 PHE B O 1
ATOM 2228 N N . GLU B 1 21 ? 6.758 26 10.328 1 98.81 21 GLU B N 1
ATOM 2229 C CA . GLU B 1 21 ? 5.898 26.844 9.492 1 98.81 21 GLU B CA 1
ATOM 2230 C C . GLU B 1 21 ? 4.492 26.938 10.07 1 98.81 21 GLU B C 1
ATOM 2232 O O . GLU B 1 21 ? 3.896 28.016 10.094 1 98.81 21 GLU B O 1
ATOM 2237 N N . LEU B 1 22 ? 3.938 25.828 10.57 1 98.81 22 LEU B N 1
ATOM 2238 C CA . LEU B 1 22 ? 2.59 25.844 11.125 1 98.81 22 LEU B CA 1
ATOM 2239 C C . LEU B 1 22 ? 2.557 26.578 12.461 1 98.81 22 LEU B C 1
ATOM 2241 O O . LEU B 1 22 ? 1.575 27.25 12.781 1 98.81 22 LEU B O 1
ATOM 2245 N N . ALA B 1 23 ? 3.615 26.469 13.258 1 98.81 23 ALA B N 1
ATOM 2246 C CA . ALA B 1 23 ? 3.721 27.25 14.484 1 98.81 23 ALA B CA 1
ATOM 2247 C C . ALA B 1 23 ? 3.742 28.75 14.18 1 98.81 23 ALA B C 1
ATOM 2249 O O . ALA B 1 23 ? 3.07 29.531 14.852 1 98.81 23 ALA B O 1
ATOM 2250 N N . ARG B 1 24 ? 4.492 29.141 13.164 1 98.44 24 ARG B N 1
ATOM 2251 C CA . ARG B 1 24 ? 4.57 30.531 12.75 1 98.44 24 ARG B CA 1
ATOM 2252 C C . ARG B 1 24 ? 3.201 31.047 12.328 1 98.44 24 ARG B C 1
ATOM 2254 O O . ARG B 1 24 ? 2.904 32.25 12.492 1 98.44 24 ARG B O 1
ATOM 2261 N N . ARG B 1 25 ? 2.402 30.172 11.875 1 97.69 25 ARG B N 1
ATOM 2262 C CA . ARG B 1 25 ? 1.064 30.547 11.422 1 97.69 25 ARG B CA 1
ATOM 2263 C C . ARG B 1 25 ? 0.068 30.5 12.578 1 97.69 25 ARG B C 1
ATOM 2265 O O . ARG B 1 25 ? -1.14 30.641 12.367 1 97.69 25 ARG B O 1
ATOM 2272 N N . GLY B 1 26 ? 0.51 30.156 13.742 1 98 26 GLY B N 1
ATOM 2273 C CA . GLY B 1 26 ? -0.298 30.406 14.93 1 98 26 GLY B CA 1
ATOM 2274 C C . GLY B 1 26 ? -0.806 29.125 15.57 1 98 26 GLY B C 1
ATOM 2275 O O . GLY B 1 26 ? -1.59 29.172 16.516 1 98 26 GLY B O 1
ATOM 2276 N N . LEU B 1 27 ? -0.385 27.984 15.078 1 98.75 27 LEU B N 1
ATOM 2277 C CA . LEU B 1 27 ? -0.875 26.719 15.633 1 98.75 27 LEU B CA 1
ATOM 2278 C C . LEU B 1 27 ? 0.062 26.203 16.719 1 98.75 27 LEU B C 1
ATOM 2280 O O . LEU B 1 27 ? 1.276 26.391 16.641 1 98.75 27 LEU B O 1
ATOM 2284 N N . ASN B 1 28 ? -0.512 25.562 17.734 1 98.88 28 ASN B N 1
ATOM 2285 C CA . ASN B 1 28 ? 0.283 24.703 18.609 1 98.88 28 ASN B CA 1
ATOM 2286 C C . ASN B 1 28 ? 0.673 23.406 17.906 1 98.88 28 ASN B C 1
ATOM 2288 O O . ASN B 1 28 ? 0.006 22.984 16.953 1 98.88 28 ASN B O 1
ATOM 2292 N N . ILE B 1 29 ? 1.759 22.812 18.391 1 98.94 29 ILE B N 1
ATOM 2293 C CA . ILE B 1 29 ? 2.326 21.719 17.609 1 98.94 29 ILE B CA 1
ATOM 2294 C C . ILE B 1 29 ? 2.434 20.469 18.484 1 98.94 29 ILE B C 1
ATOM 2296 O O . ILE B 1 29 ? 2.869 20.547 19.641 1 98.94 29 ILE B O 1
ATOM 2300 N N . ALA B 1 30 ? 1.996 19.344 18.031 1 98.94 30 ALA B N 1
ATOM 2301 C CA . ALA B 1 30 ? 2.328 18.031 18.562 1 98.94 30 ALA B CA 1
ATOM 2302 C C . ALA B 1 30 ? 3.283 17.281 17.641 1 98.94 30 ALA B C 1
ATOM 2304 O O . ALA B 1 30 ? 2.922 16.938 16.516 1 98.94 30 ALA B O 1
ATOM 2305 N N . MET B 1 31 ? 4.504 17.047 18.109 1 98.88 31 MET B N 1
ATOM 2306 C CA . MET B 1 31 ? 5.562 16.406 17.328 1 98.88 31 MET B CA 1
ATOM 2307 C C . MET B 1 31 ? 5.684 14.93 17.688 1 98.88 31 MET B C 1
ATOM 2309 O O . MET B 1 31 ? 5.801 14.578 18.859 1 98.88 31 MET B O 1
ATOM 2313 N N . ILE B 1 32 ? 5.703 14.109 16.703 1 98.94 32 ILE B N 1
ATOM 2314 C CA . ILE B 1 32 ? 5.832 12.68 16.938 1 98.94 32 ILE B CA 1
ATOM 2315 C C . ILE B 1 32 ? 7.008 12.117 16.141 1 98.94 32 ILE B C 1
ATOM 2317 O O . ILE B 1 32 ? 7.047 12.25 14.922 1 98.94 32 ILE B O 1
ATOM 2321 N N . SER B 1 33 ? 7.938 11.516 16.734 1 98.44 33 SER B N 1
ATOM 2322 C CA . SER B 1 33 ? 9.055 10.82 16.109 1 98.44 33 SER B CA 1
ATOM 2323 C C . SER B 1 33 ? 9.781 9.914 17.094 1 98.44 33 SER B C 1
ATOM 2325 O O . SER B 1 33 ? 9.391 9.828 18.266 1 98.44 33 SER B O 1
ATOM 2327 N N . ARG B 1 34 ? 10.828 9.203 16.703 1 97.25 34 ARG B N 1
ATOM 2328 C CA . ARG B 1 34 ? 11.406 8.133 17.5 1 97.25 34 ARG B CA 1
ATOM 2329 C C . ARG B 1 34 ? 12.523 8.664 18.391 1 97.25 34 ARG B C 1
ATOM 2331 O O . ARG B 1 34 ? 12.82 8.07 19.438 1 97.25 34 ARG B O 1
ATOM 2338 N N . THR B 1 35 ? 13.164 9.781 18.062 1 97.69 35 THR B N 1
ATOM 2339 C CA . THR B 1 35 ? 14.312 10.266 18.812 1 97.69 35 THR B CA 1
ATOM 2340 C C . THR B 1 35 ? 13.914 11.406 19.734 1 97.69 35 THR B C 1
ATOM 2342 O O . THR B 1 35 ? 13.828 12.562 19.297 1 97.69 35 THR B O 1
ATOM 2345 N N . LEU B 1 36 ? 13.883 11.102 21 1 97.88 36 LEU B N 1
ATOM 2346 C CA . LEU B 1 36 ? 13.352 12.039 21.984 1 97.88 36 LEU B CA 1
ATOM 2347 C C . LEU B 1 36 ? 14.219 13.289 22.078 1 97.88 36 LEU B C 1
ATOM 2349 O O . LEU B 1 36 ? 13.703 14.406 22.078 1 97.88 36 LEU B O 1
ATOM 2353 N N . GLU B 1 37 ? 15.523 13.102 22.078 1 97.69 37 GLU B N 1
ATOM 2354 C CA . GLU B 1 37 ? 16.438 14.227 22.234 1 97.69 37 GLU B CA 1
ATOM 2355 C C . GLU B 1 37 ? 16.312 15.211 21.062 1 97.69 37 GLU B C 1
ATOM 2357 O O . GLU B 1 37 ? 16.328 16.422 21.266 1 97.69 37 GLU B O 1
ATOM 2362 N N . LYS B 1 38 ? 16.188 14.68 19.906 1 96.88 38 LYS B N 1
ATOM 2363 C CA . LYS B 1 38 ? 15.992 15.508 18.719 1 96.88 38 LYS B CA 1
ATOM 2364 C C . LYS B 1 38 ? 14.672 16.266 18.781 1 96.88 38 LYS B C 1
ATOM 2366 O O . LYS B 1 38 ? 14.617 17.453 18.438 1 96.88 38 LYS B O 1
ATOM 2371 N N . LEU B 1 39 ? 13.664 15.625 19.234 1 98.56 39 LEU B N 1
ATOM 2372 C CA . LEU B 1 39 ? 12.344 16.234 19.344 1 98.56 39 LEU B CA 1
ATOM 2373 C C . LEU B 1 39 ? 12.367 17.391 20.359 1 98.56 39 LEU B C 1
ATOM 2375 O O . LEU B 1 39 ? 11.836 18.469 20.078 1 98.56 39 LEU B O 1
ATOM 2379 N N . GLN B 1 40 ? 12.977 17.141 21.453 1 98.44 40 GLN B N 1
ATOM 2380 C CA . GLN B 1 40 ? 13.031 18.141 22.5 1 98.44 40 GLN B CA 1
ATOM 2381 C C . GLN B 1 40 ? 13.805 19.375 22.047 1 98.44 40 GLN B C 1
ATOM 2383 O O . GLN B 1 40 ? 13.406 20.516 22.344 1 98.44 40 GLN B O 1
ATOM 2388 N N . LYS B 1 41 ? 14.875 19.109 21.375 1 98.31 41 LYS B N 1
ATOM 2389 C CA . LYS B 1 41 ? 15.656 20.234 20.844 1 98.31 41 LYS B CA 1
ATOM 2390 C C . LYS B 1 41 ? 14.828 21.078 19.875 1 98.31 41 LYS B C 1
ATOM 2392 O O . LYS B 1 41 ? 14.781 22.297 20 1 98.31 41 LYS B O 1
ATOM 2397 N N . VAL B 1 42 ? 14.172 20.438 18.938 1 98.44 42 VAL B N 1
ATOM 2398 C CA . VAL B 1 42 ? 13.352 21.109 17.938 1 98.44 42 VAL B CA 1
ATOM 2399 C C . VAL B 1 42 ? 12.18 21.812 18.609 1 98.44 42 VAL B C 1
ATOM 2401 O O . VAL B 1 42 ? 11.82 22.938 18.25 1 98.44 42 VAL B O 1
ATOM 2404 N N . ALA B 1 43 ? 11.594 21.156 19.609 1 98.81 43 ALA B N 1
ATOM 2405 C CA . ALA B 1 43 ? 10.469 21.719 20.359 1 98.81 43 ALA B CA 1
ATOM 2406 C C . ALA B 1 43 ? 10.859 23.031 21.016 1 98.81 43 ALA B C 1
ATOM 2408 O O . ALA B 1 43 ? 10.125 24.016 20.938 1 98.81 43 ALA B O 1
ATOM 2409 N N . THR B 1 44 ? 11.992 23.047 21.641 1 98.62 44 THR B N 1
ATOM 2410 C CA . THR B 1 44 ? 12.492 24.25 22.312 1 98.62 44 THR B CA 1
ATOM 2411 C C . THR B 1 44 ? 12.711 25.375 21.312 1 98.62 44 THR B C 1
ATOM 2413 O O . THR B 1 44 ? 12.352 26.531 21.562 1 98.62 44 THR B O 1
ATOM 2416 N N . GLU B 1 45 ? 13.266 25 20.188 1 98.56 45 GLU B N 1
ATOM 2417 C CA . GLU B 1 45 ? 13.523 25.984 19.141 1 98.56 45 GLU B CA 1
ATOM 2418 C C . GLU B 1 45 ? 12.219 26.594 18.625 1 98.56 45 GLU B C 1
ATOM 2420 O O . GLU B 1 45 ? 12.133 27.797 18.406 1 98.56 45 GLU B O 1
ATOM 2425 N N . ILE B 1 46 ? 11.203 25.828 18.469 1 98.69 46 ILE B N 1
ATOM 2426 C CA . ILE B 1 46 ? 9.914 26.281 17.969 1 98.69 46 ILE B CA 1
ATOM 2427 C C . ILE B 1 46 ? 9.25 27.203 18.984 1 98.69 46 ILE B C 1
ATOM 2429 O O . ILE B 1 46 ? 8.766 28.281 18.641 1 98.69 46 ILE B O 1
ATOM 2433 N N . GLU B 1 47 ? 9.25 26.781 20.234 1 98.75 47 GLU B N 1
ATOM 2434 C CA . GLU B 1 47 ? 8.633 27.594 21.297 1 98.75 47 GLU B CA 1
ATOM 2435 C C . GLU B 1 47 ? 9.312 28.953 21.406 1 98.75 47 GLU B C 1
ATOM 2437 O O . GLU B 1 47 ? 8.641 29.969 21.547 1 98.75 47 GLU B O 1
ATOM 2442 N N . GLN B 1 48 ? 10.609 28.938 21.328 1 98.56 48 GLN B N 1
ATOM 2443 C CA . GLN B 1 48 ? 11.367 30.172 21.438 1 98.56 48 GLN B CA 1
ATOM 2444 C C . GLN B 1 48 ? 11.109 31.078 20.234 1 98.56 48 GLN B C 1
ATOM 2446 O O . GLN B 1 48 ? 10.992 32.312 20.391 1 98.56 48 GLN B O 1
ATOM 2451 N N . ALA B 1 49 ? 10.984 30.484 19.094 1 98.19 49 ALA B N 1
ATOM 2452 C CA . ALA B 1 49 ? 10.891 31.25 17.859 1 98.19 49 ALA B CA 1
ATOM 2453 C C . ALA B 1 49 ? 9.469 31.75 17.625 1 98.19 49 ALA B C 1
ATOM 2455 O O . ALA B 1 49 ? 9.266 32.781 17 1 98.19 49 ALA B O 1
ATOM 2456 N N . THR B 1 50 ? 8.461 31.078 18.141 1 98.25 50 THR B N 1
ATOM 2457 C CA . THR B 1 50 ? 7.102 31.391 17.719 1 98.25 50 THR B CA 1
ATOM 2458 C C . THR B 1 50 ? 6.207 31.672 18.922 1 98.25 50 THR B C 1
ATOM 2460 O O . THR B 1 50 ? 5.113 32.219 18.781 1 98.25 50 THR B O 1
ATOM 2463 N N . GLY B 1 51 ? 6.582 31.25 20.156 1 98.31 51 GLY B N 1
ATOM 2464 C CA . GLY B 1 51 ? 5.777 31.422 21.344 1 98.31 51 GLY B CA 1
ATOM 2465 C C . GLY B 1 51 ? 4.648 30.406 21.453 1 98.31 51 GLY B C 1
ATOM 2466 O O . GLY B 1 51 ? 3.875 30.438 22.406 1 98.31 51 GLY B O 1
ATOM 2467 N N . ARG B 1 52 ? 4.504 29.516 20.516 1 98.56 52 ARG B N 1
ATOM 2468 C CA . ARG B 1 52 ? 3.445 28.516 20.516 1 98.56 52 ARG B CA 1
ATOM 2469 C C . ARG B 1 52 ? 3.816 27.328 21.406 1 98.56 52 ARG B C 1
ATOM 2471 O O . ARG B 1 52 ? 4.996 27.109 21.688 1 98.56 52 ARG B O 1
ATOM 2478 N N . LYS B 1 53 ? 2.871 26.578 21.828 1 98.69 53 LYS B N 1
ATOM 2479 C CA . LYS B 1 53 ? 3.102 25.375 22.641 1 98.69 53 LYS B CA 1
ATOM 2480 C C . LYS B 1 53 ? 3.488 24.203 21.766 1 98.69 53 LYS B C 1
ATOM 2482 O O . LYS B 1 53 ? 2.953 24.031 20.656 1 98.69 53 LYS B O 1
ATOM 2487 N N . VAL B 1 54 ? 4.406 23.438 22.266 1 98.88 54 VAL B N 1
ATOM 2488 C CA . VAL B 1 54 ? 4.812 22.234 21.547 1 98.88 54 VAL B CA 1
ATOM 2489 C C . VAL B 1 54 ? 4.691 21.016 22.469 1 98.88 54 VAL B C 1
ATOM 2491 O O . VAL B 1 54 ? 5.184 21.031 23.594 1 98.88 54 VAL B O 1
ATOM 2494 N N . LYS B 1 55 ? 3.986 20.047 22.062 1 98.81 55 LYS B N 1
ATOM 2495 C CA . LYS B 1 55 ? 3.908 18.75 22.734 1 98.81 55 LYS B CA 1
ATOM 2496 C C . LYS B 1 55 ? 4.762 17.703 22.016 1 98.81 55 LYS B C 1
ATOM 2498 O O . LYS B 1 55 ? 4.703 17.594 20.781 1 98.81 55 LYS B O 1
ATOM 2503 N N . VAL B 1 56 ? 5.535 16.984 22.797 1 98.75 56 VAL B N 1
ATOM 2504 C CA . VAL B 1 56 ? 6.422 15.969 22.234 1 98.75 56 VAL B CA 1
ATOM 2505 C C . VAL B 1 56 ? 5.887 14.57 22.547 1 98.75 56 VAL B C 1
ATOM 2507 O O . VAL B 1 56 ? 5.582 14.266 23.703 1 98.75 56 VAL B O 1
ATOM 2510 N N . ILE B 1 57 ? 5.777 13.734 21.547 1 98.81 57 ILE B N 1
ATOM 2511 C CA . ILE B 1 57 ? 5.363 12.344 21.672 1 98.81 57 ILE B CA 1
ATOM 2512 C C . ILE B 1 57 ? 6.398 11.43 21.031 1 98.81 57 ILE B C 1
ATOM 2514 O O . ILE B 1 57 ? 6.609 11.484 19.812 1 98.81 57 ILE B O 1
ATOM 2518 N N . GLN B 1 58 ? 7.055 10.641 21.828 1 98.69 58 GLN B N 1
ATOM 2519 C CA . GLN B 1 58 ? 8.031 9.695 21.312 1 98.69 58 GLN B CA 1
ATOM 2520 C C . GLN B 1 58 ? 7.352 8.422 20.797 1 98.69 58 GLN B C 1
ATOM 2522 O O . GLN B 1 58 ? 6.613 7.77 21.531 1 98.69 58 GLN B O 1
ATOM 2527 N N . ALA B 1 59 ? 7.539 8.094 19.531 1 98.62 59 ALA B N 1
ATOM 2528 C CA . ALA B 1 59 ? 6.977 6.875 18.969 1 98.62 59 ALA B CA 1
ATOM 2529 C C . ALA B 1 59 ? 7.816 6.383 17.781 1 98.62 59 ALA B C 1
ATOM 2531 O O . ALA B 1 59 ? 8.266 7.184 16.969 1 98.62 59 ALA B O 1
ATOM 2532 N N . ASP B 1 60 ? 8.125 5.137 17.719 1 98.56 60 ASP B N 1
ATOM 2533 C CA . ASP B 1 60 ? 8.773 4.469 16.594 1 98.56 60 ASP B CA 1
ATOM 2534 C C . ASP B 1 60 ? 7.738 3.816 15.68 1 98.56 60 ASP B C 1
ATOM 2536 O O . ASP B 1 60 ? 7.25 2.723 15.969 1 98.56 60 ASP B O 1
ATOM 2540 N N . PHE B 1 61 ? 7.527 4.371 14.523 1 98.56 61 PHE B N 1
ATOM 2541 C CA . PHE B 1 61 ? 6.434 3.953 13.648 1 98.56 61 PHE B CA 1
ATOM 2542 C C . PHE B 1 61 ? 6.789 2.666 12.914 1 98.56 61 PHE B C 1
ATOM 2544 O O . PHE B 1 61 ? 5.965 2.117 12.18 1 98.56 61 PHE B O 1
ATOM 2551 N N . THR B 1 62 ? 8.016 2.182 13.078 1 98 62 THR B N 1
ATOM 2552 C CA . THR B 1 62 ? 8.32 0.858 12.547 1 98 62 THR B CA 1
ATOM 2553 C C . THR B 1 62 ? 7.676 -0.228 13.406 1 98 62 THR B C 1
ATOM 2555 O O . THR B 1 62 ? 7.617 -1.392 13 1 98 62 THR B O 1
ATOM 2558 N N . LYS B 1 63 ? 7.18 0.196 14.547 1 95.81 63 LYS B N 1
ATOM 2559 C CA . LYS B 1 63 ? 6.488 -0.721 15.445 1 95.81 63 LYS B CA 1
ATOM 2560 C C . LYS B 1 63 ? 4.973 -0.585 15.312 1 95.81 63 LYS B C 1
ATOM 2562 O O . LYS B 1 63 ? 4.469 0.497 15.008 1 95.81 63 LYS B O 1
ATOM 2567 N N . ASP B 1 64 ? 4.25 -1.62 15.578 1 89.5 64 ASP B N 1
ATOM 2568 C CA . ASP B 1 64 ? 2.811 -1.604 15.328 1 89.5 64 ASP B CA 1
ATOM 2569 C C . ASP B 1 64 ? 2.031 -1.404 16.625 1 89.5 64 ASP B C 1
ATOM 2571 O O . ASP B 1 64 ? 0.799 -1.416 16.625 1 89.5 64 ASP B O 1
ATOM 2575 N N . TYR B 1 65 ? 2.639 -1.131 17.688 1 92.88 65 TYR B N 1
ATOM 2576 C CA . TYR B 1 65 ? 1.941 -1.063 18.969 1 92.88 65 TYR B CA 1
ATOM 2577 C C . TYR B 1 65 ? 1.926 0.363 19.516 1 92.88 65 TYR B C 1
ATOM 2579 O O . TYR B 1 65 ? 1.534 0.596 20.656 1 92.88 65 TYR B O 1
ATOM 2587 N N . VAL B 1 66 ? 2.275 1.356 18.797 1 97.44 66 VAL B N 1
ATOM 2588 C CA . VAL B 1 66 ? 2.551 2.693 19.312 1 97.44 66 VAL B CA 1
ATOM 2589 C C . VAL B 1 66 ? 1.269 3.521 19.312 1 97.44 66 VAL B C 1
ATOM 2591 O O . VAL B 1 66 ? 1.19 4.555 19.984 1 97.44 66 VAL B O 1
ATOM 2594 N N . TYR B 1 67 ? 0.174 3.148 18.719 1 98.25 67 TYR B N 1
ATOM 2595 C CA . TYR B 1 67 ? -0.927 4.027 18.344 1 98.25 67 TYR B CA 1
ATOM 2596 C C . TYR B 1 67 ? -1.855 4.281 19.516 1 98.25 67 TYR B C 1
ATOM 2598 O O . TYR B 1 67 ? -2.416 5.371 19.656 1 98.25 67 TYR B O 1
ATOM 2606 N N . GLU B 1 68 ? -2.025 3.312 20.375 1 97.81 68 GLU B N 1
ATOM 2607 C CA . GLU B 1 68 ? -2.84 3.545 21.562 1 97.81 68 GLU B CA 1
ATOM 2608 C C . GLU B 1 68 ? -2.25 4.656 22.422 1 97.81 68 GLU B C 1
ATOM 2610 O O . GLU B 1 68 ? -2.975 5.543 22.875 1 97.81 68 GLU B O 1
ATOM 2615 N N . ALA B 1 69 ? -1.014 4.605 22.641 1 98.31 69 ALA B N 1
ATOM 2616 C CA . ALA B 1 69 ? -0.329 5.617 23.453 1 98.31 69 ALA B CA 1
ATOM 2617 C C . ALA B 1 69 ? -0.384 6.98 22.766 1 98.31 69 ALA B C 1
ATOM 2619 O O . ALA B 1 69 ? -0.523 8.008 23.438 1 98.31 69 ALA B O 1
ATOM 2620 N N . ILE B 1 70 ? -0.253 7.02 21.453 1 98.75 70 ILE B N 1
ATOM 2621 C CA . ILE B 1 70 ? -0.335 8.266 20.703 1 98.75 70 ILE B CA 1
ATOM 2622 C C . ILE B 1 70 ? -1.727 8.875 20.859 1 98.75 70 ILE B C 1
ATOM 2624 O O . ILE B 1 70 ? -1.861 10.062 21.156 1 98.75 70 ILE B O 1
ATOM 2628 N N . GLU B 1 71 ? -2.729 8.039 20.641 1 98.56 71 GLU B N 1
ATOM 2629 C CA . GLU B 1 71 ? -4.105 8.508 20.75 1 98.56 71 GLU B CA 1
ATOM 2630 C C . GLU B 1 71 ? -4.379 9.086 22.141 1 98.56 71 GLU B C 1
ATOM 2632 O O . GLU B 1 71 ? -5.012 10.133 22.266 1 98.56 71 GLU B O 1
ATOM 2637 N N . GLU B 1 72 ? -3.885 8.391 23.156 1 98.5 72 GLU B N 1
ATOM 2638 C CA . GLU B 1 72 ? -4.051 8.852 24.531 1 98.5 72 GLU B CA 1
ATOM 2639 C C . GLU B 1 72 ? -3.355 10.195 24.734 1 98.5 72 GLU B C 1
ATOM 2641 O O . GLU B 1 72 ? -3.906 11.094 25.391 1 98.5 72 GLU B O 1
ATOM 2646 N N . SER B 1 73 ? -2.201 10.367 24.203 1 98.56 73 SER B N 1
ATOM 2647 C CA . SER B 1 73 ? -1.418 11.586 24.375 1 98.56 73 SER B CA 1
ATOM 2648 C C . SER B 1 73 ? -2.092 12.773 23.672 1 98.56 73 SER B C 1
ATOM 2650 O O . SER B 1 73 ? -1.9 13.922 24.078 1 98.56 73 SER B O 1
ATOM 2652 N N . LEU B 1 74 ? -2.879 12.523 22.656 1 98.62 74 LEU B N 1
ATOM 2653 C CA . LEU B 1 74 ? -3.486 13.578 21.859 1 98.62 74 LEU B CA 1
ATOM 2654 C C . LEU B 1 74 ? -4.879 13.922 22.375 1 98.62 74 LEU B C 1
ATOM 2656 O O . LEU B 1 74 ? -5.535 14.828 21.859 1 98.62 74 LEU B O 1
ATOM 2660 N N . GLN B 1 75 ? -5.305 13.18 23.391 1 97.44 75 GLN B N 1
ATOM 2661 C CA . GLN B 1 75 ? -6.645 13.398 23.922 1 97.44 75 GLN B CA 1
ATOM 2662 C C . GLN B 1 75 ? -6.812 14.82 24.422 1 97.44 75 GLN B C 1
ATOM 2664 O O . GLN B 1 75 ? -5.91 15.375 25.062 1 97.44 75 GLN B O 1
ATOM 2669 N N . GLY B 1 76 ? -7.941 15.438 24.078 1 95.88 76 GLY B N 1
ATOM 2670 C CA . GLY B 1 76 ? -8.289 16.75 24.578 1 95.88 76 GLY B CA 1
ATOM 2671 C C . GLY B 1 76 ? -7.785 17.875 23.688 1 95.88 76 GLY B C 1
ATOM 2672 O O . GLY B 1 76 ? -8.203 19.031 23.844 1 95.88 76 GLY B O 1
ATOM 2673 N N . LEU B 1 77 ? -6.883 17.609 22.797 1 98.25 77 LEU B N 1
ATOM 2674 C CA . LEU B 1 77 ? -6.391 18.625 21.875 1 98.25 77 LEU B CA 1
ATOM 2675 C C . LEU B 1 77 ? -7.336 18.781 20.688 1 98.25 77 LEU B C 1
ATOM 2677 O O . LEU B 1 77 ? -7.793 17.797 20.109 1 98.25 77 LEU B O 1
ATOM 2681 N N . GLU B 1 78 ? -7.711 19.922 20.391 1 98.44 78 GLU B N 1
ATOM 2682 C CA . GLU B 1 78 ? -8.453 20.172 19.156 1 98.44 78 GLU B CA 1
ATOM 2683 C C . GLU B 1 78 ? -7.508 20.266 17.969 1 98.44 78 GLU B C 1
ATOM 2685 O O . GLU B 1 78 ? -6.91 21.328 17.719 1 98.44 78 GLU B O 1
ATOM 2690 N N . ILE B 1 79 ? -7.473 19.266 17.219 1 98.75 79 ILE B N 1
ATOM 2691 C CA . ILE B 1 79 ? -6.48 19.141 16.141 1 98.75 79 ILE B CA 1
ATOM 2692 C C . ILE B 1 79 ? -7.086 19.609 14.828 1 98.75 79 ILE B C 1
ATOM 2694 O O . ILE B 1 79 ? -8.031 19.016 14.312 1 98.75 79 ILE B O 1
ATOM 2698 N N . GLY B 1 80 ? -6.508 20.609 14.289 1 98.56 80 GLY B N 1
ATOM 2699 C CA . GLY B 1 80 ? -6.98 21.156 13.023 1 98.56 80 GLY B CA 1
ATOM 2700 C C . GLY B 1 80 ? -6.23 20.609 11.82 1 98.56 80 GLY B C 1
ATOM 2701 O O . GLY B 1 80 ? -6.773 20.547 10.719 1 98.56 80 GLY B O 1
ATOM 2702 N N . ILE B 1 81 ? -4.934 20.266 12.016 1 98.88 81 ILE B N 1
ATOM 2703 C CA . ILE B 1 81 ? -4.102 19.828 10.898 1 98.88 81 ILE B CA 1
ATOM 2704 C C . ILE B 1 81 ? -3.338 18.562 11.297 1 98.88 81 ILE B C 1
ATOM 2706 O O . ILE B 1 81 ? -2.783 18.484 12.391 1 98.88 81 ILE B O 1
ATOM 2710 N N . LEU B 1 82 ? -3.412 17.562 10.523 1 98.94 82 LEU B N 1
ATOM 2711 C CA . LEU B 1 82 ? -2.553 16.391 10.609 1 98.94 82 LEU B CA 1
ATOM 2712 C C . LEU B 1 82 ? -1.617 16.312 9.406 1 98.94 82 LEU B C 1
ATOM 2714 O O . LEU B 1 82 ? -2.066 16.375 8.258 1 98.94 82 LEU B O 1
ATOM 2718 N N . VAL B 1 83 ? -0.317 16.281 9.648 1 98.94 83 VAL B N 1
ATOM 2719 C CA . VAL B 1 83 ? 0.679 16.031 8.609 1 98.94 83 VAL B CA 1
ATOM 2720 C C . VAL B 1 83 ? 1.296 14.656 8.797 1 98.94 83 VAL B C 1
ATOM 2722 O O . VAL B 1 83 ? 2.164 14.461 9.656 1 98.94 83 VAL B O 1
ATOM 2725 N N . ASN B 1 84 ? 0.804 13.719 8.031 1 98.94 84 ASN B N 1
ATOM 2726 C CA . ASN B 1 84 ? 1.449 12.414 7.957 1 98.94 84 ASN B CA 1
ATOM 2727 C C . ASN B 1 84 ? 2.705 12.461 7.09 1 98.94 84 ASN B C 1
ATOM 2729 O O . ASN B 1 84 ? 2.629 12.312 5.867 1 98.94 84 ASN B O 1
ATOM 2733 N N . ASN B 1 85 ? 3.822 12.547 7.734 1 98.81 85 ASN B N 1
ATOM 2734 C CA . ASN B 1 85 ? 5.078 12.805 7.039 1 98.81 85 ASN B CA 1
ATOM 2735 C C . ASN B 1 85 ? 6.078 11.672 7.238 1 98.81 85 ASN B C 1
ATOM 2737 O O . ASN B 1 85 ? 7.008 11.516 6.445 1 98.81 85 ASN B O 1
ATOM 2741 N N . VAL B 1 86 ? 5.871 10.898 8.305 1 98.56 86 VAL B N 1
ATOM 2742 C CA . VAL B 1 86 ? 6.867 9.875 8.625 1 98.56 86 VAL B CA 1
ATOM 2743 C C . VAL B 1 86 ? 7.008 8.906 7.453 1 98.56 86 VAL B C 1
ATOM 2745 O O . VAL B 1 86 ? 6.02 8.555 6.805 1 98.56 86 VAL B O 1
ATOM 2748 N N . GLY B 1 87 ? 8.164 8.539 7.172 1 98 87 GLY B N 1
ATOM 2749 C CA . GLY B 1 87 ? 8.461 7.609 6.094 1 98 87 GLY B CA 1
ATOM 2750 C C . GLY B 1 87 ? 9.922 7.203 6.047 1 98 87 GLY B C 1
ATOM 2751 O O . GLY B 1 87 ? 10.781 7.895 6.594 1 98 87 GLY B O 1
ATOM 2752 N N . MET B 1 88 ? 10.18 6.102 5.391 1 98 88 MET B N 1
ATOM 2753 C CA . MET B 1 88 ? 11.555 5.633 5.242 1 98 88 MET B CA 1
ATOM 2754 C C . MET B 1 88 ? 11.75 4.914 3.912 1 98 88 MET B C 1
ATOM 2756 O O . MET B 1 88 ? 10.781 4.449 3.309 1 98 88 MET B O 1
ATOM 2760 N N . LEU B 1 89 ? 12.969 4.945 3.451 1 97.5 89 LEU B N 1
ATOM 2761 C CA . LEU B 1 89 ? 13.414 4.133 2.326 1 97.5 89 LEU B CA 1
ATOM 2762 C C . LEU B 1 89 ? 13.805 2.734 2.787 1 97.5 89 LEU B C 1
ATOM 2764 O O . LEU B 1 89 ? 14.203 2.547 3.941 1 97.5 89 LEU B O 1
ATOM 2768 N N . HIS B 1 90 ? 13.664 1.775 1.912 1 96 90 HIS B N 1
ATOM 2769 C CA . HIS B 1 90 ? 14.141 0.437 2.236 1 96 90 HIS B CA 1
ATOM 2770 C C . HIS B 1 90 ? 15.664 0.392 2.277 1 96 90 HIS B C 1
ATOM 2772 O O . HIS B 1 90 ? 16.25 -0.433 2.984 1 96 90 HIS B O 1
ATOM 2778 N N . ASN B 1 91 ? 16.266 1.217 1.471 1 94.75 91 ASN B N 1
ATOM 2779 C CA . ASN B 1 91 ? 17.719 1.374 1.333 1 94.75 91 ASN B CA 1
ATOM 2780 C C . ASN B 1 91 ? 18.078 2.793 0.914 1 94.75 91 ASN B C 1
ATOM 2782 O O . ASN B 1 91 ? 17.422 3.389 0.063 1 94.75 91 ASN B O 1
ATOM 2786 N N . PRO B 1 92 ? 19.094 3.379 1.508 1 90.75 92 PRO B N 1
ATOM 2787 C CA . PRO B 1 92 ? 19.453 4.766 1.189 1 90.75 92 PRO B CA 1
ATOM 2788 C C . PRO B 1 92 ? 19.812 4.961 -0.28 1 90.75 92 PRO B C 1
ATOM 2790 O O . PRO B 1 92 ? 19.594 6.039 -0.838 1 90.75 92 PRO B O 1
ATOM 2793 N N . VAL B 1 93 ? 20.406 3.924 -0.901 1 93.19 93 VAL B N 1
ATOM 2794 C CA . VAL B 1 93 ? 20.781 3.996 -2.309 1 93.19 93 VAL B CA 1
ATOM 2795 C C . VAL B 1 93 ? 19.922 3.035 -3.125 1 93.19 93 VAL B C 1
ATOM 2797 O O . VAL B 1 93 ? 19.438 2.035 -2.6 1 93.19 93 VAL B O 1
ATOM 2800 N N . PRO B 1 94 ? 19.703 3.385 -4.41 1 95.69 94 PRO B N 1
ATOM 2801 C CA . PRO B 1 94 ? 18.922 2.48 -5.25 1 95.69 94 PRO B CA 1
ATOM 2802 C C . PRO B 1 94 ? 19.484 1.064 -5.289 1 95.69 94 PRO B C 1
ATOM 2804 O O . PRO B 1 94 ? 20.703 0.887 -5.309 1 95.69 94 PRO B O 1
ATOM 2807 N N . CYS B 1 95 ? 18.656 0.076 -5.227 1 96.75 95 CYS B N 1
ATOM 2808 C CA . CYS B 1 95 ? 19.078 -1.319 -5.328 1 96.75 95 CYS B CA 1
ATOM 2809 C C . CYS B 1 95 ? 17.906 -2.205 -5.746 1 96.75 95 CYS B C 1
ATOM 2811 O O . CYS B 1 95 ? 16.75 -1.838 -5.559 1 96.75 95 CYS B O 1
ATOM 2813 N N . ARG B 1 96 ? 18.203 -3.316 -6.328 1 97.44 96 ARG B N 1
ATOM 2814 C CA . ARG B 1 96 ? 17.172 -4.301 -6.641 1 97.44 96 ARG B CA 1
ATOM 2815 C C . ARG B 1 96 ? 16.578 -4.898 -5.367 1 97.44 96 ARG B C 1
ATOM 2817 O O . ARG B 1 96 ? 17.25 -4.941 -4.328 1 97.44 96 ARG B O 1
ATOM 2824 N N . PHE B 1 97 ? 15.445 -5.461 -5.449 1 98.38 97 PHE B N 1
ATOM 2825 C CA . PHE B 1 97 ? 14.609 -5.887 -4.34 1 98.38 97 PHE B CA 1
ATOM 2826 C C . PHE B 1 97 ? 15.344 -6.883 -3.453 1 98.38 97 PHE B C 1
ATOM 2828 O O . PHE B 1 97 ? 15.414 -6.703 -2.234 1 98.38 97 PHE B O 1
ATOM 2835 N N . LEU B 1 98 ? 16 -7.883 -3.998 1 98.12 98 LEU B N 1
ATOM 2836 C CA . LEU B 1 98 ? 16.656 -8.93 -3.227 1 98.12 98 LEU B CA 1
ATOM 2837 C C . LEU B 1 98 ? 18.031 -8.469 -2.732 1 98.12 98 LEU B C 1
ATOM 2839 O O . LEU B 1 98 ? 18.609 -9.07 -1.827 1 98.12 98 LEU B O 1
ATOM 2843 N N . ASN B 1 99 ? 18.531 -7.418 -3.34 1 96.75 99 ASN B N 1
ATOM 2844 C CA . ASN B 1 99 ? 19.859 -6.93 -2.971 1 96.75 99 ASN B CA 1
ATOM 2845 C C . ASN B 1 99 ? 19.781 -5.973 -1.784 1 96.75 99 ASN B C 1
ATOM 2847 O O . ASN B 1 99 ? 20.812 -5.629 -1.202 1 96.75 99 ASN B O 1
ATOM 2851 N N . GLY B 1 100 ? 18.625 -5.527 -1.448 1 96.25 100 GLY B N 1
ATOM 2852 C CA . GLY B 1 100 ? 18.453 -4.656 -0.3 1 96.25 100 GLY B CA 1
ATOM 2853 C C . GLY B 1 100 ? 18.203 -5.41 0.993 1 96.25 100 GLY B C 1
ATOM 2854 O O . GLY B 1 100 ? 18 -6.625 0.978 1 96.25 100 GLY B O 1
ATOM 2855 N N . PRO B 1 101 ? 18.25 -4.652 2.111 1 96.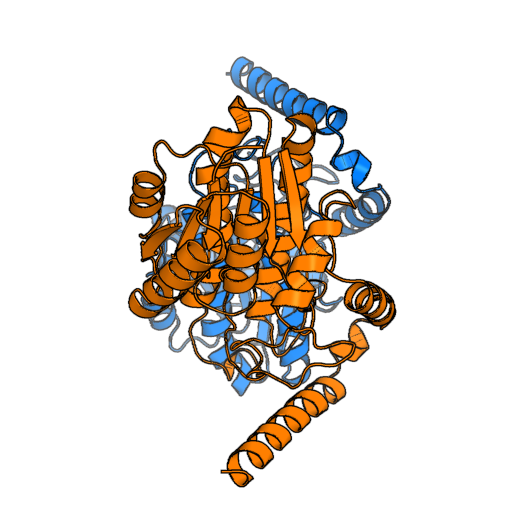5 101 PRO B N 1
ATOM 2856 C CA . PRO B 1 101 ? 17.984 -5.293 3.4 1 96.5 101 PRO B CA 1
ATOM 2857 C C . PRO B 1 101 ? 16.562 -5.836 3.498 1 96.5 101 PRO B C 1
ATOM 2859 O O . PRO B 1 101 ? 15.664 -5.359 2.799 1 96.5 101 PRO B O 1
ATOM 2862 N N . ASP B 1 102 ? 16.406 -6.875 4.312 1 95.94 102 ASP B N 1
ATOM 2863 C CA . ASP B 1 102 ? 15.086 -7.441 4.559 1 95.94 102 ASP B CA 1
ATOM 2864 C C . ASP B 1 102 ? 14.352 -6.664 5.652 1 95.94 102 ASP B C 1
ATOM 2866 O O . ASP B 1 102 ? 14.164 -7.172 6.762 1 95.94 102 ASP B O 1
ATOM 2870 N N . ILE B 1 103 ? 13.844 -5.457 5.309 1 96.94 103 ILE B N 1
ATOM 2871 C CA . ILE B 1 103 ? 13.203 -4.59 6.293 1 96.94 103 ILE B CA 1
ATOM 2872 C C . ILE B 1 103 ? 11.828 -4.16 5.785 1 96.94 103 ILE B C 1
ATOM 2874 O O . ILE B 1 103 ? 11.375 -3.051 6.066 1 96.94 103 ILE B O 1
ATOM 2878 N N . ALA B 1 104 ? 11.234 -4.984 4.941 1 97.25 104 ALA B N 1
ATOM 2879 C CA . ALA B 1 104 ? 9.945 -4.66 4.332 1 97.25 104 ALA B CA 1
ATOM 2880 C C . ALA B 1 104 ? 8.898 -4.359 5.395 1 97.25 104 ALA B C 1
ATOM 2882 O O . ALA B 1 104 ? 8.109 -3.416 5.254 1 97.25 104 ALA B O 1
ATOM 2883 N N . GLU B 1 105 ? 8.867 -5.164 6.441 1 97.44 105 GLU B N 1
ATOM 2884 C CA . GLU B 1 105 ? 7.891 -4.953 7.5 1 97.44 105 GLU B CA 1
ATOM 2885 C C . GLU B 1 105 ? 8.07 -3.588 8.156 1 97.44 105 GLU B C 1
ATOM 2887 O O . GLU B 1 105 ? 7.086 -2.887 8.414 1 97.44 105 GLU B O 1
ATOM 2892 N N . ASN B 1 106 ? 9.305 -3.246 8.477 1 98.12 106 ASN B N 1
ATOM 2893 C CA . ASN B 1 106 ? 9.586 -1.933 9.047 1 98.12 106 ASN B CA 1
ATOM 2894 C C . ASN B 1 106 ? 9.102 -0.81 8.133 1 98.12 106 ASN B C 1
ATOM 2896 O O . ASN B 1 106 ? 8.484 0.147 8.594 1 98.12 106 ASN B O 1
ATOM 2900 N N . LEU B 1 107 ? 9.398 -0.915 6.852 1 98.56 107 LEU B N 1
ATOM 2901 C CA . LEU B 1 107 ? 9.016 0.119 5.895 1 98.56 107 LEU B CA 1
ATOM 2902 C C . LEU B 1 107 ? 7.5 0.219 5.777 1 98.56 107 LEU B C 1
ATOM 2904 O O . LEU B 1 107 ? 6.941 1.319 5.781 1 98.56 107 LEU B O 1
ATOM 2908 N N . ILE B 1 108 ? 6.816 -0.922 5.664 1 98.69 108 ILE B N 1
ATOM 2909 C CA . ILE B 1 108 ? 5.371 -0.919 5.492 1 98.69 108 ILE B CA 1
ATOM 2910 C C . ILE B 1 108 ? 4.699 -0.394 6.758 1 98.69 108 ILE B C 1
ATOM 2912 O O . ILE B 1 108 ? 3.711 0.342 6.684 1 98.69 108 ILE B O 1
ATOM 2916 N N . ASN B 1 109 ? 5.207 -0.759 7.922 1 98.5 109 ASN B N 1
ATOM 2917 C CA . ASN B 1 109 ? 4.699 -0.173 9.156 1 98.5 109 ASN B CA 1
ATOM 2918 C C . ASN B 1 109 ? 4.867 1.344 9.164 1 98.5 109 ASN B C 1
ATOM 2920 O O . ASN B 1 109 ? 3.908 2.074 9.43 1 98.5 109 ASN B O 1
ATOM 2924 N N . CYS B 1 110 ? 6 1.749 8.82 1 98.69 110 CYS B N 1
ATOM 2925 C CA . CYS B 1 110 ? 6.371 3.156 8.914 1 98.69 110 CYS B CA 1
ATOM 2926 C C . CYS B 1 110 ? 5.641 3.984 7.863 1 98.69 110 CYS B C 1
ATOM 2928 O O . CYS B 1 110 ? 5.18 5.09 8.148 1 98.69 110 CYS B O 1
ATOM 2930 N N . ASN B 1 111 ? 5.543 3.477 6.648 1 98.88 111 ASN B N 1
ATOM 2931 C CA . ASN B 1 111 ? 5.023 4.27 5.539 1 98.88 111 ASN B CA 1
ATOM 2932 C C . ASN B 1 111 ? 3.523 4.07 5.359 1 98.88 111 ASN B C 1
ATOM 2934 O O . ASN B 1 111 ? 2.82 4.973 4.906 1 98.88 111 ASN B O 1
ATOM 2938 N N . VAL B 1 112 ? 3.033 2.871 5.637 1 98.88 112 VAL B N 1
ATOM 2939 C CA . VAL B 1 112 ? 1.678 2.52 5.23 1 98.88 112 VAL B CA 1
ATOM 2940 C C . VAL B 1 112 ? 0.764 2.482 6.453 1 98.88 112 VAL B C 1
ATOM 2942 O O . VAL B 1 112 ? -0.207 3.238 6.531 1 98.88 112 VAL B O 1
ATOM 2945 N N . ILE B 1 113 ? 1.166 1.69 7.441 1 98.75 113 ILE B N 1
ATOM 2946 C CA . ILE B 1 113 ? 0.312 1.552 8.617 1 98.75 113 ILE B CA 1
ATOM 2947 C C . ILE B 1 113 ? 0.211 2.891 9.344 1 98.75 113 ILE B C 1
ATOM 2949 O O . ILE B 1 113 ? -0.869 3.279 9.797 1 98.75 113 ILE B O 1
ATOM 2953 N N . SER B 1 114 ? 1.268 3.613 9.414 1 98.81 114 SER B N 1
ATOM 2954 C CA . SER B 1 114 ? 1.315 4.875 10.148 1 98.81 114 SER B CA 1
ATOM 2955 C C . SER B 1 114 ? 0.295 5.871 9.609 1 98.81 114 SER B C 1
ATOM 2957 O O . SER B 1 114 ? -0.508 6.418 10.367 1 98.81 114 SER B O 1
ATOM 2959 N N . VAL B 1 115 ? 0.281 6.105 8.266 1 98.88 115 VAL B N 1
ATOM 2960 C CA . VAL B 1 115 ? -0.621 7.09 7.68 1 98.88 115 VAL B CA 1
ATOM 2961 C C . VAL B 1 115 ? -2.07 6.656 7.895 1 98.88 115 VAL B C 1
ATOM 2963 O O . VAL B 1 115 ? -2.939 7.488 8.156 1 98.88 115 VAL B O 1
ATOM 2966 N N . THR B 1 116 ? -2.342 5.387 7.801 1 98.88 116 THR B N 1
ATOM 2967 C CA . THR B 1 116 ? -3.697 4.859 7.926 1 98.88 116 THR B CA 1
ATOM 2968 C C . THR B 1 116 ? -4.211 5.031 9.352 1 98.88 116 THR B C 1
ATOM 2970 O O . THR B 1 116 ? -5.305 5.559 9.562 1 98.88 116 THR B O 1
ATOM 2973 N N . LYS B 1 117 ? -3.385 4.625 10.312 1 98.75 117 LYS B N 1
ATOM 2974 C CA . LYS B 1 117 ? -3.797 4.645 11.711 1 98.75 117 LYS B CA 1
ATOM 2975 C C . LYS B 1 117 ? -3.869 6.074 12.242 1 98.75 117 LYS B C 1
ATOM 2977 O O . LYS B 1 117 ? -4.816 6.434 12.945 1 98.75 117 LYS B O 1
ATOM 2982 N N . MET B 1 118 ? -2.887 6.891 11.93 1 98.88 118 MET B N 1
ATOM 2983 C CA . MET B 1 118 ? -2.891 8.281 12.375 1 98.88 118 MET B CA 1
ATOM 2984 C C . MET B 1 118 ? -4.086 9.039 11.805 1 98.88 118 MET B C 1
ATOM 2986 O O . MET B 1 118 ? -4.703 9.844 12.5 1 98.88 118 MET B O 1
ATOM 2990 N N . THR B 1 119 ? -4.375 8.797 10.531 1 98.94 119 THR B N 1
ATOM 2991 C CA . THR B 1 119 ? -5.527 9.43 9.898 1 98.94 119 THR B CA 1
ATOM 2992 C C . THR B 1 119 ? -6.816 9.055 10.625 1 98.94 119 THR B C 1
ATOM 2994 O O . THR B 1 119 ? -7.656 9.914 10.898 1 98.94 119 THR B O 1
ATOM 2997 N N . ARG B 1 120 ? -6.965 7.75 10.945 1 98.75 120 ARG B N 1
ATOM 2998 C CA . ARG B 1 120 ? -8.164 7.309 11.648 1 98.75 120 ARG B CA 1
ATOM 2999 C C . ARG B 1 120 ? -8.297 8.016 13 1 98.75 120 ARG B C 1
ATOM 3001 O O . ARG B 1 120 ? -9.375 8.5 13.344 1 98.75 120 ARG B O 1
ATOM 3008 N N . ILE B 1 121 ? -7.199 8.086 13.758 1 98.62 121 ILE B N 1
ATOM 3009 C CA . ILE B 1 121 ? -7.172 8.672 15.094 1 98.62 121 ILE B CA 1
ATOM 3010 C C . ILE B 1 121 ? -7.645 10.125 15.023 1 98.62 121 ILE B C 1
ATOM 3012 O O . ILE B 1 121 ? -8.484 10.547 15.82 1 98.62 121 ILE B O 1
ATOM 3016 N N . ILE B 1 122 ? -7.191 10.859 14.055 1 98.81 122 ILE B N 1
ATOM 3017 C CA . ILE B 1 122 ? -7.438 12.297 14.008 1 98.81 122 ILE B CA 1
ATOM 3018 C C . ILE B 1 122 ? -8.781 12.57 13.352 1 98.81 122 ILE B C 1
ATOM 3020 O O . ILE B 1 122 ? -9.508 13.484 13.758 1 98.81 122 ILE B O 1
ATOM 3024 N N . LEU B 1 123 ? -9.125 11.797 12.328 1 98.5 123 LEU B N 1
ATOM 3025 C CA . LEU B 1 123 ? -10.367 11.977 11.586 1 98.5 123 LEU B CA 1
ATOM 3026 C C . LEU B 1 123 ? -11.57 11.828 12.5 1 98.5 123 LEU B C 1
ATOM 3028 O O . LEU B 1 123 ? -12.602 12.477 12.289 1 98.5 123 LEU B O 1
ATOM 3032 N N . LYS B 1 124 ? -11.438 11.008 13.555 1 98 124 LYS B N 1
ATOM 3033 C CA . LYS B 1 124 ? -12.523 10.758 14.5 1 98 124 LYS B CA 1
ATOM 3034 C C . LYS B 1 124 ? -13.016 12.062 15.125 1 98 124 LYS B C 1
ATOM 3036 O O . LYS B 1 124 ? -14.211 12.227 15.359 1 98 124 LYS B O 1
ATOM 3041 N N . GLN B 1 125 ? -12.094 12.93 15.367 1 97.69 125 GLN B N 1
ATOM 3042 C CA . GLN B 1 125 ? -12.508 14.172 16.016 1 97.69 125 GLN B CA 1
ATOM 3043 C C . GLN B 1 125 ? -12.758 15.266 14.977 1 97.69 125 GLN B C 1
ATOM 3045 O O . GLN B 1 125 ? -13.5 16.219 15.242 1 97.69 125 GLN B O 1
ATOM 3050 N N . MET B 1 126 ? -12.18 15.172 13.805 1 98.25 126 MET B N 1
ATOM 3051 C CA . MET B 1 126 ? -12.406 16.156 12.75 1 98.25 126 MET B CA 1
ATOM 3052 C C . MET B 1 126 ? -13.82 16.016 12.18 1 98.25 126 MET B C 1
ATOM 3054 O O . MET B 1 126 ? -14.469 17.031 11.875 1 98.25 126 MET B O 1
ATOM 3058 N N . GLU B 1 127 ? -14.25 14.797 12.031 1 97.88 127 GLU B N 1
ATOM 3059 C CA . GLU B 1 127 ? -15.5 14.547 11.32 1 97.88 127 GLU B CA 1
ATOM 3060 C C . GLU B 1 127 ? -16.672 15.227 12.023 1 97.88 127 GLU B C 1
ATOM 3062 O O . GLU B 1 127 ? -17.438 15.969 11.398 1 97.88 127 GLU B O 1
ATOM 3067 N N . PRO B 1 128 ? -16.812 15.047 13.352 1 97.31 128 PRO B N 1
ATOM 3068 C CA . PRO B 1 128 ? -17.922 15.75 14.008 1 97.31 128 PRO B CA 1
ATOM 3069 C C . PRO B 1 128 ? -17.781 17.266 13.953 1 97.31 128 PRO B C 1
ATOM 3071 O O . PRO B 1 128 ? -18.781 17.984 13.945 1 97.31 128 PRO B O 1
ATOM 3074 N N . ARG B 1 129 ? -16.594 17.781 13.867 1 97.19 129 ARG B N 1
ATOM 3075 C CA . ARG B 1 129 ? -16.344 19.219 13.812 1 97.19 129 ARG B CA 1
ATOM 3076 C C . ARG B 1 129 ? -16.531 19.766 12.398 1 97.19 129 ARG B C 1
ATOM 3078 O O . ARG B 1 129 ? -16.656 20.969 12.195 1 97.19 129 ARG B O 1
ATOM 3085 N N . GLN B 1 130 ? -16.5 18.891 11.406 1 97.69 130 GLN B N 1
ATOM 3086 C CA . GLN B 1 130 ? -16.688 19.188 9.992 1 97.69 130 GLN B CA 1
ATOM 3087 C C . GLN B 1 130 ? -15.648 20.203 9.516 1 97.69 130 GLN B C 1
ATOM 3089 O O . GLN B 1 130 ? -15.984 21.172 8.828 1 97.69 130 GLN B O 1
ATOM 3094 N N . LYS B 1 131 ? -14.531 20.016 9.945 1 97.56 131 LYS B N 1
ATOM 3095 C CA . LYS B 1 131 ? -13.391 20.844 9.555 1 97.56 131 LYS B CA 1
ATOM 3096 C C . LYS B 1 131 ? -12.07 20.141 9.852 1 97.56 131 LYS B C 1
ATOM 3098 O O . LYS B 1 131 ? -11.945 19.469 10.867 1 97.56 131 LYS B O 1
ATOM 3103 N N . GLY B 1 132 ? -11.141 20.344 9.023 1 97.94 132 GLY B N 1
ATOM 3104 C CA . GLY B 1 132 ? -9.828 19.75 9.234 1 97.94 132 GLY B CA 1
ATOM 3105 C C . GLY B 1 132 ? -9.031 19.609 7.949 1 97.94 132 GLY B C 1
ATOM 3106 O O . GLY B 1 132 ? -9.594 19.641 6.855 1 97.94 132 GLY B O 1
ATOM 3107 N N . LEU B 1 133 ? -7.723 19.609 8.109 1 98.62 133 LEU B N 1
ATOM 3108 C CA . LEU B 1 133 ? -6.777 19.422 7.008 1 98.62 133 LEU B CA 1
ATOM 3109 C C . LEU B 1 133 ? -5.828 18.266 7.297 1 98.62 133 LEU B C 1
ATOM 3111 O O . LEU B 1 133 ? -5.188 18.234 8.352 1 98.62 133 LEU B O 1
ATOM 3115 N N . ILE B 1 134 ? -5.836 17.312 6.469 1 98.81 134 ILE B N 1
ATOM 3116 C CA . ILE B 1 134 ? -4.891 16.203 6.555 1 98.81 134 ILE B CA 1
ATOM 3117 C C . ILE B 1 134 ? -3.977 16.203 5.332 1 98.81 134 ILE B C 1
ATOM 3119 O O . ILE B 1 134 ? -4.449 16.172 4.195 1 98.81 134 ILE B O 1
ATOM 3123 N N . LEU B 1 135 ? -2.699 16.359 5.543 1 98.94 135 LEU B N 1
ATOM 3124 C CA . LEU B 1 135 ? -1.682 16.281 4.5 1 98.94 135 LEU B CA 1
ATOM 3125 C C . LEU B 1 135 ? -0.919 14.961 4.582 1 98.94 135 LEU B C 1
ATOM 3127 O O . LEU B 1 135 ? -0.262 14.68 5.586 1 98.94 135 LEU B O 1
ATOM 3131 N N . ASN B 1 136 ? -1.069 14.125 3.615 1 98.94 136 ASN B N 1
ATOM 3132 C CA . ASN B 1 136 ? -0.346 12.867 3.527 1 98.94 136 ASN B CA 1
ATOM 3133 C C . ASN B 1 136 ? 0.825 12.953 2.555 1 98.94 136 ASN B C 1
ATOM 3135 O O . ASN B 1 136 ? 0.626 13.148 1.354 1 98.94 136 ASN B O 1
ATOM 3139 N N . LEU B 1 137 ? 2.018 12.805 3.086 1 98.88 137 LEU B N 1
ATOM 3140 C CA . LEU B 1 137 ? 3.209 12.93 2.252 1 98.88 137 LEU B CA 1
ATOM 3141 C C . LEU B 1 137 ? 3.473 11.641 1.484 1 98.88 137 LEU B C 1
ATOM 3143 O O . LEU B 1 137 ? 3.711 10.594 2.088 1 98.88 137 LEU B O 1
ATOM 3147 N N . SER B 1 138 ? 3.379 11.711 0.251 1 98.69 138 SER B N 1
ATOM 3148 C CA . SER B 1 138 ? 3.809 10.656 -0.663 1 98.69 138 SER B CA 1
ATOM 3149 C C . SER B 1 138 ? 5.168 10.977 -1.276 1 98.69 138 SER B C 1
ATOM 3151 O O . SER B 1 138 ? 6.07 11.445 -0.584 1 98.69 138 SER B O 1
ATOM 3153 N N . SER B 1 139 ? 5.359 10.664 -2.518 1 98.5 139 SER B N 1
ATOM 3154 C CA . SER B 1 139 ? 6.598 10.898 -3.252 1 98.5 139 SER B CA 1
ATOM 3155 C C . SER B 1 139 ? 6.367 10.844 -4.758 1 98.5 139 SER B C 1
ATOM 3157 O O . SER B 1 139 ? 5.477 10.133 -5.23 1 98.5 139 SER B O 1
ATOM 3159 N N . GLY B 1 140 ? 7.188 11.625 -5.484 1 97.62 140 GLY B N 1
ATOM 3160 C CA . GLY B 1 140 ? 7.176 11.484 -6.934 1 97.62 140 GLY B CA 1
ATOM 3161 C C . GLY B 1 140 ? 7.441 10.062 -7.391 1 97.62 140 GLY B C 1
ATOM 3162 O O . GLY B 1 140 ? 6.941 9.633 -8.43 1 97.62 140 GLY B O 1
ATOM 3163 N N . LEU B 1 141 ? 8.156 9.289 -6.617 1 97.12 141 LEU B N 1
ATOM 3164 C CA . LEU B 1 141 ? 8.484 7.91 -6.938 1 97.12 141 LEU B CA 1
ATOM 3165 C C . LEU B 1 141 ? 7.277 7 -6.746 1 97.12 141 LEU B C 1
ATOM 3167 O O . LEU B 1 141 ? 7.297 5.84 -7.156 1 97.12 141 LEU B O 1
ATOM 3171 N N . GLY B 1 142 ? 6.223 7.512 -6.176 1 97.5 142 GLY B N 1
ATOM 3172 C CA . GLY B 1 142 ? 5 6.746 -5.988 1 97.5 142 GLY B CA 1
ATOM 3173 C C . GLY B 1 142 ? 4 6.93 -7.113 1 97.5 142 GLY B C 1
ATOM 3174 O O . GLY B 1 142 ? 2.977 6.246 -7.156 1 97.5 142 GLY B O 1
ATOM 3175 N N . THR B 1 143 ? 4.289 7.812 -8.07 1 96.31 143 THR B N 1
ATOM 3176 C CA . THR B 1 143 ? 3.34 8.141 -9.133 1 96.31 143 THR B CA 1
ATOM 3177 C C . THR B 1 143 ? 3.41 7.117 -10.258 1 96.31 143 THR B C 1
ATOM 3179 O O . THR B 1 143 ? 2.574 7.125 -11.164 1 96.31 143 THR B O 1
ATOM 3182 N N . PHE B 1 144 ? 4.324 6.273 -10.273 1 96.5 144 PHE B N 1
ATOM 3183 C CA . PHE B 1 144 ? 4.5 5.168 -11.203 1 96.5 144 PHE B CA 1
ATOM 3184 C C . PHE B 1 144 ? 5.305 4.043 -10.57 1 96.5 144 PHE B C 1
ATOM 3186 O O . PHE B 1 144 ? 6.008 4.258 -9.578 1 96.5 144 PHE B O 1
ATOM 3193 N N . PRO B 1 145 ? 5.133 2.809 -11.094 1 98.12 145 PRO B N 1
ATOM 3194 C CA . PRO B 1 145 ? 6.02 1.754 -10.594 1 98.12 145 PRO B CA 1
ATOM 3195 C C . PRO B 1 145 ? 7.496 2.051 -10.852 1 98.12 145 PRO B C 1
ATOM 3197 O O . PRO B 1 145 ? 7.926 2.102 -12.008 1 98.12 145 PRO B O 1
ATOM 3200 N N . CYS B 1 146 ? 8.289 2.197 -9.773 1 98.12 146 CYS B N 1
ATOM 3201 C CA . CYS B 1 146 ? 9.672 2.645 -9.891 1 98.12 146 CYS B CA 1
ATOM 3202 C C . CYS B 1 146 ? 10.641 1.543 -9.477 1 98.12 146 CYS B C 1
ATOM 3204 O O . CYS B 1 146 ? 10.891 1.347 -8.289 1 98.12 146 CYS B O 1
ATOM 3206 N N . PRO B 1 147 ? 11.281 0.821 -10.469 1 98.38 147 PRO B N 1
ATOM 3207 C CA . PRO B 1 147 ? 12.305 -0.162 -10.109 1 98.38 147 PRO B CA 1
ATOM 3208 C C . PRO B 1 147 ? 13.453 0.45 -9.312 1 98.38 147 PRO B C 1
ATOM 3210 O O . PRO B 1 147 ? 13.703 1.655 -9.406 1 98.38 147 PRO B O 1
ATOM 3213 N N . LEU B 1 148 ? 14.188 -0.373 -8.492 1 98.25 148 LEU B N 1
ATOM 3214 C CA . LEU B 1 148 ? 15.305 0.008 -7.641 1 98.25 148 LEU B CA 1
ATOM 3215 C C . LEU B 1 148 ? 14.812 0.721 -6.387 1 98.25 148 LEU B C 1
ATOM 3217 O O . LEU B 1 148 ? 15.562 0.882 -5.422 1 98.25 148 LEU B O 1
ATOM 3221 N N . TYR B 1 149 ? 13.57 1.171 -6.359 1 98.19 149 TYR B N 1
ATOM 3222 C CA . TYR B 1 149 ? 12.852 1.696 -5.207 1 98.19 149 TYR B CA 1
ATOM 3223 C C . TYR B 1 149 ? 11.492 1.026 -5.062 1 98.19 149 TYR B C 1
ATOM 3225 O O . TYR B 1 149 ? 10.508 1.676 -4.695 1 98.19 149 TYR B O 1
ATOM 3233 N N . THR B 1 150 ? 11.469 -0.209 -5.391 1 98.62 150 THR B N 1
ATOM 3234 C CA . THR B 1 150 ? 10.242 -0.981 -5.586 1 98.62 150 THR B CA 1
ATOM 3235 C C . THR B 1 150 ? 9.344 -0.888 -4.359 1 98.62 150 THR B C 1
ATOM 3237 O O . THR B 1 150 ? 8.172 -0.521 -4.469 1 98.62 150 THR B O 1
ATOM 3240 N N . LEU B 1 151 ? 9.891 -1.165 -3.125 1 98.69 151 LEU B N 1
ATOM 3241 C CA . LEU B 1 151 ? 9.094 -1.149 -1.901 1 98.69 151 LEU B CA 1
ATOM 3242 C C . LEU B 1 151 ? 8.625 0.264 -1.581 1 98.69 151 LEU B C 1
ATOM 3244 O O . LEU B 1 151 ? 7.457 0.468 -1.236 1 98.69 151 LEU B O 1
ATOM 3248 N N . TYR B 1 152 ? 9.523 1.192 -1.683 1 98.75 152 TYR B N 1
ATOM 3249 C CA . TYR B 1 152 ? 9.211 2.59 -1.403 1 98.75 152 TYR B CA 1
ATOM 3250 C C . TYR B 1 152 ? 8.148 3.115 -2.363 1 98.75 152 TYR B C 1
ATOM 3252 O O . TYR B 1 152 ? 7.164 3.723 -1.937 1 98.75 152 TYR B O 1
ATOM 3260 N N . SER B 1 153 ? 8.352 2.861 -3.666 1 98.75 153 SER B N 1
ATOM 3261 C CA . SER B 1 153 ? 7.406 3.273 -4.699 1 98.75 153 SER B CA 1
ATOM 3262 C C . SER B 1 153 ? 6.012 2.711 -4.434 1 98.75 153 SER B C 1
ATOM 3264 O O . SER B 1 153 ? 5.02 3.436 -4.512 1 98.75 153 SER B O 1
ATOM 3266 N N . ALA B 1 154 ? 5.938 1.455 -4.121 1 98.94 154 ALA B N 1
ATOM 3267 C CA . ALA B 1 154 ? 4.66 0.805 -3.84 1 98.94 154 ALA B CA 1
ATOM 3268 C C . ALA B 1 154 ? 3.988 1.423 -2.617 1 98.94 154 ALA B C 1
ATOM 3270 O O . ALA B 1 154 ? 2.781 1.676 -2.625 1 98.94 154 ALA B O 1
ATOM 3271 N N . SER B 1 155 ? 4.738 1.684 -1.54 1 98.94 155 SER B N 1
ATOM 3272 C CA . SER B 1 155 ? 4.184 2.268 -0.322 1 98.94 155 SER B CA 1
ATOM 3273 C C . SER B 1 155 ? 3.623 3.662 -0.583 1 98.94 155 SER B C 1
ATOM 3275 O O . SER B 1 155 ? 2.588 4.035 -0.028 1 98.94 155 SER B O 1
ATOM 3277 N N . LYS B 1 156 ? 4.285 4.422 -1.416 1 98.94 156 LYS B N 1
ATOM 3278 C CA . LYS B 1 156 ? 3.842 5.785 -1.697 1 98.94 156 LYS B CA 1
ATOM 3279 C C . LYS B 1 156 ? 2.652 5.789 -2.652 1 98.94 156 LYS B C 1
ATOM 3281 O O . LYS B 1 156 ? 1.788 6.664 -2.572 1 98.94 156 LYS B O 1
ATOM 3286 N N . ALA B 1 157 ? 2.58 4.766 -3.504 1 98.88 157 ALA B N 1
ATOM 3287 C CA . ALA B 1 157 ? 1.369 4.582 -4.301 1 98.88 157 ALA B CA 1
ATOM 3288 C C . ALA B 1 157 ? 0.168 4.281 -3.408 1 98.88 157 ALA B C 1
ATOM 3290 O O . ALA B 1 157 ? -0.941 4.754 -3.67 1 98.88 157 ALA B O 1
ATOM 3291 N N . TYR B 1 158 ? 0.355 3.467 -2.393 1 98.94 158 TYR B N 1
ATOM 3292 C CA . TYR B 1 158 ? -0.681 3.227 -1.394 1 98.94 158 TYR B CA 1
ATOM 3293 C C . TYR B 1 158 ? -1.185 4.539 -0.804 1 98.94 158 TYR B C 1
ATOM 3295 O O . TYR B 1 158 ? -2.393 4.777 -0.751 1 98.94 158 TYR B O 1
ATOM 3303 N N . ILE B 1 159 ? -0.256 5.383 -0.377 1 98.94 159 ILE B N 1
ATOM 3304 C CA . ILE B 1 159 ? -0.581 6.641 0.286 1 98.94 159 ILE B CA 1
ATOM 3305 C C . ILE B 1 159 ? -1.403 7.52 -0.651 1 98.94 159 ILE B C 1
ATOM 3307 O O . ILE B 1 159 ? -2.398 8.117 -0.237 1 98.94 159 ILE B O 1
ATOM 3311 N N . CYS B 1 160 ? -0.987 7.586 -1.888 1 98.81 160 CYS B N 1
ATOM 3312 C CA . CYS B 1 160 ? -1.684 8.406 -2.873 1 98.81 160 CYS B CA 1
ATOM 3313 C C . CYS B 1 160 ? -3.117 7.926 -3.066 1 98.81 160 CYS B C 1
ATOM 3315 O O . CYS B 1 160 ? -4.059 8.719 -2.969 1 98.81 160 CYS B O 1
ATOM 3317 N N . THR B 1 161 ? -3.316 6.621 -3.289 1 98.88 161 THR B N 1
ATOM 3318 C CA . THR B 1 161 ? -4.633 6.043 -3.523 1 98.88 161 THR B CA 1
ATOM 3319 C C . THR B 1 161 ? -5.52 6.191 -2.289 1 98.88 161 THR B C 1
ATOM 3321 O O . THR B 1 161 ? -6.676 6.602 -2.395 1 98.88 161 THR B O 1
ATOM 3324 N N . PHE B 1 162 ? -4.957 5.922 -1.086 1 98.94 162 PHE B N 1
ATOM 3325 C CA . PHE B 1 162 ? -5.645 6.055 0.194 1 98.94 162 PHE B CA 1
ATOM 3326 C C . PHE B 1 162 ? -6.172 7.473 0.382 1 98.94 162 PHE B C 1
ATOM 3328 O O . PHE B 1 162 ? -7.344 7.668 0.713 1 98.94 162 PHE B O 1
ATOM 3335 N N . SER B 1 163 ? -5.309 8.422 0.094 1 98.88 163 SER B N 1
ATOM 3336 C CA . SER B 1 163 ? -5.609 9.828 0.34 1 98.88 163 SER B CA 1
ATOM 3337 C C . SER B 1 163 ? -6.711 10.328 -0.586 1 98.88 163 SER B C 1
ATOM 3339 O O . SER B 1 163 ? -7.66 10.977 -0.137 1 98.88 163 SER B O 1
ATOM 3341 N N . LYS B 1 164 ? -6.605 10 -1.845 1 98.62 164 LYS B N 1
ATOM 3342 C CA . LYS B 1 164 ? -7.578 10.484 -2.82 1 98.62 164 LYS B CA 1
ATOM 3343 C C . LYS B 1 164 ? -8.945 9.844 -2.59 1 98.62 164 LYS B C 1
ATOM 3345 O O . LYS B 1 164 ? -9.977 10.508 -2.719 1 98.62 164 LYS B O 1
ATOM 3350 N N . ALA B 1 165 ? -8.953 8.516 -2.281 1 98.69 165 ALA B N 1
ATOM 3351 C CA . ALA B 1 165 ? -10.219 7.852 -1.969 1 98.69 165 ALA B CA 1
ATOM 3352 C C . ALA B 1 165 ? -10.859 8.453 -0.722 1 98.69 165 ALA B C 1
ATOM 3354 O O . ALA B 1 165 ? -12.07 8.672 -0.684 1 98.69 165 ALA B O 1
ATOM 3355 N N . LEU B 1 166 ? -10.031 8.727 0.253 1 98.69 166 LEU B N 1
ATOM 3356 C CA . LEU B 1 166 ? -10.523 9.297 1.502 1 98.69 166 LEU B CA 1
ATOM 3357 C C . LEU B 1 166 ? -11.062 10.703 1.278 1 98.69 166 LEU B C 1
ATOM 3359 O O . LEU B 1 166 ? -12.07 11.086 1.878 1 98.69 166 LEU B O 1
ATOM 3363 N N . GLN B 1 167 ? -10.344 11.5 0.503 1 98.62 167 GLN B N 1
ATOM 3364 C CA . GLN B 1 167 ? -10.828 12.844 0.173 1 98.62 167 GLN B CA 1
ATOM 3365 C C . GLN B 1 167 ? -12.219 12.781 -0.448 1 98.62 167 GLN B C 1
ATOM 3367 O O . GLN B 1 167 ? -13.078 13.609 -0.129 1 98.62 167 GLN B O 1
ATOM 3372 N N . ALA B 1 168 ? -12.453 11.828 -1.327 1 98.38 168 ALA B N 1
ATOM 3373 C CA . ALA B 1 168 ? -13.766 11.672 -1.957 1 98.38 168 ALA B CA 1
ATOM 3374 C C . ALA B 1 168 ? -14.844 11.391 -0.916 1 98.38 168 ALA B C 1
ATOM 3376 O O . ALA B 1 168 ? -15.984 11.836 -1.065 1 98.38 168 ALA B O 1
ATOM 3377 N N . GLU B 1 169 ? -14.492 10.695 0.154 1 98.25 169 GLU B N 1
ATOM 3378 C CA . GLU B 1 169 ? -15.461 10.312 1.18 1 98.25 169 GLU B CA 1
ATOM 3379 C C . GLU B 1 169 ? -15.766 11.477 2.113 1 98.25 169 GLU B C 1
ATOM 3381 O O . GLU B 1 169 ? -16.891 11.586 2.629 1 98.25 169 GLU B O 1
ATOM 3386 N N . TYR B 1 170 ? -14.773 12.422 2.287 1 97.88 170 TYR B N 1
ATOM 3387 C CA . TYR B 1 170 ? -14.93 13.32 3.424 1 97.88 170 TYR B CA 1
ATOM 3388 C C . TYR B 1 170 ? -14.922 14.773 2.975 1 97.88 170 TYR B C 1
ATOM 3390 O O . TYR B 1 170 ? -15.117 15.68 3.787 1 97.88 170 TYR B O 1
ATOM 3398 N N . LYS B 1 171 ? -14.742 15 1.706 1 96.31 171 LYS B N 1
ATOM 3399 C CA . LYS B 1 171 ? -14.695 16.375 1.199 1 96.31 171 LYS B CA 1
ATOM 3400 C C . LYS B 1 171 ? -15.961 17.141 1.56 1 96.31 171 LYS B C 1
ATOM 3402 O O . LYS B 1 171 ? -15.898 18.297 1.986 1 96.31 171 LYS B O 1
ATOM 3407 N N . LYS B 1 172 ? -17.094 16.547 1.459 1 95.56 172 LYS B N 1
ATOM 3408 C CA . LYS B 1 172 ? -18.359 17.219 1.696 1 95.56 172 LYS B CA 1
ATOM 3409 C C . LYS B 1 172 ? -18.578 17.469 3.186 1 95.56 172 LYS B C 1
ATOM 3411 O O . LYS B 1 172 ? -19.484 18.234 3.566 1 95.56 172 LYS B O 1
ATOM 3416 N N . LYS B 1 173 ? -17.781 16.828 3.982 1 95.5 173 LYS B N 1
ATOM 3417 C CA . LYS B 1 173 ? -17.891 17.016 5.426 1 95.5 173 LYS B CA 1
ATOM 3418 C C . LYS B 1 173 ? -16.984 18.156 5.891 1 95.5 173 LYS B C 1
ATOM 3420 O O . LYS B 1 173 ? -16.719 18.297 7.086 1 95.5 173 LYS B O 1
ATOM 3425 N N . GLY B 1 174 ? -16.391 18.844 4.957 1 96 174 GLY B N 1
ATOM 3426 C CA . GLY B 1 174 ? -15.602 20.016 5.297 1 96 174 GLY B CA 1
ATOM 3427 C C . GLY B 1 174 ? -14.156 19.688 5.629 1 96 174 GLY B C 1
ATOM 3428 O O . GLY B 1 174 ? -13.43 20.531 6.172 1 96 174 GLY B O 1
ATOM 3429 N N . ILE B 1 175 ? -13.75 18.5 5.422 1 97.75 175 ILE B N 1
ATOM 3430 C CA . ILE B 1 175 ? -12.383 18.062 5.711 1 97.75 175 ILE B CA 1
ATOM 3431 C C . ILE B 1 175 ? -11.594 17.953 4.414 1 97.75 175 ILE B C 1
ATOM 3433 O O . ILE B 1 175 ? -12.047 17.344 3.447 1 97.75 175 ILE B O 1
ATOM 3437 N N . ILE B 1 176 ? -10.438 18.594 4.332 1 98.19 176 ILE B N 1
ATOM 3438 C CA . ILE B 1 176 ? -9.547 18.5 3.18 1 98.19 176 ILE B CA 1
ATOM 3439 C C . ILE B 1 176 ? -8.484 17.438 3.432 1 98.19 176 ILE B C 1
ATOM 3441 O O . ILE B 1 176 ? -7.758 17.5 4.426 1 98.19 176 ILE B O 1
ATOM 3445 N N . ILE B 1 177 ? -8.43 16.453 2.67 1 98.69 177 ILE B N 1
ATOM 3446 C CA . ILE B 1 177 ? -7.379 15.445 2.67 1 98.69 177 ILE B CA 1
ATOM 3447 C C . ILE B 1 177 ? -6.594 15.516 1.362 1 98.69 177 ILE B C 1
ATOM 3449 O O . ILE B 1 177 ? -7.145 15.258 0.288 1 98.69 177 ILE B O 1
ATOM 3453 N N . GLN B 1 178 ? -5.34 15.898 1.447 1 98.75 178 GLN B N 1
ATOM 3454 C CA . GLN B 1 178 ? -4.523 16.156 0.263 1 98.75 178 GLN B CA 1
ATOM 3455 C C . GLN B 1 178 ? -3.248 15.312 0.288 1 98.75 178 GLN B C 1
ATOM 3457 O O . GLN B 1 178 ? -2.625 15.148 1.34 1 98.75 178 GLN B O 1
ATOM 3462 N N . VAL B 1 179 ? -2.896 14.758 -0.831 1 98.69 179 VAL B N 1
ATOM 3463 C CA . VAL B 1 179 ? -1.601 14.117 -1.001 1 98.69 179 VAL B CA 1
ATOM 3464 C C . VAL B 1 179 ? -0.56 15.148 -1.428 1 98.69 179 VAL B C 1
ATOM 3466 O O . VAL B 1 179 ? -0.789 15.922 -2.359 1 98.69 179 VAL B O 1
ATOM 3469 N N . VAL B 1 180 ? 0.51 15.219 -0.725 1 98.81 180 VAL B N 1
ATOM 3470 C CA . VAL B 1 180 ? 1.654 16.047 -1.079 1 98.81 180 VAL B CA 1
ATOM 3471 C C . VAL B 1 180 ? 2.791 15.172 -1.599 1 98.81 180 VAL B C 1
ATOM 3473 O O . VAL B 1 180 ? 3.289 14.305 -0.88 1 98.81 180 VAL B O 1
ATOM 3476 N N . THR B 1 181 ? 3.203 15.367 -2.805 1 98.56 181 THR B N 1
ATOM 3477 C CA . THR B 1 181 ? 4.062 14.438 -3.529 1 98.56 181 THR B CA 1
ATOM 3478 C C . THR B 1 181 ? 5.359 15.117 -3.953 1 98.56 181 THR B C 1
ATOM 3480 O O . THR B 1 181 ? 5.539 15.445 -5.129 1 98.56 181 THR B O 1
ATOM 3483 N N . PRO B 1 182 ? 6.289 15.211 -3.049 1 98.38 182 PRO B N 1
ATOM 3484 C CA . PRO B 1 182 ? 7.551 15.875 -3.373 1 98.38 182 PRO B CA 1
ATOM 3485 C C . PRO B 1 182 ? 8.438 15.047 -4.305 1 98.38 182 PRO B C 1
ATOM 3487 O O . PRO B 1 182 ? 8.305 13.82 -4.359 1 98.38 182 PRO B O 1
ATOM 3490 N N . TYR B 1 183 ? 9.266 15.742 -5.074 1 97.81 183 TYR B N 1
ATOM 3491 C CA . TYR B 1 183 ? 10.484 15.164 -5.633 1 97.81 183 TYR B CA 1
ATOM 3492 C C . TYR B 1 183 ? 11.688 15.469 -4.75 1 97.81 183 TYR B C 1
ATOM 3494 O O . TYR B 1 183 ? 11.695 15.133 -3.562 1 97.81 183 TYR B O 1
ATOM 3502 N N . GLY B 1 184 ? 12.727 16.062 -5.273 1 96.69 184 GLY B N 1
ATOM 3503 C CA . GLY B 1 184 ? 13.93 16.281 -4.488 1 96.69 184 GLY B CA 1
ATOM 3504 C C . GLY B 1 184 ? 13.766 17.359 -3.428 1 96.69 184 GLY B C 1
ATOM 3505 O O . GLY B 1 184 ? 13.461 18.5 -3.746 1 96.69 184 GLY B O 1
ATOM 3506 N N . VAL B 1 185 ? 13.914 17.016 -2.133 1 98.25 185 VAL B N 1
ATOM 3507 C CA . VAL B 1 185 ? 14.016 17.938 -1.01 1 98.25 185 VAL B CA 1
ATOM 3508 C C . VAL B 1 185 ? 15.266 17.625 -0.193 1 98.25 185 VAL B C 1
ATOM 3510 O O . VAL B 1 185 ? 15.531 16.469 0.127 1 98.25 185 VAL B O 1
ATOM 3513 N N . SER B 1 186 ? 16.062 18.625 0.059 1 97.75 186 SER B N 1
ATOM 3514 C CA . SER B 1 186 ? 17.312 18.438 0.793 1 97.75 186 SER B CA 1
ATOM 3515 C C . SER B 1 186 ? 17.047 18.125 2.264 1 97.75 186 SER B C 1
ATOM 3517 O O . SER B 1 186 ? 16.797 19.031 3.061 1 97.75 186 SER B O 1
ATOM 3519 N N . THR B 1 187 ? 17.109 16.906 2.635 1 97.31 187 THR B N 1
ATOM 3520 C CA . THR B 1 187 ? 16.859 16.344 3.959 1 97.31 187 THR B CA 1
ATOM 3521 C C . THR B 1 187 ? 17.828 15.227 4.273 1 97.31 187 THR B C 1
ATOM 3523 O O . THR B 1 187 ? 18.625 14.828 3.42 1 97.31 187 THR B O 1
ATOM 3526 N N . PRO B 1 188 ? 17.828 14.727 5.531 1 94.38 188 PRO B N 1
ATOM 3527 C CA . PRO B 1 188 ? 18.656 13.555 5.809 1 94.38 188 PRO B CA 1
ATOM 3528 C C . PRO B 1 188 ? 18.375 12.391 4.863 1 94.38 188 PRO B C 1
ATOM 3530 O O . PRO B 1 188 ? 19.281 11.664 4.48 1 94.38 188 PRO B O 1
ATOM 3533 N N . MET B 1 189 ? 17.141 12.148 4.391 1 93.19 189 MET B N 1
ATOM 3534 C CA . MET B 1 189 ? 16.75 11.055 3.502 1 93.19 189 MET B CA 1
ATOM 3535 C C . MET B 1 189 ? 17.5 11.141 2.176 1 93.19 189 MET B C 1
ATOM 3537 O O . MET B 1 189 ? 17.828 10.109 1.586 1 93.19 189 MET B O 1
ATOM 3541 N N . THR B 1 190 ? 17.766 12.367 1.709 1 93.5 190 THR B N 1
ATOM 3542 C CA . THR B 1 190 ? 18.469 12.578 0.444 1 93.5 190 THR B CA 1
ATOM 3543 C C . THR B 1 190 ? 19.922 12.93 0.683 1 93.5 190 THR B C 1
ATOM 3545 O O . THR B 1 190 ? 20.578 13.516 -0.184 1 93.5 190 THR B O 1
ATOM 3548 N N . LYS B 1 191 ? 20.406 12.773 1.931 1 91.44 191 LYS B N 1
ATOM 3549 C CA . LYS B 1 191 ? 21.797 13.023 2.324 1 91.44 191 LYS B CA 1
ATOM 3550 C C . LYS B 1 191 ? 22.172 14.484 2.119 1 91.44 191 LYS B C 1
ATOM 3552 O O . LYS B 1 191 ? 23.281 14.789 1.667 1 91.44 191 LYS B O 1
ATOM 3557 N N . TYR B 1 192 ? 21.203 15.344 2.238 1 94.19 192 TYR B N 1
ATOM 3558 C CA . TYR B 1 192 ? 21.375 16.797 2.178 1 94.19 192 TYR B CA 1
ATOM 3559 C C . TYR B 1 192 ? 22 17.219 0.859 1 94.19 192 TYR B C 1
ATOM 3561 O O . TYR B 1 192 ? 22.922 18.031 0.84 1 94.19 192 TYR B O 1
ATOM 3569 N N . GLN B 1 193 ? 21.562 16.547 -0.181 1 91.69 193 GLN B N 1
ATOM 3570 C CA . GLN B 1 193 ? 22.016 16.984 -1.5 1 91.69 193 GLN B CA 1
ATOM 3571 C C . GLN B 1 193 ? 21.844 18.484 -1.659 1 91.69 193 GLN B C 1
ATOM 3573 O O . GLN B 1 193 ? 20.891 19.078 -1.142 1 91.69 193 GLN B O 1
ATOM 3578 N N . LYS B 1 194 ? 22.734 19.094 -2.391 1 94.88 194 LYS B N 1
ATOM 3579 C CA . LYS B 1 194 ? 22.781 20.547 -2.527 1 94.88 194 LYS B CA 1
ATOM 3580 C C . LYS B 1 194 ? 21.516 21.078 -3.184 1 94.88 194 LYS B C 1
ATOM 3582 O O . LYS B 1 194 ? 21.094 20.578 -4.234 1 94.88 194 LYS B O 1
ATOM 3587 N N . PRO B 1 195 ? 20.906 22.078 -2.574 1 96.62 195 PRO B N 1
ATOM 3588 C CA . PRO B 1 195 ? 19.656 22.641 -3.123 1 96.62 195 PRO B CA 1
ATOM 3589 C C . PRO B 1 195 ? 19.859 23.234 -4.516 1 96.62 195 PRO B C 1
ATOM 3591 O O . PRO B 1 195 ? 20.922 23.797 -4.812 1 96.62 195 PRO B O 1
ATOM 3594 N N . ASN B 1 196 ? 18.906 23.141 -5.336 1 95.88 196 ASN B N 1
ATOM 3595 C CA . ASN B 1 196 ? 18.781 23.734 -6.664 1 95.88 196 ASN B CA 1
ATOM 3596 C C . ASN B 1 196 ? 17.328 23.875 -7.082 1 95.88 196 ASN B C 1
ATOM 3598 O O . ASN B 1 196 ? 16.438 23.953 -6.23 1 95.88 196 ASN B O 1
ATOM 3602 N N . VAL B 1 197 ? 17.047 24.062 -8.336 1 93.88 197 VAL B N 1
ATOM 3603 C CA . VAL B 1 197 ? 15.695 24.328 -8.805 1 93.88 197 VAL B CA 1
ATOM 3604 C C . VAL B 1 197 ? 14.805 23.109 -8.539 1 93.88 197 VAL B C 1
ATOM 3606 O O . VAL B 1 197 ? 13.617 23.25 -8.227 1 93.88 197 VAL B O 1
ATOM 3609 N N . ILE B 1 198 ? 15.344 21.969 -8.586 1 94.75 198 ILE B N 1
ATOM 3610 C CA . ILE B 1 198 ? 14.594 20.719 -8.398 1 94.75 198 ILE B CA 1
ATOM 3611 C C . ILE B 1 198 ? 14.742 20.25 -6.961 1 94.75 198 ILE B C 1
ATOM 3613 O O . ILE B 1 198 ? 13.773 19.812 -6.336 1 94.75 198 ILE B O 1
ATOM 3617 N N . MET B 1 199 ? 15.984 20.375 -6.418 1 97.12 199 MET B N 1
ATOM 3618 C CA . MET B 1 199 ? 16.25 20.031 -5.027 1 97.12 199 MET B CA 1
ATOM 3619 C C . MET B 1 199 ? 15.938 21.203 -4.105 1 97.12 199 MET B C 1
ATOM 3621 O O . MET B 1 199 ? 16.781 22.094 -3.91 1 97.12 199 MET B O 1
ATOM 3625 N N . LYS B 1 200 ? 14.805 21.188 -3.457 1 98.25 200 LYS B N 1
ATOM 3626 C CA . LYS B 1 200 ? 14.367 22.297 -2.596 1 98.25 200 LYS B CA 1
ATOM 3627 C C . LYS B 1 200 ? 14.867 22.094 -1.165 1 98.25 200 LYS B C 1
ATOM 3629 O O . LYS B 1 200 ? 15.117 20.969 -0.739 1 98.25 200 LYS B O 1
ATOM 3634 N N . THR B 1 201 ? 15.109 23.188 -0.48 1 98.31 201 THR B N 1
ATOM 3635 C CA . THR B 1 201 ? 15.234 23.047 0.966 1 98.31 201 THR B CA 1
ATOM 3636 C C . THR B 1 201 ? 13.906 22.656 1.594 1 98.31 201 THR B C 1
ATOM 3638 O O . THR B 1 201 ? 12.844 22.953 1.043 1 98.31 201 THR B O 1
ATOM 3641 N N . ALA B 1 202 ? 13.938 22.047 2.721 1 98.56 202 ALA B N 1
ATOM 3642 C CA . ALA B 1 202 ? 12.711 21.625 3.404 1 98.56 202 ALA B CA 1
ATOM 3643 C C . ALA B 1 202 ? 11.828 22.828 3.727 1 98.56 202 ALA B C 1
ATOM 3645 O O . ALA B 1 202 ? 10.609 22.781 3.547 1 98.56 202 ALA B O 1
ATOM 3646 N N . GLU B 1 203 ? 12.391 23.938 4.176 1 98.25 203 GLU B N 1
ATOM 3647 C CA . GLU B 1 203 ? 11.664 25.141 4.562 1 98.25 203 GLU B CA 1
ATOM 3648 C C . GLU B 1 203 ? 10.945 25.75 3.367 1 98.25 203 GLU B C 1
ATOM 3650 O O . GLU B 1 203 ? 9.758 26.078 3.447 1 98.25 203 GLU B O 1
ATOM 3655 N N . GLU B 1 204 ? 11.672 25.891 2.262 1 98.19 204 GLU B N 1
ATOM 3656 C CA . GLU B 1 204 ? 11.086 26.469 1.057 1 98.19 204 GLU B CA 1
ATOM 3657 C C . GLU B 1 204 ? 9.961 25.578 0.514 1 98.19 204 GLU B C 1
ATOM 3659 O O . GLU B 1 204 ? 8.914 26.094 0.102 1 98.19 204 GLU B O 1
ATOM 3664 N N . TYR B 1 205 ? 10.211 24.328 0.516 1 98.69 205 TYR B N 1
ATOM 3665 C CA . TYR B 1 205 ? 9.227 23.391 -0.002 1 98.69 205 TYR B CA 1
ATOM 3666 C C . TYR B 1 205 ? 7.934 23.453 0.798 1 98.69 205 TYR B C 1
ATOM 3668 O O . TYR B 1 205 ? 6.844 23.547 0.224 1 98.69 205 TYR B O 1
ATOM 3676 N N . VAL B 1 206 ? 8.031 23.422 2.125 1 98.81 206 VAL B N 1
ATOM 3677 C CA . VAL B 1 206 ? 6.867 23.391 3.01 1 98.81 206 VAL B CA 1
ATOM 3678 C C . VAL B 1 206 ? 6.09 24.703 2.887 1 98.81 206 VAL B C 1
ATOM 3680 O O . VAL B 1 206 ? 4.863 24.703 2.779 1 98.81 206 VAL B O 1
ATOM 3683 N N . LYS B 1 207 ? 6.789 25.812 2.92 1 98.38 207 LYS B N 1
ATOM 3684 C CA . LYS B 1 207 ? 6.137 27.125 2.781 1 98.38 207 LYS B CA 1
ATOM 3685 C C . LYS B 1 207 ? 5.301 27.172 1.506 1 98.38 207 LYS B C 1
ATOM 3687 O O . LYS B 1 207 ? 4.141 27.594 1.538 1 98.38 207 LYS B O 1
ATOM 3692 N N . GLU B 1 208 ? 5.863 26.75 0.413 1 98.19 208 GLU B N 1
ATOM 3693 C CA . GLU B 1 208 ? 5.16 26.766 -0.867 1 98.19 208 GLU B CA 1
ATOM 3694 C C . GLU B 1 208 ? 4.02 25.75 -0.888 1 98.19 208 GLU B C 1
ATOM 3696 O O . GLU B 1 208 ? 2.938 26.031 -1.408 1 98.19 208 GLU B O 1
ATOM 3701 N N . SER B 1 209 ? 4.273 24.531 -0.383 1 98.56 209 SER B N 1
ATOM 3702 C CA . SER B 1 209 ? 3.254 23.484 -0.404 1 98.56 209 SER B CA 1
ATOM 3703 C C . SER B 1 209 ? 1.989 23.938 0.321 1 98.56 209 SER B C 1
ATOM 3705 O O . SER B 1 209 ? 0.878 23.594 -0.091 1 98.56 209 SER B O 1
ATOM 3707 N N . LEU B 1 210 ? 2.117 24.719 1.395 1 98.12 210 LEU B N 1
ATOM 3708 C CA . LEU B 1 210 ? 0.976 25.156 2.193 1 98.12 210 LEU B CA 1
ATOM 3709 C C . LEU B 1 210 ? 0.156 26.203 1.445 1 98.12 210 LEU B C 1
ATOM 3711 O O . LEU B 1 210 ? -1.012 26.422 1.769 1 98.12 210 LEU B O 1
ATOM 3715 N N . GLU B 1 211 ? 0.74 26.797 0.423 1 96.94 211 GLU B N 1
ATOM 3716 C CA . GLU B 1 211 ? 0.001 27.734 -0.419 1 96.94 211 GLU B CA 1
ATOM 3717 C C . GLU B 1 211 ? -0.93 27 -1.377 1 96.94 211 GLU B C 1
ATOM 3719 O O . GLU B 1 211 ? -1.862 27.594 -1.925 1 96.94 211 GLU B O 1
ATOM 3724 N N . TYR B 1 212 ? -0.71 25.703 -1.56 1 95.69 212 TYR B N 1
ATOM 3725 C CA . TYR B 1 212 ? -1.44 24.953 -2.576 1 95.69 212 TYR B CA 1
ATOM 3726 C C . TYR B 1 212 ? -2.412 23.969 -1.935 1 95.69 212 TYR B C 1
ATOM 3728 O O . TYR B 1 212 ? -2.898 23.047 -2.596 1 95.69 212 TYR B O 1
ATOM 3736 N N . VAL B 1 213 ? -2.779 24.109 -0.701 1 93.5 213 VAL B N 1
ATOM 3737 C CA . VAL B 1 213 ? -3.568 23.156 0.07 1 93.5 213 VAL B CA 1
ATOM 3738 C C . VAL B 1 213 ? -4.957 23.016 -0.553 1 93.5 213 VAL B C 1
ATOM 3740 O O . VAL B 1 213 ? -5.555 21.938 -0.505 1 93.5 213 VAL B O 1
ATOM 3743 N N . THR B 1 214 ? -5.488 24.031 -1.227 1 89.88 214 THR B N 1
ATOM 3744 C CA . THR B 1 214 ? -6.844 23.984 -1.762 1 89.88 214 THR B CA 1
ATOM 3745 C C . THR B 1 214 ? -6.82 23.766 -3.271 1 89.88 214 THR B C 1
ATOM 3747 O O . THR B 1 214 ? -7.84 23.938 -3.945 1 89.88 214 THR B O 1
ATOM 3750 N N . PHE B 1 215 ? -5.672 23.406 -3.857 1 90.62 215 PHE B N 1
ATOM 3751 C CA . PHE B 1 215 ? -5.531 23.359 -5.309 1 90.62 215 PHE B CA 1
ATOM 3752 C C . PHE B 1 215 ? -5.832 21.969 -5.836 1 90.62 215 PHE B C 1
ATOM 3754 O O . PHE B 1 215 ? -5.676 21.703 -7.027 1 90.62 215 PHE B O 1
ATOM 3761 N N . GLY B 1 216 ? -6.359 21.078 -5.047 1 90.75 216 GLY B N 1
ATOM 3762 C CA . GLY B 1 216 ? -6.68 19.75 -5.547 1 90.75 216 GLY B CA 1
ATOM 3763 C C . GLY B 1 216 ? -6.363 18.641 -4.559 1 90.75 216 GLY B C 1
ATOM 3764 O O . GLY B 1 216 ? -5.82 18.906 -3.482 1 90.75 216 GLY B O 1
ATOM 3765 N N . ASP B 1 217 ? -6.59 17.406 -5.039 1 95.44 217 ASP B N 1
ATOM 3766 C CA . ASP B 1 217 ? -6.445 16.25 -4.16 1 95.44 217 ASP B CA 1
ATOM 3767 C C . ASP B 1 217 ? -4.984 15.82 -4.059 1 95.44 217 ASP B C 1
ATOM 3769 O O . ASP B 1 217 ? -4.605 15.109 -3.125 1 95.44 217 ASP B O 1
ATOM 3773 N N . GLU B 1 218 ? -4.238 16.219 -5.043 1 97.25 218 GLU B N 1
ATOM 3774 C CA . GLU B 1 218 ? -2.807 15.938 -5.078 1 97.25 218 GLU B CA 1
ATOM 3775 C C . GLU B 1 218 ? -2.014 17.141 -5.57 1 97.25 218 GLU B C 1
ATOM 3777 O O . GLU B 1 218 ? -2.371 17.75 -6.578 1 97.25 218 GLU B O 1
ATOM 3782 N N . ILE B 1 219 ? -0.987 17.484 -4.863 1 98.19 219 ILE B N 1
ATOM 3783 C CA . ILE B 1 219 ? -0.062 18.531 -5.301 1 98.19 219 ILE B CA 1
ATOM 3784 C C . ILE B 1 219 ? 1.373 18.016 -5.215 1 98.19 219 ILE B C 1
ATOM 3786 O O . ILE B 1 219 ? 1.668 17.109 -4.426 1 98.19 219 ILE B O 1
ATOM 3790 N N . PHE B 1 220 ? 2.215 18.672 -5.961 1 98.31 220 PHE B N 1
ATOM 3791 C CA . PHE B 1 220 ? 3.623 18.297 -5.898 1 98.31 220 PHE B CA 1
ATOM 3792 C C . PHE B 1 220 ? 4.398 19.25 -5.008 1 98.31 220 PHE B C 1
ATOM 3794 O O . PHE B 1 220 ? 5.617 19.125 -4.859 1 98.31 220 PHE B O 1
ATOM 3801 N N . GLY B 1 221 ? 3.787 20.188 -4.398 1 97.62 221 GLY B N 1
ATOM 3802 C CA . GLY B 1 221 ? 4.266 20.984 -3.275 1 97.62 221 GLY B CA 1
ATOM 3803 C C . GLY B 1 221 ? 4.934 22.281 -3.697 1 97.62 221 GLY B C 1
ATOM 3804 O O . GLY B 1 221 ? 5.023 23.219 -2.908 1 97.62 221 GLY B O 1
ATOM 3805 N N . CYS B 1 222 ? 5.445 22.359 -4.922 1 97.69 222 CYS B N 1
ATOM 3806 C CA . CYS B 1 222 ? 6.047 23.562 -5.461 1 97.69 222 CYS B CA 1
ATOM 3807 C C . CYS B 1 222 ? 5.988 23.578 -6.984 1 97.69 222 CYS B C 1
ATOM 3809 O O . CYS B 1 222 ? 5.762 22.531 -7.605 1 97.69 222 CYS B O 1
ATOM 3811 N N . LEU B 1 223 ? 6.168 24.703 -7.582 1 97 223 LEU B N 1
ATOM 3812 C CA . LEU B 1 223 ? 6.016 24.875 -9.023 1 97 223 LEU B CA 1
ATOM 3813 C C . LEU B 1 223 ? 7.027 24.016 -9.781 1 97 223 LEU B C 1
ATOM 3815 O O . LEU B 1 223 ? 6.688 23.391 -10.789 1 97 223 LEU B O 1
ATOM 3819 N N . SER B 1 224 ? 8.289 24.016 -9.328 1 97.88 224 SER B N 1
ATOM 3820 C CA . SER B 1 224 ? 9.328 23.25 -10.008 1 97.88 224 SER B CA 1
ATOM 3821 C C . SER B 1 224 ? 8.984 21.75 -10.031 1 97.88 224 SER B C 1
ATOM 3823 O O . SER B 1 224 ? 9.195 21.078 -11.039 1 97.88 224 SER B O 1
ATOM 3825 N N . HIS B 1 225 ? 8.5 21.234 -8.891 1 98.44 225 HIS B N 1
ATOM 3826 C CA . HIS B 1 225 ? 8.125 19.828 -8.836 1 98.44 225 HIS B CA 1
ATOM 3827 C C . HIS B 1 225 ? 6.906 19.547 -9.711 1 98.44 225 HIS B C 1
ATOM 3829 O O . HIS B 1 225 ? 6.781 18.469 -10.289 1 98.44 225 HIS B O 1
ATOM 3835 N N . GLU B 1 226 ? 5.957 20.547 -9.844 1 97.81 226 GLU B N 1
ATOM 3836 C CA . GLU B 1 226 ? 4.812 20.406 -10.734 1 97.81 226 GLU B CA 1
ATOM 3837 C C . GLU B 1 226 ? 5.262 20.281 -12.188 1 97.81 226 GLU B C 1
ATOM 3839 O O . GLU B 1 226 ? 4.758 19.438 -12.93 1 97.81 226 GLU B O 1
ATOM 3844 N N . ILE B 1 227 ? 6.172 21.125 -12.594 1 97.94 227 ILE B N 1
ATOM 3845 C CA . ILE B 1 227 ? 6.695 21.094 -13.961 1 97.94 227 ILE B CA 1
ATOM 3846 C C . ILE B 1 227 ? 7.426 19.781 -14.211 1 97.94 227 ILE B C 1
ATOM 3848 O O . ILE B 1 227 ? 7.234 19.141 -15.25 1 97.94 227 ILE B O 1
ATOM 3852 N N . LEU B 1 228 ? 8.281 19.406 -13.203 1 97.75 228 LEU B N 1
ATOM 3853 C CA . LEU B 1 228 ? 9.008 18.141 -13.305 1 97.75 228 LEU B CA 1
ATOM 3854 C C . LEU B 1 228 ? 8.039 16.969 -13.477 1 97.75 228 LEU B C 1
ATOM 3856 O O . LEU B 1 228 ? 8.266 16.078 -14.305 1 97.75 228 LEU B O 1
ATOM 3860 N N . ALA B 1 229 ? 7 16.953 -12.68 1 97.62 229 ALA B N 1
ATOM 3861 C CA . ALA B 1 229 ? 5.992 15.898 -12.766 1 97.62 229 ALA B CA 1
ATOM 3862 C C . ALA B 1 229 ? 5.387 15.828 -14.164 1 97.62 229 ALA B C 1
ATOM 3864 O O . ALA B 1 229 ? 5.223 14.742 -14.727 1 97.62 229 ALA B O 1
ATOM 3865 N N . CYS B 1 230 ? 5.043 17 -14.789 1 97.19 230 CYS B N 1
ATOM 3866 C CA . CYS B 1 230 ? 4.484 17.078 -16.141 1 97.19 230 CYS B CA 1
ATOM 3867 C C . CYS B 1 230 ? 5.438 16.469 -17.156 1 97.19 230 CYS B C 1
ATOM 3869 O O . CYS B 1 230 ? 5.02 15.727 -18.031 1 97.19 230 CYS B O 1
ATOM 3871 N N . VAL B 1 231 ? 6.707 16.781 -17.031 1 96.75 231 VAL B N 1
ATOM 3872 C CA . VAL B 1 231 ? 7.73 16.297 -17.953 1 96.75 231 VAL B CA 1
ATOM 3873 C C . VAL B 1 231 ? 7.887 14.781 -17.812 1 96.75 231 VAL B C 1
ATOM 3875 O O . VAL B 1 231 ? 7.918 14.055 -18.812 1 96.75 231 VAL B O 1
ATOM 3878 N N . LEU B 1 232 ? 7.957 14.344 -16.578 1 95.44 232 LEU B N 1
ATOM 3879 C CA . LEU B 1 232 ? 8.195 12.922 -16.312 1 95.44 232 LEU B CA 1
ATOM 3880 C C . LEU B 1 232 ? 6.996 12.086 -16.734 1 95.44 232 LEU B C 1
ATOM 3882 O O . LEU B 1 232 ? 7.152 10.93 -17.141 1 95.44 232 LEU B O 1
ATOM 3886 N N . GLN B 1 233 ? 5.809 12.648 -16.609 1 93.38 233 GLN B N 1
ATOM 3887 C CA . GLN B 1 233 ? 4.594 11.938 -16.984 1 93.38 233 GLN B CA 1
ATOM 3888 C C . GLN B 1 233 ? 4.539 11.703 -18.5 1 93.38 233 GLN B C 1
ATOM 3890 O O . GLN B 1 233 ? 3.793 10.844 -18.969 1 93.38 233 GLN B O 1
ATOM 3895 N N . LEU B 1 234 ? 5.305 12.445 -19.266 1 95.38 234 LEU B N 1
ATOM 3896 C CA . LEU B 1 234 ? 5.34 12.305 -20.719 1 95.38 234 LEU B CA 1
ATOM 3897 C C . LEU B 1 234 ? 6.297 11.195 -21.141 1 95.38 234 LEU B C 1
ATOM 3899 O O . LEU B 1 234 ? 6.258 10.734 -22.281 1 95.38 234 LEU B O 1
ATOM 3903 N N . ILE B 1 235 ? 7.176 10.789 -20.297 1 95 235 ILE B N 1
ATOM 3904 C CA . ILE B 1 235 ? 8.141 9.742 -20.594 1 95 235 ILE B CA 1
ATOM 3905 C C . ILE B 1 235 ? 7.473 8.375 -20.453 1 95 235 ILE B C 1
ATOM 3907 O O . ILE B 1 235 ? 6.961 8.031 -19.391 1 95 235 ILE B O 1
ATOM 3911 N N . PRO B 1 236 ? 7.516 7.605 -21.516 1 95.62 236 PRO B N 1
ATOM 3912 C CA . PRO B 1 236 ? 6.91 6.277 -21.422 1 95.62 236 PRO B CA 1
ATOM 3913 C C . PRO B 1 236 ? 7.551 5.41 -20.344 1 95.62 236 PRO B C 1
ATOM 3915 O O . PRO B 1 236 ? 8.766 5.445 -20.156 1 95.62 236 PRO B O 1
ATOM 3918 N N . LEU B 1 237 ? 6.742 4.637 -19.703 1 94.69 237 LEU B N 1
ATOM 3919 C CA . LEU B 1 237 ? 7.152 3.828 -18.562 1 94.69 237 LEU B CA 1
ATOM 3920 C C . LEU B 1 237 ? 8.25 2.844 -18.953 1 94.69 237 LEU B C 1
ATOM 3922 O O . LEU B 1 237 ? 9.125 2.531 -18.156 1 94.69 237 LEU B O 1
ATOM 3926 N N . TRP B 1 238 ? 8.234 2.342 -20.203 1 95.19 238 TRP B N 1
ATOM 3927 C CA . TRP B 1 238 ? 9.188 1.322 -20.625 1 95.19 238 TRP B CA 1
ATOM 3928 C C . TRP B 1 238 ? 10.617 1.86 -20.594 1 95.19 238 TRP B C 1
ATOM 3930 O O . TRP B 1 238 ? 11.57 1.091 -20.5 1 95.19 238 TRP B O 1
ATOM 3940 N N . ILE B 1 239 ? 10.766 3.17 -20.734 1 95.56 239 ILE B N 1
ATOM 3941 C CA . ILE B 1 239 ? 12.094 3.77 -20.656 1 95.56 239 ILE B CA 1
ATOM 3942 C C . ILE B 1 239 ? 12.656 3.619 -19.25 1 95.56 239 ILE B C 1
ATOM 3944 O O . ILE B 1 239 ? 13.781 3.158 -19.062 1 95.56 239 ILE B O 1
ATOM 3948 N N . PHE B 1 240 ? 11.797 3.9 -18.188 1 94.38 240 PHE B N 1
ATOM 3949 C CA . PHE B 1 240 ? 12.211 3.77 -16.797 1 94.38 240 PHE B CA 1
ATOM 3950 C C . PHE B 1 240 ? 12.43 2.307 -16.438 1 94.38 240 PHE B C 1
ATOM 3952 O O . PHE B 1 240 ? 13.25 1.995 -15.562 1 94.38 240 PHE B O 1
ATOM 3959 N N . HIS B 1 241 ? 11.75 1.439 -17.172 1 97 241 HIS B N 1
ATOM 3960 C CA . HIS B 1 241 ? 11.75 0.024 -16.812 1 97 241 HIS B CA 1
ATOM 3961 C C . HIS B 1 241 ? 12.828 -0.731 -17.594 1 97 241 HIS B C 1
ATOM 3963 O O . HIS B 1 241 ? 13.07 -1.912 -17.328 1 97 241 HIS B O 1
ATOM 3969 N N . SER B 1 242 ? 13.508 0.017 -18.516 1 96.75 242 SER B N 1
ATOM 3970 C CA . SER B 1 242 ? 14.539 -0.644 -19.297 1 96.75 242 SER B CA 1
ATOM 3971 C C . SER B 1 242 ? 15.75 -0.999 -18.438 1 96.75 242 SER B C 1
ATOM 3973 O O . SER B 1 242 ? 16.078 -0.27 -17.5 1 96.75 242 SER B O 1
ATOM 3975 N N . GLU B 1 243 ? 16.359 -2.109 -18.75 1 95.69 243 GLU B N 1
ATOM 3976 C CA . GLU B 1 243 ? 17.547 -2.553 -18.031 1 95.69 243 GLU B CA 1
ATOM 3977 C C . GLU B 1 243 ? 18.672 -1.527 -18.141 1 95.69 243 GLU B C 1
ATOM 3979 O O . GLU B 1 243 ? 19.391 -1.29 -17.172 1 95.69 243 GLU B O 1
ATOM 3984 N N . ARG B 1 244 ? 18.828 -0.98 -19.312 1 96 244 ARG B N 1
ATOM 3985 C CA . ARG B 1 244 ? 19.859 0.011 -19.547 1 96 244 ARG B CA 1
ATOM 3986 C C . ARG B 1 244 ? 19.703 1.208 -18.609 1 96 244 ARG B C 1
ATOM 3988 O O . ARG B 1 244 ? 20.672 1.652 -17.984 1 96 244 ARG B O 1
ATOM 3995 N N . PHE B 1 245 ? 18.516 1.697 -18.531 1 96.19 245 PHE B N 1
ATOM 3996 C CA . PHE B 1 245 ? 18.266 2.84 -17.672 1 96.19 245 PHE B CA 1
ATOM 3997 C C . PHE B 1 245 ? 18.562 2.488 -16.203 1 96.19 245 PHE B C 1
ATOM 3999 O O . PHE B 1 245 ? 19.156 3.279 -15.484 1 96.19 245 PHE B O 1
ATOM 4006 N N . GLN B 1 246 ? 18.094 1.321 -15.758 1 96.56 246 GLN B N 1
ATOM 4007 C CA . GLN B 1 246 ? 18.328 0.882 -14.391 1 96.56 246 GLN B CA 1
ATOM 4008 C C . GLN B 1 246 ? 19.828 0.807 -14.078 1 96.56 246 GLN B C 1
ATOM 4010 O O . GLN B 1 246 ? 20.266 1.231 -13.016 1 96.56 246 GLN B O 1
ATOM 4015 N N . GLU B 1 247 ? 20.547 0.296 -15.016 1 95.75 247 GLU B N 1
ATOM 4016 C CA . GLU B 1 247 ? 21.984 0.181 -14.844 1 95.75 247 GLU B CA 1
ATOM 4017 C C . GLU B 1 247 ? 22.641 1.557 -14.758 1 95.75 247 GLU B C 1
ATOM 4019 O O . GLU B 1 247 ? 23.594 1.752 -13.992 1 95.75 247 GLU B O 1
ATOM 4024 N N . VAL B 1 248 ? 22.188 2.455 -15.555 1 95.12 248 VAL B N 1
ATOM 4025 C CA . VAL B 1 248 ? 22.719 3.818 -15.523 1 95.12 248 VAL B CA 1
ATOM 4026 C C . VAL B 1 248 ? 22.484 4.434 -14.148 1 95.12 248 VAL B C 1
ATOM 4028 O O . VAL B 1 248 ? 23.375 5.074 -13.586 1 95.12 248 VAL B O 1
ATOM 4031 N N . VAL B 1 249 ? 21.312 4.223 -13.617 1 94.31 249 VAL B N 1
ATOM 4032 C CA . VAL B 1 249 ? 20.969 4.75 -12.305 1 94.31 249 VAL B CA 1
ATOM 4033 C C . VAL B 1 249 ? 21.859 4.117 -11.242 1 94.31 249 VAL B C 1
ATOM 4035 O O . VAL B 1 249 ? 22.422 4.812 -10.391 1 94.31 249 VAL B O 1
ATOM 4038 N N . LEU B 1 250 ? 22.016 2.836 -11.258 1 94.06 250 LEU B N 1
ATOM 4039 C CA . LEU B 1 250 ? 22.828 2.115 -10.289 1 94.06 250 LEU B CA 1
ATOM 4040 C C . LEU B 1 250 ? 24.281 2.582 -10.344 1 94.06 250 LEU B C 1
ATOM 4042 O O . LEU B 1 250 ? 24.922 2.789 -9.305 1 94.06 250 LEU B O 1
ATOM 4046 N N . HIS B 1 251 ? 24.734 2.814 -11.508 1 91.62 251 HIS B N 1
ATOM 4047 C CA . HIS B 1 251 ? 26.125 3.24 -11.695 1 91.62 251 HIS B CA 1
ATOM 4048 C C . HIS B 1 251 ? 26.312 4.68 -11.227 1 91.62 251 HIS B C 1
ATOM 4050 O O .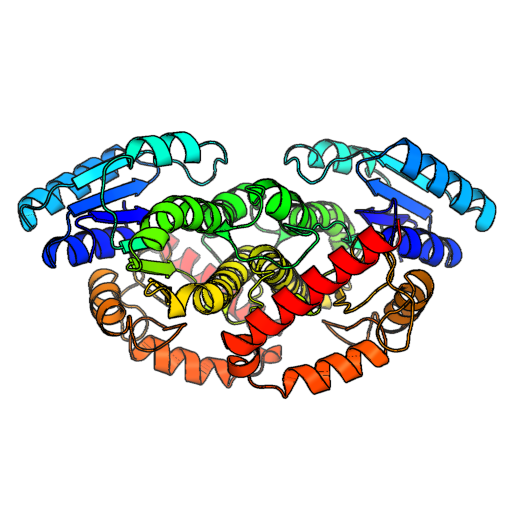 HIS B 1 251 ? 27.359 5.016 -10.664 1 91.62 251 HIS B O 1
ATOM 4056 N N . ALA B 1 252 ? 25.375 5.492 -11.586 1 88.5 252 ALA B N 1
ATOM 4057 C CA . ALA B 1 252 ? 25.469 6.891 -11.18 1 88.5 252 ALA B CA 1
ATOM 4058 C C . ALA B 1 252 ? 25.562 7.016 -9.656 1 88.5 252 ALA B C 1
ATOM 4060 O O . ALA B 1 252 ? 26.297 7.859 -9.141 1 88.5 252 ALA B O 1
ATOM 4061 N N . PHE B 1 253 ? 24.859 6.211 -8.961 1 85.38 253 PHE B N 1
ATOM 4062 C CA . PHE B 1 253 ? 24.844 6.293 -7.504 1 85.38 253 PHE B CA 1
ATOM 4063 C C . PHE B 1 253 ? 26.094 5.641 -6.918 1 85.38 253 PHE B C 1
ATOM 4065 O O . PHE B 1 253 ? 26.641 6.109 -5.918 1 85.38 253 PHE B O 1
ATOM 4072 N N . THR B 1 254 ? 26.5 4.582 -7.457 1 78.62 254 THR B N 1
ATOM 4073 C CA . THR B 1 254 ? 27.75 3.961 -7.012 1 78.62 254 THR B CA 1
ATOM 4074 C C . THR B 1 254 ? 28.922 4.918 -7.18 1 78.62 254 THR B C 1
ATOM 4076 O O . THR B 1 254 ? 29.766 5.031 -6.293 1 78.62 254 THR B O 1
ATOM 4079 N N . SER B 1 255 ? 28.922 5.555 -8.266 1 75.75 255 SER B N 1
ATOM 4080 C CA . SER B 1 255 ? 29.984 6.52 -8.531 1 75.75 255 SER B CA 1
ATOM 4081 C C . SER B 1 255 ? 29.922 7.695 -7.562 1 75.75 255 SER B C 1
ATOM 4083 O O . SER B 1 255 ? 30.953 8.172 -7.094 1 75.75 255 SER B O 1
ATOM 4085 N N . TYR B 1 256 ? 28.766 8.062 -7.332 1 67.81 256 TYR B N 1
ATOM 4086 C CA . TYR B 1 256 ? 28.547 9.156 -6.391 1 67.81 256 TYR B CA 1
ATOM 4087 C C . TYR B 1 256 ? 29.062 8.789 -5.004 1 67.81 256 TYR B C 1
ATOM 4089 O O . TYR B 1 256 ? 29.734 9.578 -4.348 1 67.81 256 TYR B O 1
ATOM 4097 N N . LEU B 1 257 ? 28.734 7.574 -4.555 1 66 257 LEU B N 1
ATOM 4098 C CA . LEU B 1 257 ? 29.156 7.082 -3.25 1 66 257 LEU B CA 1
ATOM 4099 C C . LEU B 1 257 ? 30.688 6.941 -3.197 1 66 257 LEU B C 1
ATOM 4101 O O . LEU B 1 257 ? 31.297 7.266 -2.184 1 66 257 LEU B O 1
ATOM 4105 N N . LYS B 1 258 ? 31.219 6.469 -4.25 1 64.25 258 LYS B N 1
ATOM 4106 C CA . LYS B 1 258 ? 32.656 6.344 -4.324 1 64.25 258 LYS B CA 1
ATOM 4107 C C . LYS B 1 258 ? 33.344 7.711 -4.238 1 64.25 258 LYS B C 1
ATOM 4109 O O . LYS B 1 258 ? 34.375 7.863 -3.574 1 64.25 258 LYS B O 1
ATOM 4114 N N . ASN B 1 259 ? 32.75 8.617 -4.875 1 63.78 259 ASN B N 1
ATOM 4115 C CA . ASN B 1 259 ? 33.312 9.969 -4.859 1 63.78 259 ASN B CA 1
ATOM 4116 C C . ASN B 1 259 ? 33.125 10.641 -3.502 1 63.78 259 ASN B C 1
ATOM 4118 O O . ASN B 1 259 ? 33.938 11.438 -3.078 1 63.78 259 ASN B O 1
ATOM 4122 N N . SER B 1 260 ? 32.031 10.297 -2.936 1 57.41 260 SER B N 1
ATOM 4123 C CA . SER B 1 260 ? 31.797 10.852 -1.606 1 57.41 260 SER B CA 1
ATOM 4124 C C . SER B 1 260 ? 32.75 10.242 -0.578 1 57.41 260 SER B C 1
ATOM 4126 O O . SER B 1 260 ? 33.125 10.891 0.398 1 57.41 260 SER B O 1
ATOM 4128 N N . TRP B 1 261 ? 33.125 8.961 -0.703 1 50.88 261 TRP B N 1
ATOM 4129 C CA . TRP B 1 261 ? 34.094 8.312 0.158 1 50.88 261 TRP B CA 1
ATOM 4130 C C . TRP B 1 261 ? 35.5 8.867 -0.101 1 50.88 261 TRP B C 1
ATOM 4132 O O . TRP B 1 261 ? 36.281 9.016 0.83 1 50.88 261 TRP B O 1
ATOM 4142 N N . ARG B 1 262 ? 35.781 9.117 -1.421 1 47.66 262 ARG B N 1
ATOM 4143 C CA . ARG B 1 262 ? 37.094 9.695 -1.705 1 47.66 262 ARG B CA 1
ATOM 4144 C C . ARG B 1 262 ? 37.25 11.078 -1.072 1 47.66 262 ARG B C 1
ATOM 4146 O O . ARG B 1 262 ? 38.344 11.594 -0.931 1 47.66 262 ARG B O 1
ATOM 4153 N N . SER B 1 263 ? 36.094 11.609 -0.991 1 41.91 263 SER B N 1
ATOM 4154 C CA . SER B 1 263 ? 36.156 12.945 -0.412 1 41.91 263 SER B CA 1
ATOM 4155 C C . SER B 1 263 ? 36.344 12.883 1.101 1 41.91 263 SER B C 1
ATOM 4157 O O . SER B 1 263 ? 36.438 13.914 1.764 1 41.91 263 SER B O 1
ATOM 4159 N N . TYR B 1 264 ? 36.188 11.656 1.708 1 36.16 264 TYR B N 1
ATOM 4160 C CA . TYR B 1 264 ? 36.656 11.555 3.082 1 36.16 264 TYR B CA 1
ATOM 4161 C C . TYR B 1 264 ? 38.031 10.898 3.133 1 36.16 264 TYR B C 1
ATOM 4163 O O . TYR B 1 264 ? 38.312 9.961 2.377 1 36.16 264 TYR B O 1
#

Radius of gyration: 23.47 Å; Cα contacts (8 Å, |Δi|>4): 1083; chains: 2; bounding box: 73×69×47 Å

InterPro domains:
  IPR002347 Short-chain dehydrogenase/reductase SDR [PF00106] (4-194)
  IPR002347 Short-chain dehydrogenase/reductase SDR [PR00080] (77-88)
  IPR002347 Short-chain dehydrogenase/reductase SDR [PR00080] (132-140)
  IPR002347 Short-chain dehydrogenase/reductase SDR [PR00080] (152-171)
  IPR002347 Short-chain dehydrogenase/reductase SDR [PR00081] (4-21)
  IPR002347 Short-chain dehydrogenase/reductase SDR [PR00081] (77-88)
  IPR002347 Short-chain dehydrogenase/reductase SDR [PR00081] (126-142)
  IPR002347 Short-chain dehydrogenase/reductase SDR [PR00081] (152-171)
  IPR002347 Short-chain dehydrogenase/reductase SDR [PR00081] (173-190)
  IPR020904 Short-chain dehydrogenase/reductase, conserved site [PS00061] (139-167)
  IPR036291 NAD(P)-binding domain superfamily [SSF51735] (1-206)
  IPR051019 VLCFA Elongation and Steroid Dehydrogenase [PTHR43899] (1-247)

Organism: Alligator mississippiensis (NCBI:txid8496)

Nearest PDB structures (foldseek):
  2p68-assembly1_A  TM=8.650E-01  e=6.536E-17  Aquifex aeolicus VF5
  2p68-assembly1_B-2  TM=8.596E-01  e=1.959E-16  Aquifex aeolicus VF5
  3ai3-assembly1_G  TM=8.500E-01  e=1.959E-16  Gluconobacter frateurii
  3ai1-assembly1_A  TM=8.506E-01  e=4.327E-16  Gluconobacter frateurii
  7djs-assembly1_A  TM=7.807E-01  e=3.190E-16  Pseudomonas aeruginosa

Secondary structure (DSSP, 8-state):
--SEEEEESTTSHHHHHHHHHHHHTT-EEEEEES-HHHHHHHHHHHHHHH---EEEEE--TTSSS-HHHHHHHTTT--EEEEEE-----SSSS---GGGS-S-HHHHHIIIIIHHHHHHHHHHHHHHHHT-EEEEEE--GGGSS--TTSHHHHHHHHHHHHHHHHHHHHHGGGTEEEEEE--S-EESGGGTTPPP-SSSEEHHHHHHHHHHTTTS-SEE-SSHHHHHHHHHHHTS-HHHHHSHHHHHHHHHHHHHHHHHHHHT-/--SEEEEESTTSHHHHHHHHHHHHTT-EEEEEES-HHHHHHHHHHHHHHH---EEEEE--TTSSS-HHHHHHHTTT--EEEEEE-----SSSS---GGGS-S-HHHHHIIIIIHHHHHHHHHHHHHHHHT-EEEEEE--GGGSS--TTSHHHHHHHHHHHHHHHHHHHHHGGGTEEEEEE--S-EESGGGTTPPP-SSSEEHHHHHHHHHHTTTS-SEE-SSHHHHHHHHHHHTS-HHHHHSHHHHHHHHHHHHHHHHHHHHT-

Solvent-accessible surface area (backbone atoms only — not comparable to full-atom values): 26301 Å² total; per-residue (Å²): 124,47,56,27,32,39,28,30,36,25,59,46,41,56,24,29,27,43,51,49,54,45,26,67,71,69,25,24,38,36,38,27,28,62,54,56,70,50,38,52,54,53,40,52,52,41,30,72,73,51,70,35,57,63,44,82,44,74,40,54,47,54,46,91,77,51,59,66,62,50,53,60,72,50,58,90,60,50,57,16,33,38,36,40,48,40,64,61,68,69,49,92,58,74,38,50,78,86,77,40,67,96,46,64,65,39,35,44,27,23,39,43,49,39,47,55,52,53,47,53,64,51,44,64,62,19,58,83,66,38,35,34,37,36,39,39,55,40,31,52,53,19,76,47,58,30,53,42,38,25,70,43,13,12,38,21,25,18,47,44,28,31,29,45,6,44,22,43,69,33,43,91,47,46,28,49,33,26,25,35,28,40,63,53,46,32,18,75,83,54,68,52,46,76,66,51,81,62,25,27,45,25,57,62,40,41,60,45,27,64,73,46,64,85,73,48,51,62,43,30,33,42,70,53,39,44,53,48,49,58,57,54,69,67,52,61,66,65,58,68,40,30,64,67,49,46,50,50,52,49,50,54,49,50,50,48,52,51,50,54,50,68,72,94,125,47,57,26,30,38,28,29,36,25,58,46,40,57,25,29,29,43,52,47,54,45,26,67,71,70,25,25,38,36,36,27,28,63,54,56,70,50,38,52,53,53,39,51,52,41,30,73,74,51,70,37,58,65,44,82,44,74,40,54,46,54,47,91,75,50,58,67,62,50,53,60,72,50,59,92,60,50,58,16,33,40,36,40,47,40,63,61,66,72,49,90,59,74,39,51,79,86,77,40,68,96,46,62,64,40,35,44,28,22,38,41,49,38,48,55,52,52,47,53,63,51,44,65,62,20,56,83,66,38,36,34,38,36,39,39,55,40,31,52,52,19,77,46,58,30,52,42,39,27,69,45,11,12,39,21,26,19,47,44,26,33,29,44,6,44,23,43,69,33,43,89,47,46,28,48,35,26,25,35,28,38,63,54,46,31,18,76,86,54,69,53,44,77,65,51,84,62,26,28,44,26,57,61,39,43,60,45,27,65,73,46,65,86,73,48,50,60,41,31,34,42,71,52,40,44,52,49,49,58,56,56,70,67,51,60,64,65,58,68,42,28,64,67,48,45,49,51,53,47,48,54,49,50,51,48,52,50,52,55,51,67,71,97

Foldseek 3Di:
DFQEEEFEPLLWFLNVLLCLVVLQVRHEYEYEEADQVSQVVSQVVSCVVRVHHYHYHHDQQLDDPRLVVVLVSCPPGGHAEYEADFAAAQDLAQDADVPTDPSLSSRCSGLPVSLVSVCVSNVVNCLVVLHHEYEYEAALLLVDQAGSRRSNNVSSVNSLVVQLVVCVVRVVSHYQGAYAYEYAEQIVSNPRPDDDLRHHHSNVQQVQQVVCSPVDRYDPRHPSSVVVSVVVVPDDPVVSVDPVNVVVRNVVVVVVVVVVVVVD/DFQEEEFEPLLWFLNVLLCQVVLQVRHEYEYEEADQVSQVVSQVVSCVVRVHHYHYHHDQQLDDPRLVVVLVSCPPGGHAEYEADFAAAQDLAQDADVPTDPSLSSRCSRLPVSLVSVCVSNVVNCLVVLHHEYEYEAALLLVDQAGSRRSNNVSSVNSLVVQLVVCVVRVVSHYQGAYAYEYAEQIVSNPRPDDDLRHHHSNVQQVQQVVCSPVDRYDPRHDSSVVVSVVVVPDDPVVSVDPVNVVVRNVVVVVVVVVVVVVD

Sequence (528 aa):
MGEWAVITGAGDGIGKAYCFELARRGLNIAMISRTLEKLQKVATEIEQATGRKVKVIQADFTKDYVYEAIEESLQGLEIGILVNNVGMLHNPVPCRFLNGPDIAENLINCNVISVTKMTRIILKQMEPRQKGLILNLSSGLGTFPCPLYTLYSASKAYICTFSKALQAEYKKKGIIIQVVTPYGVSTPMTKYQKPNVIMKTAEEYVKESLEYVTFGDEIFGCLSHEILACVLQLIPLWIFHSERFQEVVLHAFTSYLKNSWRSYMGEWAVITGAGDGIGKAYCFELARRGLNIAMISRTLEKLQKVATEIEQATGRKVKVIQADFTKDYVYEAIEESLQGLEIGILVNNVGMLHNPVPCRFLNGPDIAENLINCNVISVTKMTRIILKQMEPRQKGLILNLSSGLGTFPCPLYTLYSASKAYICTFSKALQAEYKKKGIIIQVVTPYGVSTPMTKYQKPNVIMKTAEEYVKESLEYVTFGDEIFGCLSHEILACVLQLIPLWIFHSERFQEVVLHAFTSYLKNSWRSY

pLDDT: mean 95.69, std 8.45, range [36.16, 98.94]